Protein AF-0000000083138940 (afdb_homodimer)

Solvent-accessible surface area (backbone atoms only — not comparable to full-atom values): 32992 Å² total; per-residue (Å²): 93,38,33,34,30,32,24,18,24,38,51,65,27,35,52,38,56,51,55,44,41,74,74,63,32,48,49,39,30,28,23,68,87,50,52,70,49,45,71,71,54,84,66,96,64,50,72,44,81,49,63,48,69,44,50,67,62,52,30,53,50,41,52,72,62,58,40,51,34,34,38,44,54,50,55,64,81,46,55,74,54,10,71,77,36,37,60,57,28,34,41,44,24,29,33,22,49,49,31,53,55,52,21,49,53,46,25,20,74,77,73,37,77,78,65,66,34,37,36,36,35,62,33,35,49,46,24,28,34,52,46,55,57,55,32,43,77,70,72,45,47,65,47,52,82,79,55,61,74,35,23,61,38,48,30,18,35,16,34,44,36,35,42,40,49,48,38,16,42,21,74,70,68,64,38,38,23,34,33,34,27,38,47,52,60,43,41,62,80,46,71,91,41,72,67,40,49,52,38,44,49,52,48,50,14,72,74,68,71,51,45,68,37,80,35,44,59,48,83,24,37,40,27,59,25,38,42,70,44,50,46,50,46,53,54,38,40,68,75,44,44,60,70,58,39,68,32,33,47,41,28,92,48,75,41,43,45,50,56,52,50,51,53,49,24,62,73,72,70,47,78,64,46,76,40,74,36,67,88,46,38,62,86,61,77,53,72,55,62,32,41,39,40,62,67,39,31,74,53,49,66,56,73,82,75,69,50,68,68,58,39,51,51,50,30,37,53,46,41,63,71,74,106,92,38,33,34,31,32,25,18,24,39,51,67,28,35,52,39,56,53,53,43,40,74,74,63,33,49,50,40,30,27,23,69,88,52,54,71,49,45,72,71,56,83,68,95,65,50,72,43,82,48,64,48,68,43,50,66,62,51,29,53,48,42,53,71,63,57,42,50,36,33,38,43,54,50,56,66,82,46,54,75,54,10,71,79,37,38,60,57,29,35,40,43,25,28,34,21,49,49,31,52,55,51,20,51,52,48,26,22,73,75,73,36,77,77,64,66,37,38,35,36,36,64,34,36,50,47,22,28,35,52,46,56,57,55,32,44,78,71,73,44,48,65,46,52,80,78,56,60,75,35,24,62,38,48,31,18,36,18,34,42,35,34,41,40,51,47,40,17,40,22,74,70,68,63,39,39,22,34,34,34,27,37,48,51,60,42,42,63,80,45,71,92,43,70,68,39,47,51,39,44,48,51,47,50,13,73,74,69,70,52,45,69,37,79,36,43,60,47,81,25,39,40,26,60,24,39,41,70,47,51,45,51,46,55,54,37,39,69,74,44,44,60,67,59,39,71,34,32,47,42,28,93,48,74,40,44,45,50,55,52,52,49,52,49,24,62,73,71,72,47,78,63,46,74,39,74,36,68,87,47,38,62,86,62,78,55,72,56,61,33,41,39,38,62,68,40,30,73,55,48,65,56,70,81,75,69,50,69,68,58,39,50,52,50,30,36,54,47,41,64,70,74,106

Radius of gyration: 27.34 Å; Cα contacts (8 Å, |Δi|>4): 1384; chains: 2; bounding box: 60×79×54 Å

Secondary structure (DSSP, 8-state):
-EEEEETTTSHHHHHHHHHHHHHT-EEEEEESS--TTGGG--S--EEEE--TTSHHHHHHHHHHH--SEEEE--S---HHHHHH-HHHHHIIIIIHHHHHHHHHHHHHHHT-TT---EEEEE--GGGTTHHHHHHHHTT--EE-TTS----SSHHHHHHHHHHHHHHHHHHHH---EEEEEE--EE-TT--SSHHHHHHHHHHHHHHH---EEEES-TT-EEE-EEHHHHHHHHHHHHHHSPTT-EEEE--S-EEEHHHHHHHHHHHHTS--EEEE-GGG--SS-----EE--HHHHHHH-------HHHHHHHHHHHHHHH-/-EEEEETTTSHHHHHHHHHHHHHT-EEEEEESS--TTGGG--S--EEEE--TTSHHHHHHHHHHH--SEEEE--S---HHHHHH-HHHHHIIIIIHHHHHHHHHHHHHHHT-TT---EEEEE--GGGTTHHHHHHHHTT--EE-TTS----SSHHHHHHHHHHHHHHHHHHHH--EEEEEEE--EE-TT--SSHHHHHHHHHHHHHHH---EEEES-TT-EEE-EEHHHHHHHHHHHHHHSPTT-EEEE--S-EEEHHHHHHHHHHHHTS--EEEE-GGG--SS-----EE--HHHHHHH-------HHHHHHHHHHHHHHH-

Structure (mmCIF, N/CA/C/O backbone):
data_AF-0000000083138940-model_v1
#
loop_
_entity.id
_entity.type
_entity.pdbx_description
1 polymer 'GDP-6-deoxy-D-mannose reductase'
#
loop_
_atom_site.group_PDB
_atom_site.id
_atom_site.type_symbol
_atom_site.label_atom_id
_atom_site.label_alt_id
_atom_site.label_comp_id
_atom_site.label_asym_id
_atom_site.label_entity_id
_atom_site.label_seq_id
_atom_site.pdbx_PDB_ins_code
_atom_site.Cartn_x
_atom_site.Cartn_y
_atom_site.Cartn_z
_atom_site.occupancy
_atom_site.B_iso_or_equiv
_atom_site.auth_seq_id
_atom_site.auth_comp_id
_atom_site.auth_asym_id
_atom_site.auth_atom_id
_atom_site.pdbx_PDB_model_num
ATOM 1 N N . MET A 1 1 ? -19.516 -23.094 -13.859 1 96.69 1 MET A N 1
ATOM 2 C CA . MET A 1 1 ? -19.547 -21.703 -13.422 1 96.69 1 MET A CA 1
ATOM 3 C C . MET A 1 1 ? -18.828 -20.797 -14.422 1 96.69 1 MET A C 1
ATOM 5 O O . MET A 1 1 ? -18.016 -21.281 -15.211 1 96.69 1 MET A O 1
ATOM 9 N N . LYS A 1 2 ? -19.172 -19.547 -14.477 1 98.75 2 LYS A N 1
ATOM 10 C CA . LYS A 1 2 ? -18.438 -18.562 -15.273 1 98.75 2 LYS A CA 1
ATOM 11 C C . LYS A 1 2 ? -17.234 -18.016 -14.508 1 98.75 2 LYS A C 1
ATOM 13 O O . LYS A 1 2 ? -17.391 -17.484 -13.406 1 98.75 2 LYS A O 1
ATOM 18 N N . VAL A 1 3 ? -16.062 -18.156 -15.125 1 98.88 3 VAL A N 1
ATOM 19 C CA . VAL A 1 3 ? -14.852 -17.812 -14.414 1 98.88 3 VAL A CA 1
ATOM 20 C C . VAL A 1 3 ? -13.992 -16.891 -15.281 1 98.88 3 VAL A C 1
ATOM 22 O O . VAL A 1 3 ? -13.805 -17.141 -16.469 1 98.88 3 VAL A O 1
ATOM 25 N N . LEU A 1 4 ? -13.578 -15.781 -14.711 1 98.94 4 LEU A N 1
ATOM 26 C CA . LEU A 1 4 ? -12.664 -14.852 -15.367 1 98.94 4 LEU A CA 1
ATOM 27 C C . LEU A 1 4 ? -11.266 -14.938 -14.758 1 98.94 4 LEU A C 1
ATOM 29 O O . LEU A 1 4 ? -11.117 -14.875 -13.539 1 98.94 4 LEU A O 1
ATOM 33 N N . VAL A 1 5 ? -10.242 -15.133 -15.578 1 98.88 5 VAL A N 1
ATOM 34 C CA . VAL A 1 5 ? -8.852 -15.18 -15.133 1 98.88 5 VAL A CA 1
ATOM 35 C C . VAL A 1 5 ? -8.062 -14.062 -15.812 1 98.88 5 VAL A C 1
ATOM 37 O O . VAL A 1 5 ? -7.848 -14.094 -17.031 1 98.88 5 VAL A O 1
ATOM 40 N N . THR A 1 6 ? -7.66 -13.055 -15.031 1 98.69 6 THR A N 1
ATOM 41 C CA . THR A 1 6 ? -6.715 -12.086 -15.578 1 98.69 6 THR A CA 1
ATOM 42 C C . THR A 1 6 ? -5.281 -12.586 -15.414 1 98.69 6 THR A C 1
ATOM 44 O O . THR A 1 6 ? -4.992 -13.383 -14.523 1 98.69 6 THR A O 1
ATOM 47 N N . GLY A 1 7 ? -4.375 -12.078 -16.344 1 97.88 7 GLY A N 1
ATOM 48 C CA . GLY A 1 7 ? -3.023 -12.617 -16.312 1 97.88 7 GLY A CA 1
ATOM 49 C C . GLY A 1 7 ? -2.934 -14.031 -16.844 1 97.88 7 GLY A C 1
ATOM 50 O O . GLY A 1 7 ? -2.074 -14.805 -16.422 1 97.88 7 GLY A O 1
ATOM 51 N N . ALA A 1 8 ? -3.799 -14.383 -17.734 1 98.19 8 ALA A N 1
ATOM 52 C CA . ALA A 1 8 ? -3.877 -15.734 -18.281 1 98.19 8 ALA A CA 1
ATOM 53 C C . ALA A 1 8 ? -2.631 -16.078 -19.094 1 98.19 8 ALA A C 1
ATOM 55 O O . ALA A 1 8 ? -2.34 -17.25 -19.344 1 98.19 8 ALA A O 1
ATOM 56 N N . GLY A 1 9 ? -1.906 -15.078 -19.5 1 96.69 9 GLY A N 1
ATOM 57 C CA . GLY A 1 9 ? -0.705 -15.289 -20.281 1 96.69 9 GLY A CA 1
ATOM 58 C C . GLY A 1 9 ? 0.501 -15.672 -19.453 1 96.69 9 GLY A C 1
ATOM 59 O O . GLY A 1 9 ? 1.515 -16.125 -19.984 1 96.69 9 GLY A O 1
ATOM 60 N N . GLY A 1 10 ? 0.414 -15.547 -18.172 1 96.31 10 GLY A N 1
ATOM 61 C CA . GLY A 1 10 ? 1.51 -15.883 -17.281 1 96.31 10 GLY A CA 1
ATOM 62 C C . GLY A 1 10 ? 1.558 -17.359 -16.922 1 96.31 10 GLY A C 1
ATOM 63 O O . GLY A 1 10 ? 0.683 -18.125 -17.328 1 96.31 10 GLY A O 1
ATOM 64 N N . MET A 1 11 ? 2.598 -17.75 -16.172 1 95.31 11 MET A N 1
ATOM 65 C CA . MET A 1 11 ? 2.797 -19.141 -15.797 1 95.31 11 MET A CA 1
ATOM 66 C C . MET A 1 11 ? 1.611 -19.672 -14.992 1 95.31 11 MET A C 1
ATOM 68 O O . MET A 1 11 ? 1.001 -20.672 -15.367 1 95.31 11 MET A O 1
ATOM 72 N N . VAL A 1 12 ? 1.19 -18.984 -13.938 1 97.38 12 VAL A N 1
ATOM 73 C CA . VAL A 1 12 ? 0.11 -19.438 -13.07 1 97.38 12 VAL A CA 1
ATOM 74 C C . VAL A 1 12 ? -1.221 -19.359 -13.812 1 97.38 12 VAL A C 1
ATOM 76 O O . VAL A 1 12 ? -2.018 -20.297 -13.781 1 97.38 12 VAL A O 1
ATOM 79 N N . GLY A 1 13 ? -1.438 -18.25 -14.531 1 98.12 13 GLY A N 1
ATOM 80 C CA . GLY A 1 13 ? -2.691 -18.031 -15.234 1 98.12 13 GLY A CA 1
ATOM 81 C C . GLY A 1 13 ? -2.953 -19.031 -16.328 1 98.12 13 GLY A C 1
ATOM 82 O O . GLY A 1 13 ? -4.086 -19.484 -16.516 1 98.12 13 GLY A O 1
ATOM 83 N N . SER A 1 14 ? -1.911 -19.359 -17.094 1 98 14 SER A N 1
ATOM 84 C CA . SER A 1 14 ? -2.078 -20.297 -18.203 1 98 14 SER A CA 1
ATOM 85 C C . SER A 1 14 ? -2.426 -21.703 -17.703 1 98 14 SER A C 1
ATOM 87 O O . SER A 1 14 ? -3.215 -22.406 -18.328 1 98 14 SER A O 1
ATOM 89 N N . HIS A 1 15 ? -1.893 -22.109 -16.578 1 98.06 15 HIS A N 1
ATOM 90 C CA . HIS A 1 15 ? -2.252 -23.391 -15.977 1 98.06 15 HIS A CA 1
ATOM 91 C C . HIS A 1 15 ? -3.654 -23.344 -15.383 1 98.06 15 HIS A C 1
ATOM 93 O O . HIS A 1 15 ? -4.402 -24.328 -15.477 1 98.06 15 HIS A O 1
ATOM 99 N N . MET A 1 16 ? -3.986 -22.234 -14.805 1 98.69 16 MET A N 1
ATOM 100 C CA . MET A 1 16 ? -5.273 -22.109 -14.133 1 98.69 16 MET A CA 1
ATOM 101 C C . MET A 1 16 ? -6.426 -22.219 -15.125 1 98.69 16 MET A C 1
ATOM 103 O O . MET A 1 16 ? -7.402 -22.922 -14.867 1 98.69 16 MET A O 1
ATOM 107 N N . VAL A 1 17 ? -6.336 -21.516 -16.266 1 98.62 17 VAL A N 1
ATOM 108 C CA . VAL A 1 17 ? -7.43 -21.531 -17.234 1 98.62 17 VAL A CA 1
ATOM 109 C C . VAL A 1 17 ? -7.664 -22.953 -17.734 1 98.62 17 VAL A C 1
ATOM 111 O O . VAL A 1 17 ? -8.805 -23.359 -17.953 1 98.62 17 VAL A O 1
ATOM 114 N N . GLU A 1 18 ? -6.605 -23.75 -17.859 1 98.25 18 GLU A N 1
ATOM 115 C CA . GLU A 1 18 ? -6.746 -25.141 -18.312 1 98.25 18 GLU A CA 1
ATOM 116 C C . GLU A 1 18 ? -7.453 -25.984 -17.25 1 98.25 18 GLU A C 1
ATOM 118 O O . GLU A 1 18 ? -8.367 -26.75 -17.578 1 98.25 18 GLU A O 1
ATOM 123 N N . LEU A 1 19 ? -6.988 -25.812 -16.047 1 97.56 19 LEU A N 1
ATOM 124 C CA . LEU A 1 19 ? -7.57 -26.594 -14.961 1 97.56 19 LEU A CA 1
ATOM 125 C C . LEU A 1 19 ? -9.047 -26.266 -14.773 1 97.56 19 LEU A C 1
ATOM 127 O O . LEU A 1 19 ? -9.867 -27.156 -14.57 1 97.56 19 LEU A O 1
ATOM 131 N N . LEU A 1 20 ? -9.398 -25 -14.812 1 98.56 20 LEU A N 1
ATOM 132 C CA . LEU A 1 20 ? -10.781 -24.562 -14.664 1 98.56 20 LEU A CA 1
ATOM 133 C C . LEU A 1 20 ? -11.641 -25.094 -15.805 1 98.56 20 LEU A C 1
ATOM 135 O O . LEU A 1 20 ? -12.766 -25.547 -15.578 1 98.56 20 LEU A O 1
ATOM 139 N N . TYR A 1 21 ? -11.148 -25.016 -17 1 98.38 21 TYR A N 1
ATOM 140 C CA . TYR A 1 21 ? -11.875 -25.531 -18.156 1 98.38 21 TYR A CA 1
ATOM 141 C C . TYR A 1 21 ? -12.156 -27.016 -18.016 1 98.38 21 TYR A C 1
ATOM 143 O O . TYR A 1 21 ? -13.266 -27.484 -18.281 1 98.38 21 TYR A O 1
ATOM 151 N N . LYS A 1 22 ? -11.164 -27.781 -17.609 1 97.5 22 LYS A N 1
ATOM 152 C CA . LYS A 1 22 ? -11.281 -29.234 -17.453 1 97.5 22 LYS A CA 1
ATOM 153 C C . LYS A 1 22 ? -12.281 -29.594 -16.344 1 97.5 22 LYS A C 1
ATOM 155 O O . LYS A 1 22 ? -12.914 -30.641 -16.391 1 97.5 22 LYS A O 1
ATOM 160 N N . ARG A 1 23 ? -12.375 -28.719 -15.383 1 96.62 23 ARG A N 1
ATOM 161 C CA . ARG A 1 23 ? -13.352 -28.906 -14.312 1 96.62 23 ARG A CA 1
ATOM 162 C C . ARG A 1 23 ? -14.773 -28.719 -14.836 1 96.62 23 ARG A C 1
ATOM 164 O O . ARG A 1 23 ? -15.734 -29.188 -14.211 1 96.62 23 ARG A O 1
ATOM 171 N N . GLY A 1 24 ? -14.93 -28.016 -15.977 1 97.94 24 GLY A N 1
ATOM 172 C CA . GLY A 1 24 ? -16.234 -27.828 -16.594 1 97.94 24 GLY A CA 1
ATOM 173 C C . GLY A 1 24 ? -16.734 -26.391 -16.547 1 97.94 24 GLY A C 1
ATOM 174 O O . GLY A 1 24 ? -17.875 -26.109 -16.906 1 97.94 24 GLY A O 1
ATOM 175 N N . ASP A 1 25 ? -15.883 -25.453 -16.172 1 98.44 25 ASP A N 1
ATOM 176 C CA . ASP A 1 25 ? -16.266 -24.047 -16.062 1 98.44 25 ASP A CA 1
ATOM 177 C C . ASP A 1 25 ? -16.25 -23.359 -17.422 1 98.44 25 ASP A C 1
ATOM 179 O O . ASP A 1 25 ? -15.578 -23.828 -18.359 1 98.44 25 ASP A O 1
ATOM 183 N N . GLU A 1 26 ? -17.078 -22.359 -17.578 1 98.75 26 GLU A N 1
ATOM 184 C CA . GLU A 1 26 ? -16.938 -21.422 -18.672 1 98.75 26 GLU A CA 1
ATOM 185 C C . GLU A 1 26 ? -15.883 -20.359 -18.375 1 98.75 26 GLU A C 1
ATOM 187 O O . GLU A 1 26 ? -16.109 -19.453 -17.578 1 98.75 26 GLU A O 1
ATOM 192 N N . VAL A 1 27 ? -14.75 -20.516 -19.109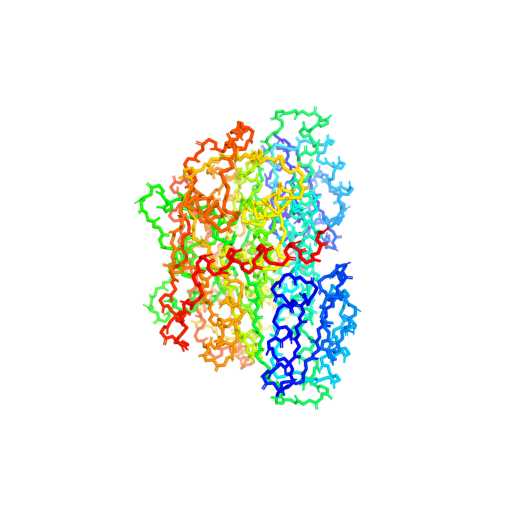 1 98.81 27 VAL A N 1
ATOM 193 C CA . VAL A 1 27 ? -13.578 -19.75 -18.688 1 98.81 27 VAL A CA 1
ATOM 194 C C . VAL A 1 27 ? -13.25 -18.688 -19.75 1 98.81 27 VAL A C 1
ATOM 196 O O . VAL A 1 27 ? -13.25 -18.969 -20.938 1 98.81 27 VAL A O 1
ATOM 199 N N . VAL A 1 28 ? -13.039 -17.422 -19.312 1 98.81 28 VAL A N 1
ATOM 200 C CA . VAL A 1 28 ? -12.445 -16.375 -20.125 1 98.81 28 VAL A CA 1
ATOM 201 C C . VAL A 1 28 ? -11.109 -15.945 -19.531 1 98.81 28 VAL A C 1
ATOM 203 O O . VAL A 1 28 ? -11.023 -15.625 -18.344 1 98.81 28 VAL A O 1
ATOM 206 N N . GLY A 1 29 ? -10.055 -16 -20.297 1 98.62 29 GLY A N 1
ATOM 207 C CA . GLY A 1 29 ? -8.734 -15.547 -19.891 1 98.62 29 GLY A CA 1
ATOM 208 C C . GLY A 1 29 ? -8.344 -14.219 -20.5 1 98.62 29 GLY A C 1
ATOM 209 O O . GLY A 1 29 ? -8.516 -14.016 -21.703 1 98.62 29 GLY A O 1
ATOM 210 N N . ILE A 1 30 ? -7.867 -13.281 -19.656 1 98.44 30 ILE A N 1
ATOM 211 C CA . ILE A 1 30 ? -7.383 -11.992 -20.141 1 98.44 30 ILE A CA 1
ATOM 212 C C . ILE A 1 30 ? -5.855 -11.992 -20.172 1 98.44 30 ILE A C 1
ATOM 214 O O . ILE A 1 30 ? -5.211 -12.477 -19.25 1 98.44 30 ILE A O 1
ATOM 218 N N . TRP A 1 31 ? -5.32 -11.5 -21.266 1 97.5 31 TRP A N 1
ATOM 219 C CA . TRP A 1 31 ? -3.881 -11.297 -21.391 1 97.5 31 TRP A CA 1
ATOM 220 C C . TRP A 1 31 ? -3.576 -9.906 -21.953 1 97.5 31 TRP A C 1
ATOM 222 O O . TRP A 1 31 ? -4.469 -9.227 -22.453 1 97.5 31 TRP A O 1
ATOM 232 N N . HIS A 1 32 ? -2.285 -9.453 -21.75 1 95.69 32 HIS A N 1
ATOM 233 C CA . HIS A 1 32 ? -1.946 -8.125 -22.25 1 95.69 32 HIS A CA 1
ATOM 234 C C . HIS A 1 32 ? -0.707 -8.172 -23.141 1 95.69 32 HIS A C 1
ATOM 236 O O . HIS A 1 32 ? -0.802 -7.988 -24.359 1 95.69 32 HIS A O 1
ATOM 242 N N . LYS A 1 33 ? 0.492 -8.516 -22.641 1 90.19 33 LYS A N 1
ATOM 243 C CA . LYS A 1 33 ? 1.737 -8.367 -23.391 1 90.19 33 LYS A CA 1
ATOM 244 C C . LYS A 1 33 ? 2.283 -9.727 -23.812 1 90.19 33 LYS A C 1
ATOM 246 O O . LYS A 1 33 ? 2.805 -9.875 -24.922 1 90.19 33 LYS A O 1
ATOM 251 N N . ASN A 1 34 ? 2.203 -10.688 -22.953 1 86.44 34 ASN A N 1
ATOM 252 C CA . ASN A 1 34 ? 2.822 -11.984 -23.219 1 86.44 34 ASN A CA 1
ATOM 253 C C . ASN A 1 34 ? 1.776 -13.055 -23.531 1 86.44 34 ASN A C 1
ATOM 255 O O . ASN A 1 34 ? 0.938 -13.375 -22.688 1 86.44 34 ASN A O 1
ATOM 259 N N . LYS A 1 35 ? 1.919 -13.664 -24.766 1 90 35 LYS A N 1
ATOM 260 C CA . LYS A 1 35 ? 0.953 -14.703 -25.125 1 90 35 LYS A CA 1
ATOM 261 C C . LYS A 1 35 ? 1.64 -16.047 -25.344 1 90 35 LYS A C 1
ATOM 263 O O . LYS A 1 35 ? 1.033 -16.984 -25.859 1 90 35 LYS A O 1
ATOM 268 N N . LYS A 1 36 ? 2.863 -16.156 -25.047 1 92.31 36 LYS A N 1
ATOM 269 C CA . LYS A 1 36 ? 3.645 -17.359 -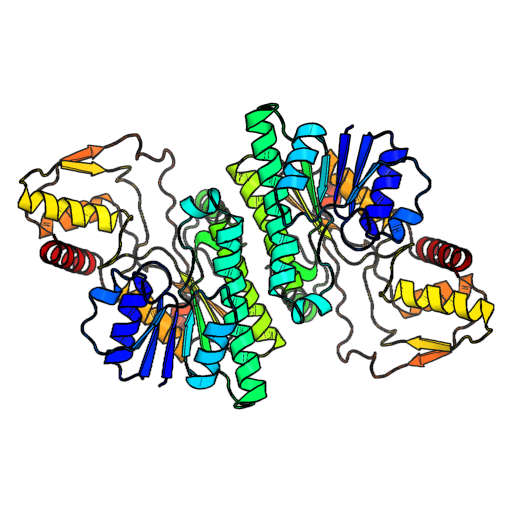25.297 1 92.31 36 LYS A CA 1
ATOM 270 C C . LYS A 1 36 ? 3.002 -18.578 -24.656 1 92.31 36 LYS A C 1
ATOM 272 O O . LYS A 1 36 ? 2.881 -19.641 -25.281 1 92.31 36 LYS A O 1
ATOM 277 N N . ASN A 1 37 ? 2.602 -18.438 -23.438 1 95.25 37 ASN A N 1
ATOM 278 C CA . ASN A 1 37 ? 2.016 -19.547 -22.719 1 95.25 37 ASN A CA 1
ATOM 279 C C . ASN A 1 37 ? 0.624 -19.891 -23.234 1 95.25 37 ASN A C 1
ATOM 281 O O . ASN A 1 37 ? 0.246 -21.062 -23.281 1 95.25 37 ASN A O 1
ATOM 285 N N . ILE A 1 38 ? -0.109 -18.891 -23.594 1 95.62 38 ILE A N 1
ATOM 286 C CA . ILE A 1 38 ? -1.465 -19.078 -24.094 1 95.62 38 ILE A CA 1
ATOM 287 C C . ILE A 1 38 ? -1.424 -19.859 -25.406 1 95.62 38 ILE A C 1
ATOM 289 O O . ILE A 1 38 ? -2.328 -20.641 -25.703 1 95.62 38 ILE A O 1
ATOM 293 N N . GLU A 1 39 ? -0.421 -19.625 -26.188 1 95.5 39 GLU A N 1
ATOM 294 C CA . GLU A 1 39 ? -0.276 -20.25 -27.484 1 95.5 39 GLU A CA 1
ATOM 295 C C . GLU A 1 39 ? -0.068 -21.766 -27.344 1 95.5 39 GLU A C 1
ATOM 297 O O . GLU A 1 39 ? -0.286 -22.516 -28.297 1 95.5 39 GLU A O 1
ATOM 302 N N . GLN A 1 40 ? 0.347 -22.219 -26.172 1 95 40 GLN A N 1
ATOM 303 C CA . GLN A 1 40 ? 0.6 -23.625 -25.922 1 95 40 GLN A CA 1
ATOM 304 C C . GLN A 1 40 ? -0.675 -24.344 -25.484 1 95 40 GLN A C 1
ATOM 306 O O . GLN A 1 40 ? -0.705 -25.578 -25.406 1 95 40 GLN A O 1
ATOM 311 N N . ILE A 1 41 ? -1.694 -23.625 -25.219 1 96.81 41 ILE A N 1
ATOM 312 C CA . ILE A 1 41 ? -2.945 -24.203 -24.734 1 96.81 41 ILE A CA 1
ATOM 313 C C . ILE A 1 41 ? -3.793 -24.672 -25.922 1 96.81 41 ILE A C 1
ATOM 315 O O . ILE A 1 41 ? -4.137 -23.875 -26.797 1 96.81 41 ILE A O 1
ATOM 319 N N . THR A 1 42 ? -4.223 -25.938 -25.953 1 95.88 42 THR A N 1
ATOM 320 C CA . THR A 1 42 ? -4.941 -26.516 -27.078 1 95.88 42 THR A CA 1
ATOM 321 C C . THR A 1 42 ? -6.445 -26.531 -26.812 1 95.88 42 THR A C 1
ATOM 323 O O . THR A 1 42 ? -7.238 -26.75 -27.734 1 95.88 42 THR A O 1
ATOM 326 N N . LEU A 1 43 ? -6.832 -26.281 -25.625 1 97.56 43 LEU A N 1
ATOM 327 C CA . LEU A 1 43 ? -8.242 -26.266 -25.266 1 97.56 43 LEU A CA 1
ATOM 328 C C . LEU A 1 43 ? -8.938 -25.031 -25.828 1 97.56 43 LEU A C 1
ATOM 330 O O . LEU A 1 43 ? -8.32 -23.969 -25.984 1 97.56 43 LEU A O 1
ATOM 334 N N . PRO A 1 44 ? -10.227 -25.172 -26.156 1 97.62 44 PRO A N 1
ATOM 335 C CA . PRO A 1 44 ? -10.961 -24.047 -26.75 1 97.62 44 PRO A CA 1
ATOM 336 C C . PRO A 1 44 ? -11.398 -23.016 -25.719 1 97.62 44 PRO A C 1
ATOM 338 O O . PRO A 1 44 ? -12.594 -22.766 -25.562 1 97.62 44 PRO A O 1
ATOM 341 N N . ILE A 1 45 ? -10.516 -22.422 -25.125 1 98.31 45 ILE A N 1
ATOM 342 C CA . ILE A 1 45 ? -10.758 -21.391 -24.109 1 98.31 45 ILE A CA 1
ATOM 343 C C . ILE A 1 45 ? -10.758 -20.016 -24.766 1 98.31 45 ILE A C 1
ATOM 345 O O . ILE A 1 45 ? -9.945 -19.75 -25.672 1 98.31 45 ILE A O 1
ATOM 349 N N . LYS A 1 46 ? -11.656 -19.141 -24.406 1 98.19 46 LYS A N 1
ATOM 350 C CA . LYS A 1 46 ? -11.719 -17.766 -24.922 1 98.19 46 LYS A CA 1
ATOM 351 C C . LYS A 1 46 ? -10.664 -16.891 -24.266 1 98.19 46 LYS A C 1
ATOM 353 O O . LYS A 1 46 ? -10.617 -16.781 -23.031 1 98.19 46 LYS A O 1
ATOM 358 N N . PHE A 1 47 ? -9.844 -16.281 -25.047 1 98.19 47 PHE A N 1
ATOM 359 C CA . PHE A 1 47 ? -8.844 -15.328 -24.578 1 98.19 47 PHE A CA 1
ATOM 360 C C . PHE A 1 47 ? -9.117 -13.93 -25.109 1 98.19 47 PHE A C 1
ATOM 362 O O . PHE A 1 47 ? -9.516 -13.766 -26.266 1 98.19 47 PHE A O 1
ATOM 369 N N . VAL A 1 48 ? -8.953 -12.938 -24.25 1 97.69 48 VAL A N 1
ATOM 370 C CA . VAL A 1 48 ? -9.172 -11.539 -24.625 1 97.69 48 VAL A CA 1
ATOM 371 C C . VAL A 1 48 ? -7.926 -10.719 -24.281 1 97.69 48 VAL A C 1
ATOM 373 O O . VAL A 1 48 ? -7.402 -10.797 -23.172 1 97.69 48 VAL A O 1
ATOM 376 N N . GLN A 1 49 ? -7.383 -10 -25.25 1 97.25 49 GLN A N 1
ATOM 377 C CA . GLN A 1 49 ? -6.305 -9.062 -24.969 1 97.25 49 GLN A CA 1
ATOM 378 C C . GLN A 1 49 ? -6.844 -7.758 -24.391 1 97.25 49 GLN A C 1
ATOM 380 O O . GLN A 1 49 ? -7.672 -7.09 -25.016 1 97.25 49 GLN A O 1
ATOM 385 N N . CYS A 1 50 ? -6.383 -7.41 -23.188 1 96.62 50 CYS A N 1
ATOM 386 C CA . CYS A 1 50 ? -6.922 -6.227 -22.516 1 96.62 50 CYS A CA 1
ATOM 387 C C . CYS A 1 50 ? -5.91 -5.648 -21.531 1 96.62 50 CYS A C 1
ATOM 389 O O . CYS A 1 50 ? -5.32 -6.383 -20.75 1 96.62 50 CYS A O 1
ATOM 391 N N . ASP A 1 51 ? -5.613 -4.367 -21.688 1 96.88 51 ASP A N 1
ATOM 392 C CA . ASP A 1 51 ? -4.883 -3.639 -20.656 1 96.88 51 ASP A CA 1
ATOM 393 C C . ASP A 1 51 ? -5.82 -3.164 -19.547 1 96.88 51 ASP A C 1
ATOM 395 O O . ASP A 1 51 ? -6.586 -2.219 -19.734 1 96.88 51 ASP A O 1
ATOM 399 N N . LEU A 1 52 ? -5.664 -3.723 -18.391 1 97.44 52 LEU A N 1
ATOM 400 C CA . LEU A 1 52 ? -6.621 -3.555 -17.312 1 97.44 52 LEU A CA 1
ATOM 401 C C . LEU A 1 52 ? -6.48 -2.176 -16.672 1 97.44 52 LEU A C 1
ATOM 403 O O . LEU A 1 52 ? -7.328 -1.764 -15.875 1 97.44 52 LEU A O 1
ATOM 407 N N . ARG A 1 53 ? -5.434 -1.364 -17.016 1 96.12 53 ARG A N 1
ATOM 408 C CA . ARG A 1 53 ? -5.27 -0.006 -16.516 1 96.12 53 ARG A CA 1
ATOM 409 C C . ARG A 1 53 ? -6.367 0.913 -17.047 1 96.12 53 ARG A C 1
ATOM 411 O O . ARG A 1 53 ? -6.613 1.98 -16.469 1 96.12 53 ARG A O 1
ATOM 418 N N . TYR A 1 54 ? -6.93 0.434 -18.141 1 94.44 54 TYR A N 1
ATOM 419 C CA . TYR A 1 54 ? -8.008 1.198 -18.75 1 94.44 54 TYR A CA 1
ATOM 420 C C . TYR A 1 54 ? -9.359 0.548 -18.469 1 94.44 54 TYR A C 1
ATOM 422 O O . TYR A 1 54 ? -9.594 -0.601 -18.859 1 94.44 54 TYR A O 1
ATOM 430 N N . ALA A 1 55 ? -10.266 1.275 -17.969 1 94.81 55 ALA A N 1
ATOM 431 C CA . ALA A 1 55 ? -11.492 0.752 -17.375 1 94.81 55 ALA A CA 1
ATOM 432 C C . ALA A 1 55 ? -12.43 0.188 -18.438 1 94.81 55 ALA A C 1
ATOM 434 O O . ALA A 1 55 ? -13.133 -0.792 -18.188 1 94.81 55 ALA A O 1
ATOM 435 N N . GLN A 1 56 ? -12.406 0.71 -19.578 1 93.31 56 GLN A N 1
ATOM 436 C CA . GLN A 1 56 ? -13.438 0.431 -20.578 1 93.31 56 GLN A CA 1
ATOM 437 C C . GLN A 1 56 ? -13.484 -1.055 -20.922 1 93.31 56 GLN A C 1
ATOM 439 O O . GLN A 1 56 ? -14.562 -1.662 -20.938 1 93.31 56 GLN A O 1
ATOM 444 N N . GLY A 1 57 ? -12.367 -1.694 -21.234 1 93.19 57 GLY A N 1
ATOM 445 C CA . GLY A 1 57 ? -12.328 -3.096 -21.625 1 93.19 57 GLY A CA 1
ATOM 446 C C . GLY A 1 57 ? -12.836 -4.027 -20.547 1 93.19 57 GLY A C 1
ATOM 447 O O . GLY A 1 57 ? -13.641 -4.918 -20.812 1 93.19 57 GLY A O 1
ATOM 448 N N . ILE A 1 58 ? -12.406 -3.848 -19.328 1 97.25 58 ILE A N 1
ATOM 449 C CA . ILE A 1 58 ? -12.781 -4.734 -18.234 1 97.25 58 ILE A CA 1
ATOM 450 C C . ILE A 1 58 ? -14.227 -4.465 -17.828 1 97.25 58 ILE A C 1
ATOM 452 O O . ILE A 1 58 ? -14.945 -5.383 -17.422 1 97.25 58 ILE A O 1
ATOM 456 N N . ASP A 1 59 ? -14.711 -3.205 -17.953 1 97.5 59 ASP A N 1
ATOM 457 C CA . ASP A 1 59 ? -16.109 -2.883 -17.719 1 97.5 59 ASP A CA 1
ATOM 458 C C . ASP A 1 59 ? -17.031 -3.738 -18.594 1 97.5 59 ASP A C 1
ATOM 460 O O . ASP A 1 59 ? -17.922 -4.418 -18.094 1 97.5 59 ASP A O 1
ATOM 464 N N . GLU A 1 60 ? -16.781 -3.65 -19.859 1 97.38 60 GLU A N 1
ATOM 465 C CA . GLU A 1 60 ? -17.609 -4.371 -20.828 1 97.38 60 GLU A CA 1
ATOM 466 C C . GLU A 1 60 ? -17.547 -5.875 -20.594 1 97.38 60 GLU A C 1
ATOM 468 O O . GLU A 1 60 ? -18.578 -6.551 -20.609 1 97.38 60 GLU A O 1
ATOM 473 N N . LEU A 1 61 ? -16.391 -6.379 -20.375 1 98 61 LEU A N 1
ATOM 474 C CA . LEU A 1 61 ? -16.203 -7.816 -20.203 1 98 61 LEU A CA 1
ATOM 475 C C . LEU A 1 61 ? -16.953 -8.328 -19 1 98 61 LEU A C 1
ATOM 477 O O . LEU A 1 61 ? -17.656 -9.344 -19.078 1 98 61 LEU A O 1
ATOM 481 N N . ILE A 1 62 ? -16.844 -7.695 -17.812 1 98.62 62 ILE A N 1
ATOM 482 C CA . ILE A 1 62 ? -17.469 -8.156 -16.594 1 98.62 62 ILE A CA 1
ATOM 483 C C . ILE A 1 62 ? -18.984 -7.992 -16.703 1 98.62 62 ILE A C 1
ATOM 485 O O . ILE A 1 62 ? -19.75 -8.883 -16.297 1 98.62 62 ILE A O 1
ATOM 489 N N . MET A 1 63 ? -19.406 -6.895 -17.281 1 98.06 63 MET A N 1
ATOM 490 C CA . MET A 1 63 ? -20.844 -6.66 -17.406 1 98.06 63 MET A CA 1
ATOM 491 C C . MET A 1 63 ? -21.469 -7.652 -18.375 1 98.06 63 MET A C 1
ATOM 493 O O . MET A 1 63 ? -22.609 -8.094 -18.172 1 98.06 63 MET A O 1
ATOM 497 N N . ASP A 1 64 ? -20.766 -8.031 -19.391 1 97.88 64 ASP A N 1
ATOM 498 C CA . ASP A 1 64 ? -21.312 -8.953 -20.391 1 97.88 64 ASP A CA 1
ATOM 499 C C . ASP A 1 64 ? -21.219 -10.398 -19.906 1 97.88 64 ASP A C 1
ATOM 501 O O . ASP A 1 64 ? -22.156 -11.18 -20.094 1 97.88 64 ASP A O 1
ATOM 505 N N . PHE A 1 65 ? -20.141 -10.75 -19.266 1 98.5 65 PHE A N 1
ATOM 506 C CA . PHE A 1 65 ? -19.828 -12.141 -18.938 1 98.5 65 PHE A CA 1
ATOM 507 C C . PHE A 1 65 ? -20.359 -12.5 -17.562 1 98.5 65 PHE A C 1
ATOM 509 O O . PHE A 1 65 ? -20.688 -13.664 -17.297 1 98.5 65 PHE A O 1
ATOM 516 N N . MET A 1 66 ? -20.391 -11.508 -16.641 1 98.69 66 MET A N 1
ATOM 517 C CA . MET A 1 66 ? -20.891 -11.656 -15.281 1 98.69 66 MET A CA 1
ATOM 518 C C . MET A 1 66 ? -20.266 -12.867 -14.602 1 98.69 66 MET A C 1
ATOM 520 O O . MET A 1 66 ? -20.969 -13.773 -14.148 1 98.69 66 MET A O 1
ATOM 524 N N . PRO A 1 67 ? -18.938 -12.922 -14.508 1 98.88 67 PRO A N 1
ATOM 525 C CA . PRO A 1 67 ? -18.281 -14.078 -13.891 1 98.88 67 PRO A CA 1
ATOM 526 C C . PRO A 1 67 ? -18.656 -14.258 -12.422 1 98.88 67 PRO A C 1
ATOM 528 O O . PRO A 1 67 ? -18.844 -13.266 -11.703 1 98.88 67 PRO A O 1
ATOM 531 N N . GLU A 1 68 ? -18.719 -15.477 -11.992 1 98.81 68 GLU A N 1
ATOM 532 C CA . GLU A 1 68 ? -18.984 -15.812 -10.594 1 98.81 68 GLU A CA 1
ATOM 533 C C . GLU A 1 68 ? -17.703 -15.844 -9.773 1 98.81 68 GLU A C 1
ATOM 535 O O . GLU A 1 68 ? -17.734 -15.648 -8.555 1 98.81 68 GLU A O 1
ATOM 540 N N . GLN A 1 69 ? -16.656 -16.219 -10.406 1 98.88 69 GLN A N 1
ATOM 541 C CA . GLN A 1 69 ? -15.312 -16.188 -9.836 1 98.88 69 GLN A CA 1
ATOM 542 C C . GLN A 1 69 ? -14.359 -15.383 -10.711 1 98.88 69 GLN A C 1
ATOM 544 O O . GLN A 1 69 ? -14.414 -15.469 -11.945 1 98.88 69 GLN A O 1
ATOM 549 N N . ILE A 1 70 ? -13.672 -14.539 -10.117 1 98.94 70 ILE A N 1
ATOM 550 C CA . ILE A 1 70 ? -12.633 -13.766 -10.789 1 98.94 70 ILE A CA 1
ATOM 551 C C . ILE A 1 70 ? -11.281 -14.031 -10.125 1 98.94 70 ILE A C 1
ATOM 553 O O . ILE A 1 70 ? -11.117 -13.812 -8.922 1 98.94 70 ILE A O 1
ATOM 557 N N . TYR A 1 71 ? -10.367 -14.625 -10.852 1 98.94 71 TYR A N 1
ATOM 558 C CA . TYR A 1 71 ? -8.984 -14.742 -10.422 1 98.94 71 TYR A CA 1
ATOM 559 C C . TYR A 1 71 ? -8.125 -13.633 -11.008 1 98.94 71 TYR A C 1
ATOM 561 O O . TYR A 1 71 ? -7.801 -13.648 -12.195 1 98.94 71 TYR A O 1
ATOM 569 N N . HIS A 1 72 ? -7.758 -12.68 -10.164 1 98.94 72 HIS A N 1
ATOM 570 C CA . HIS A 1 72 ? -6.938 -11.555 -10.609 1 98.94 72 HIS A CA 1
ATOM 571 C C . HIS A 1 72 ? -5.453 -11.859 -10.422 1 98.94 72 HIS A C 1
ATOM 573 O O . HIS A 1 72 ? -4.863 -11.492 -9.398 1 98.94 72 HIS A O 1
ATOM 579 N N . LEU A 1 73 ? -4.859 -12.359 -11.5 1 98.69 73 LEU A N 1
ATOM 580 C CA . LEU A 1 73 ? -3.457 -12.758 -11.461 1 98.69 73 LEU A CA 1
ATOM 581 C C . LEU A 1 73 ? -2.594 -11.781 -12.258 1 98.69 73 LEU A C 1
ATOM 583 O O . LEU A 1 73 ? -1.363 -11.844 -12.195 1 98.69 73 LEU A O 1
ATOM 587 N N . ALA A 1 74 ? -3.221 -10.852 -12.977 1 97.94 74 ALA A N 1
ATOM 588 C CA . ALA A 1 74 ? -2.49 -9.891 -13.805 1 97.94 74 ALA A CA 1
ATOM 589 C C . ALA A 1 74 ? -1.665 -8.938 -12.945 1 97.94 74 ALA A C 1
ATOM 591 O O . ALA A 1 74 ? -2.154 -8.422 -11.938 1 97.94 74 ALA A O 1
ATOM 592 N N . ALA A 1 75 ? -0.431 -8.789 -13.305 1 97.5 75 ALA A N 1
ATOM 593 C CA . ALA A 1 75 ? 0.457 -7.852 -12.617 1 97.5 75 ALA A CA 1
ATOM 594 C C . ALA A 1 75 ? 1.754 -7.656 -13.398 1 97.5 75 ALA A C 1
ATOM 596 O O . ALA A 1 75 ? 2.125 -8.5 -14.219 1 97.5 75 ALA A O 1
ATOM 597 N N . GLN A 1 76 ? 2.375 -6.461 -13.297 1 96.12 76 GLN A N 1
ATOM 598 C CA . GLN A 1 76 ? 3.826 -6.434 -13.445 1 96.12 76 GLN A CA 1
ATOM 599 C C . GLN A 1 76 ? 4.508 -7.164 -12.289 1 96.12 76 GLN A C 1
ATOM 601 O O . GLN A 1 76 ? 4.5 -6.68 -11.156 1 96.12 76 GLN A O 1
ATOM 606 N N . SER A 1 77 ? 5.043 -8.328 -12.523 1 93.06 77 SER A N 1
ATOM 607 C CA . SER A 1 77 ? 5.371 -9.25 -11.438 1 93.06 77 SER A CA 1
ATOM 608 C C . SER A 1 77 ? 6.875 -9.312 -11.203 1 93.06 77 SER A C 1
ATOM 610 O O . SER A 1 77 ? 7.352 -10.141 -10.422 1 93.06 77 SER A O 1
ATOM 612 N N . TYR A 1 78 ? 7.645 -8.461 -11.844 1 91.81 78 TYR A N 1
ATOM 613 C CA . TYR A 1 78 ? 9.102 -8.539 -11.727 1 91.81 78 TYR A CA 1
ATOM 614 C C . TYR A 1 78 ? 9.633 -7.426 -10.836 1 91.81 78 TYR A C 1
ATOM 616 O O . TYR A 1 78 ? 9.578 -6.25 -11.203 1 91.81 78 TYR A O 1
ATOM 624 N N . PRO A 1 79 ? 10.203 -7.809 -9.688 1 92.31 79 PRO A N 1
ATOM 625 C CA . PRO A 1 79 ? 10.797 -6.797 -8.812 1 92.31 79 PRO A CA 1
ATOM 626 C C . PRO A 1 79 ? 11.883 -5.977 -9.508 1 92.31 79 PRO A C 1
ATOM 628 O O . PRO A 1 79 ? 11.953 -4.762 -9.328 1 92.31 79 PRO A O 1
ATOM 631 N N . THR A 1 80 ? 12.656 -6.586 -10.375 1 90.75 80 THR A N 1
ATOM 632 C CA . THR A 1 80 ? 13.742 -5.91 -11.062 1 90.75 80 THR A CA 1
ATOM 633 C C . THR A 1 80 ? 13.203 -4.812 -11.977 1 90.75 80 THR A C 1
ATOM 635 O O . THR A 1 80 ? 13.766 -3.715 -12.039 1 90.75 80 THR A O 1
ATOM 638 N N . VAL A 1 81 ? 12.078 -5.121 -12.617 1 91.88 81 VAL A N 1
ATOM 639 C CA . VAL A 1 81 ? 11.438 -4.176 -13.523 1 91.88 81 VAL A CA 1
ATOM 640 C C . VAL A 1 81 ? 10.828 -3.025 -12.727 1 91.88 81 VAL A C 1
ATOM 642 O O . VAL A 1 81 ? 10.805 -1.884 -13.195 1 91.88 81 VAL A O 1
ATOM 645 N N . SER A 1 82 ? 10.43 -3.289 -11.523 1 93.38 82 SER A N 1
ATOM 646 C CA . SER A 1 82 ? 9.727 -2.297 -10.719 1 93.38 82 SER A CA 1
ATOM 647 C C . SER A 1 82 ? 10.656 -1.168 -10.297 1 93.38 82 SER A C 1
ATOM 649 O O . SER A 1 82 ? 10.203 -0.064 -9.984 1 93.38 82 SER A O 1
ATOM 651 N N . TRP A 1 83 ? 11.945 -1.392 -10.289 1 92.62 83 TRP A N 1
ATOM 652 C CA . TRP A 1 83 ? 12.922 -0.346 -9.984 1 92.62 83 TRP A CA 1
ATOM 653 C C . TRP A 1 83 ? 13.086 0.608 -11.156 1 92.62 83 TRP A C 1
ATOM 655 O O . TRP A 1 83 ? 13.312 1.805 -10.969 1 92.62 83 TRP A O 1
ATOM 665 N N . VAL A 1 84 ? 12.969 -0.008 -12.32 1 93.38 84 VAL A N 1
ATOM 666 C CA . VAL A 1 84 ? 13.188 0.751 -13.547 1 93.38 84 VAL A CA 1
ATOM 667 C C . VAL A 1 84 ? 11.938 1.561 -13.891 1 93.38 84 VAL A C 1
ATOM 669 O O . VAL A 1 84 ? 12.039 2.688 -14.375 1 93.38 84 VAL A O 1
ATOM 672 N N . SER A 1 85 ? 10.836 1.012 -13.578 1 95.88 85 SER A N 1
ATOM 673 C CA . SER A 1 85 ? 9.547 1.633 -13.891 1 95.88 85 SER A CA 1
ATOM 674 C C . SER A 1 85 ? 8.594 1.544 -12.711 1 95.88 85 SER A C 1
ATOM 676 O O . SER A 1 85 ? 7.531 0.923 -12.805 1 95.88 85 SER A O 1
ATOM 678 N N . PRO A 1 86 ? 8.938 2.266 -11.688 1 97.38 86 PRO A N 1
ATOM 679 C CA . PRO A 1 86 ? 8.133 2.133 -10.477 1 97.38 86 PRO A CA 1
ATOM 680 C C . PRO A 1 86 ? 6.703 2.643 -10.656 1 97.38 86 PRO A C 1
ATOM 682 O O . PRO A 1 86 ? 5.754 1.994 -10.211 1 97.38 86 PRO A O 1
ATOM 685 N N . THR A 1 87 ? 6.512 3.789 -11.344 1 97.19 87 THR A N 1
ATOM 686 C CA . THR A 1 87 ? 5.18 4.348 -11.531 1 97.19 87 THR A CA 1
ATOM 687 C C . THR A 1 87 ? 4.316 3.42 -12.383 1 97.19 87 THR A C 1
ATOM 689 O O . THR A 1 87 ? 3.129 3.242 -12.109 1 97.19 87 THR A O 1
ATOM 692 N N . GLU A 1 88 ? 4.938 2.84 -13.391 1 96.62 88 GLU A N 1
ATOM 693 C CA . GLU A 1 88 ? 4.207 1.888 -14.227 1 96.62 88 GLU A CA 1
ATOM 694 C C . GLU A 1 88 ? 3.781 0.666 -13.414 1 96.62 88 GLU A C 1
ATOM 696 O O . GLU A 1 88 ? 2.664 0.169 -13.578 1 96.62 88 GLU A O 1
ATOM 701 N N . THR A 1 89 ? 4.676 0.16 -12.602 1 98 89 THR A N 1
ATOM 702 C CA . THR A 1 89 ? 4.379 -1.001 -11.773 1 98 89 THR A CA 1
ATOM 703 C C . THR A 1 89 ? 3.197 -0.715 -10.844 1 98 89 THR A C 1
ATOM 705 O O . THR A 1 89 ? 2.299 -1.546 -10.703 1 98 89 THR A O 1
ATOM 708 N N . ILE A 1 90 ? 3.168 0.498 -10.258 1 98.12 90 ILE A N 1
ATOM 709 C CA . ILE A 1 90 ? 2.082 0.915 -9.383 1 98.12 90 ILE A CA 1
ATOM 710 C C . ILE A 1 90 ? 0.777 0.985 -10.172 1 98.12 90 ILE A C 1
ATOM 712 O O . ILE A 1 90 ? -0.251 0.465 -9.727 1 98.12 90 ILE A O 1
ATOM 716 N N . ASP A 1 91 ? 0.852 1.546 -11.297 1 97.12 91 ASP A N 1
ATOM 717 C CA . ASP A 1 91 ? -0.34 1.725 -12.117 1 97.12 91 ASP A CA 1
ATOM 718 C C . ASP A 1 91 ? -0.906 0.379 -12.57 1 97.12 91 ASP A C 1
ATOM 720 O O . ASP A 1 91 ? -2.105 0.127 -12.43 1 97.12 91 ASP A O 1
ATOM 724 N N . VAL A 1 92 ? -0.061 -0.449 -13.062 1 97.5 92 VAL A N 1
ATOM 725 C CA . VAL A 1 92 ? -0.488 -1.747 -13.578 1 97.5 92 VAL A CA 1
ATOM 726 C C . VAL A 1 92 ? -1.105 -2.57 -12.445 1 97.5 92 VAL A C 1
ATOM 728 O O . VAL A 1 92 ? -2.193 -3.129 -12.602 1 97.5 92 VAL A O 1
ATOM 731 N N . ASN A 1 93 ? -0.463 -2.625 -11.328 1 98.62 93 ASN A N 1
ATOM 732 C CA . ASN A 1 93 ? -0.89 -3.553 -10.289 1 98.62 93 ASN A CA 1
ATOM 733 C C . ASN A 1 93 ? -2.053 -2.99 -9.477 1 98.62 93 ASN A C 1
ATOM 735 O O . ASN A 1 93 ? -3.047 -3.68 -9.242 1 98.62 93 ASN A O 1
ATOM 739 N N . ILE A 1 94 ? -1.996 -1.743 -9.094 1 98.75 94 ILE A N 1
ATOM 740 C CA . ILE A 1 94 ? -3.014 -1.21 -8.188 1 98.75 94 ILE A CA 1
ATOM 741 C C . ILE A 1 94 ? -4.23 -0.758 -9 1 98.75 94 ILE A C 1
ATOM 743 O O . ILE A 1 94 ? -5.363 -1.123 -8.68 1 98.75 94 ILE A O 1
ATOM 747 N N . ASN A 1 95 ? -4.023 -0.003 -10.055 1 97.94 95 ASN A N 1
ATOM 748 C CA . ASN A 1 95 ? -5.148 0.558 -10.789 1 97.94 95 ASN A CA 1
ATOM 749 C C . ASN A 1 95 ? -5.922 -0.524 -11.539 1 97.94 95 ASN A C 1
ATOM 751 O O . ASN A 1 95 ? -7.141 -0.425 -11.695 1 97.94 95 ASN A O 1
ATOM 755 N N . SER A 1 96 ? -5.203 -1.562 -12 1 98.38 96 SER A N 1
ATOM 756 C CA . SER A 1 96 ? -5.926 -2.682 -12.594 1 98.38 96 SER A CA 1
ATOM 757 C C . SER A 1 96 ? -6.891 -3.312 -11.594 1 98.38 96 SER A C 1
ATOM 759 O O . SER A 1 96 ? -8.008 -3.689 -11.953 1 98.38 96 SER A O 1
ATOM 761 N N . THR A 1 97 ? -6.457 -3.455 -10.383 1 98.75 97 THR A N 1
ATOM 762 C CA . THR A 1 97 ? -7.285 -4.02 -9.328 1 98.75 97 THR A CA 1
ATOM 763 C C . THR A 1 97 ? -8.5 -3.131 -9.055 1 98.75 97 THR A C 1
ATOM 765 O O . THR A 1 97 ? -9.617 -3.625 -8.93 1 98.75 97 THR A O 1
ATOM 768 N N . ILE A 1 98 ? -8.281 -1.824 -8.992 1 98.81 98 ILE A N 1
ATOM 769 C CA . ILE A 1 98 ? -9.367 -0.867 -8.805 1 98.81 98 ILE A CA 1
ATOM 770 C C . ILE A 1 98 ? -10.398 -1.033 -9.922 1 98.81 98 ILE A C 1
ATOM 772 O O . ILE A 1 98 ? -11.602 -1.099 -9.656 1 98.81 98 ILE A O 1
ATOM 776 N N . ASN A 1 99 ? -9.922 -1.124 -11.125 1 98.62 99 ASN A N 1
ATOM 777 C CA . ASN A 1 99 ? -10.812 -1.177 -12.281 1 98.62 99 ASN A CA 1
ATOM 778 C C . ASN A 1 99 ? -11.672 -2.441 -12.266 1 98.62 99 ASN A C 1
ATOM 780 O O . ASN A 1 99 ? -12.82 -2.422 -12.711 1 98.62 99 ASN A O 1
ATOM 784 N N . ILE A 1 100 ? -11.125 -3.523 -11.781 1 98.75 100 ILE A N 1
ATOM 785 C CA . ILE A 1 100 ? -11.898 -4.754 -11.648 1 98.75 100 ILE A CA 1
ATOM 786 C C . ILE A 1 100 ? -13.047 -4.535 -10.664 1 98.75 100 ILE A C 1
ATOM 788 O O . ILE A 1 100 ? -14.195 -4.867 -10.961 1 98.75 100 ILE A O 1
ATOM 792 N N . TYR A 1 101 ? -12.766 -3.975 -9.531 1 98.69 101 TYR A N 1
ATOM 793 C CA . TYR A 1 101 ? -13.789 -3.768 -8.516 1 98.69 101 TYR A CA 1
ATOM 794 C C . TYR A 1 101 ? -14.812 -2.738 -8.977 1 98.69 101 TYR A C 1
ATOM 796 O O . TYR A 1 101 ? -16.016 -2.883 -8.703 1 98.69 101 TYR A O 1
ATOM 804 N N . GLU A 1 102 ? -14.32 -1.68 -9.602 1 98.56 102 GLU A N 1
ATOM 805 C CA . GLU A 1 102 ? -15.25 -0.681 -10.125 1 98.56 102 GLU A CA 1
ATOM 806 C C . GLU A 1 102 ? -16.172 -1.278 -11.188 1 98.56 102 GLU A C 1
ATOM 808 O O . GLU A 1 102 ? -17.344 -0.9 -11.289 1 98.56 102 GLU A O 1
ATOM 813 N N . ALA A 1 103 ? -15.633 -2.201 -12.031 1 98.69 103 ALA A N 1
ATOM 814 C CA . ALA A 1 103 ? -16.438 -2.893 -13.031 1 98.69 103 ALA A CA 1
ATOM 815 C C . ALA A 1 103 ? -17.531 -3.725 -12.359 1 98.69 103 ALA A C 1
ATOM 817 O O . ALA A 1 103 ? -18.656 -3.805 -12.859 1 98.69 103 ALA A O 1
ATOM 818 N N . ILE A 1 104 ? -17.219 -4.387 -11.258 1 98.81 104 ILE A N 1
ATOM 819 C CA . ILE A 1 104 ? -18.203 -5.168 -10.5 1 98.81 104 ILE A CA 1
ATOM 820 C C . ILE A 1 104 ? -19.297 -4.25 -9.969 1 98.81 104 ILE A C 1
ATOM 822 O O . ILE A 1 104 ? -20.484 -4.574 -10.07 1 98.81 104 ILE A O 1
ATOM 826 N N . LYS A 1 105 ? -18.891 -3.096 -9.422 1 98.38 105 LYS A N 1
ATOM 827 C CA . LYS A 1 105 ? -19.875 -2.127 -8.938 1 98.38 105 LYS A CA 1
ATOM 828 C C . LYS A 1 105 ? -20.812 -1.691 -10.062 1 98.38 105 LYS A C 1
ATOM 830 O O . LYS A 1 105 ? -22.016 -1.543 -9.852 1 98.38 105 LYS A O 1
ATOM 835 N N . LYS A 1 106 ? -20.219 -1.475 -11.219 1 98.12 106 LYS A N 1
ATOM 836 C CA . LYS A 1 106 ? -21.031 -1.087 -12.375 1 98.12 106 LYS A CA 1
ATOM 837 C C . LYS A 1 106 ? -22 -2.189 -12.75 1 98.12 106 LYS A C 1
ATOM 839 O O . LYS A 1 106 ? -23.156 -1.912 -13.078 1 98.12 106 LYS A O 1
ATOM 844 N N . ALA A 1 107 ? -21.531 -3.383 -12.742 1 98.69 107 ALA A N 1
ATOM 845 C CA . ALA A 1 107 ? -22.391 -4.516 -13.055 1 98.69 107 ALA A CA 1
ATOM 846 C C . ALA A 1 107 ? -23.547 -4.617 -12.062 1 98.69 107 ALA A C 1
ATOM 848 O O . ALA A 1 107 ? -24.688 -4.918 -12.445 1 98.69 107 ALA A O 1
ATOM 849 N N . ARG A 1 108 ? -23.234 -4.355 -10.742 1 98.38 108 ARG A N 1
ATOM 850 C CA . ARG A 1 108 ? -24.281 -4.332 -9.727 1 98.38 108 ARG A CA 1
ATOM 851 C C . ARG A 1 108 ? -25.312 -3.254 -10.023 1 98.38 108 ARG A C 1
ATOM 853 O O . ARG A 1 108 ? -26.516 -3.48 -9.867 1 98.38 108 ARG A O 1
ATOM 860 N N . LYS A 1 109 ? -24.859 -2.172 -10.477 1 97.94 109 LYS A N 1
ATOM 861 C CA . LYS A 1 109 ? -25.719 -1.012 -10.703 1 97.94 109 LYS A CA 1
ATOM 862 C C . LYS A 1 109 ? -26.562 -1.188 -11.961 1 97.94 109 LYS A C 1
ATOM 864 O O . LYS A 1 109 ? -27.75 -0.831 -11.977 1 97.94 109 LYS A O 1
ATOM 869 N N . TYR A 1 110 ? -26 -1.747 -13.031 1 97.81 110 TYR A N 1
ATOM 870 C CA . TYR A 1 110 ? -26.625 -1.645 -14.344 1 97.81 110 TYR A CA 1
ATOM 871 C C . TYR A 1 110 ? -27.156 -2.998 -14.797 1 97.81 110 TYR A C 1
ATOM 873 O O . TYR A 1 110 ? -27.969 -3.072 -15.727 1 97.81 110 TYR A O 1
ATOM 881 N N . LYS A 1 111 ? -26.625 -4.062 -14.188 1 97.75 111 LYS A N 1
ATOM 882 C CA . LYS A 1 111 ? -27.016 -5.383 -14.672 1 97.75 111 LYS A CA 1
ATOM 883 C C . LYS A 1 111 ? -27.828 -6.141 -13.633 1 97.75 111 LYS A C 1
ATOM 885 O O . LYS A 1 111 ? -28.953 -6.559 -13.898 1 97.75 111 LYS A O 1
ATOM 890 N N . ASP A 1 112 ? -27.297 -6.336 -12.43 1 98.19 112 ASP A N 1
ATOM 891 C CA . ASP A 1 112 ? -27.906 -7.125 -11.367 1 98.19 112 ASP A CA 1
ATOM 892 C C . ASP A 1 112 ? -27.438 -6.656 -9.992 1 98.19 112 ASP A C 1
ATOM 894 O O . ASP A 1 112 ? -26.297 -6.898 -9.609 1 98.19 112 ASP A O 1
ATOM 898 N N . ASN A 1 113 ? -28.281 -6.109 -9.195 1 97.56 113 ASN A N 1
ATOM 899 C CA . ASN A 1 113 ? -27.938 -5.527 -7.902 1 97.56 113 ASN A CA 1
ATOM 900 C C . ASN A 1 113 ? -27.531 -6.602 -6.898 1 97.56 113 ASN A C 1
ATOM 902 O O . ASN A 1 113 ? -26.969 -6.289 -5.848 1 97.56 113 ASN A O 1
ATOM 906 N N . LYS A 1 114 ? -27.734 -7.863 -7.27 1 97.81 114 LYS A N 1
ATOM 907 C CA . LYS A 1 114 ? -27.359 -8.961 -6.383 1 97.81 114 LYS A CA 1
ATOM 908 C C . LYS A 1 114 ? -26.031 -9.586 -6.797 1 97.81 114 LYS A C 1
ATOM 910 O O . LYS A 1 114 ? -25.531 -10.5 -6.137 1 97.81 114 LYS A O 1
ATOM 915 N N . TYR A 1 115 ? -25.5 -9.094 -7.918 1 98.25 115 TYR A N 1
ATOM 916 C CA . TYR A 1 115 ? -24.234 -9.609 -8.422 1 98.25 115 TYR A CA 1
ATOM 917 C C . TYR A 1 115 ? -23.156 -9.523 -7.352 1 98.25 115 TYR A C 1
ATOM 919 O O . TYR A 1 115 ? -22.891 -8.445 -6.809 1 98.25 115 TYR A O 1
ATOM 927 N N . ASN A 1 116 ? -22.547 -10.664 -6.973 1 97.44 116 ASN A N 1
ATOM 928 C CA . ASN A 1 116 ? -21.531 -10.695 -5.926 1 97.44 116 ASN A CA 1
ATOM 929 C C . ASN A 1 116 ? -20.484 -11.781 -6.188 1 97.44 116 ASN A C 1
ATOM 931 O O . ASN A 1 116 ? -20.391 -12.75 -5.441 1 97.44 116 ASN A O 1
ATOM 935 N N . PRO A 1 117 ? -19.656 -11.586 -7.18 1 98.75 117 PRO A N 1
ATOM 936 C CA . PRO A 1 117 ? -18.594 -12.555 -7.457 1 98.75 117 PRO A CA 1
ATOM 937 C C . PRO A 1 117 ? -17.547 -12.633 -6.336 1 98.75 117 PRO A C 1
ATOM 939 O O . PRO A 1 117 ? -17.5 -11.742 -5.48 1 98.75 117 PRO A O 1
ATOM 942 N N . ILE A 1 118 ? -16.828 -13.75 -6.281 1 98.88 118 ILE A N 1
ATOM 943 C CA . ILE A 1 118 ? -15.641 -13.828 -5.438 1 98.88 118 ILE A CA 1
ATOM 944 C C . ILE A 1 118 ? -14.406 -13.461 -6.254 1 98.88 118 ILE A C 1
ATOM 946 O O . ILE A 1 118 ? -14.203 -13.984 -7.355 1 98.88 118 ILE A O 1
ATOM 950 N N . VAL A 1 119 ? -13.711 -12.461 -5.781 1 98.94 119 VAL A N 1
ATOM 951 C CA . VAL A 1 119 ? -12.469 -12.055 -6.418 1 98.94 119 VAL A CA 1
ATOM 952 C C . VAL A 1 119 ? -11.281 -12.602 -5.629 1 98.94 119 VAL A C 1
ATOM 954 O O . VAL A 1 119 ? -11.07 -12.227 -4.473 1 98.94 119 VAL A O 1
ATOM 957 N N . VAL A 1 120 ? -10.516 -13.547 -6.191 1 98.94 120 VAL A N 1
ATOM 958 C CA . VAL A 1 120 ? -9.266 -14.016 -5.605 1 98.94 120 VAL A CA 1
ATOM 959 C C . VAL A 1 120 ? -8.094 -13.234 -6.191 1 98.94 120 VAL A C 1
ATOM 961 O O . VAL A 1 120 ? -7.812 -13.32 -7.387 1 98.94 120 VAL A O 1
ATOM 964 N N . VAL A 1 121 ? -7.441 -12.484 -5.363 1 98.94 121 VAL A N 1
ATOM 965 C CA . VAL A 1 121 ? -6.379 -11.586 -5.812 1 98.94 121 VAL A CA 1
ATOM 966 C C . VAL A 1 121 ? -5.02 -12.203 -5.488 1 98.94 121 VAL A C 1
ATOM 968 O O . VAL A 1 121 ? -4.742 -12.555 -4.34 1 98.94 121 VAL A O 1
ATOM 971 N N . ALA A 1 122 ? -4.199 -12.328 -6.551 1 98.75 122 ALA A N 1
ATOM 972 C CA . ALA A 1 122 ? -2.832 -12.805 -6.359 1 98.75 122 ALA A CA 1
ATOM 973 C C . ALA A 1 122 ? -1.954 -11.711 -5.75 1 98.75 122 ALA A C 1
ATOM 975 O O . ALA A 1 122 ? -1.445 -10.844 -6.465 1 98.75 122 ALA A O 1
ATOM 976 N N . CYS A 1 123 ? -1.78 -11.789 -4.496 1 98.62 123 CYS A N 1
ATOM 977 C CA . CYS A 1 123 ? -0.814 -10.953 -3.789 1 98.62 123 CYS A CA 1
ATOM 978 C C . CYS A 1 123 ? 0.56 -11.617 -3.762 1 98.62 123 CYS A C 1
ATOM 980 O O . CYS A 1 123 ? 0.916 -12.352 -4.68 1 98.62 123 CYS A O 1
ATOM 982 N N . SER A 1 124 ? 1.419 -11.188 -2.805 1 98 124 SER A N 1
ATOM 983 C CA . SER A 1 124 ? 2.781 -11.711 -2.863 1 98 124 SER A CA 1
ATOM 984 C C . SER A 1 124 ? 3.443 -11.68 -1.49 1 98 124 SER A C 1
ATOM 986 O O . SER A 1 124 ? 3.195 -10.773 -0.694 1 98 124 SER A O 1
ATOM 988 N N . SER A 1 125 ? 4.324 -12.672 -1.278 1 97 125 SER A N 1
ATOM 989 C CA . SER A 1 125 ? 5.156 -12.656 -0.081 1 97 125 SER A CA 1
ATOM 990 C C . SER A 1 125 ? 6.086 -11.445 -0.072 1 97 125 SER A C 1
ATOM 992 O O . SER A 1 125 ? 6.629 -11.078 0.974 1 97 125 SER A O 1
ATOM 994 N N . ALA A 1 126 ? 6.305 -10.82 -1.25 1 97.06 126 ALA A N 1
ATOM 995 C CA . ALA A 1 126 ? 7.129 -9.625 -1.353 1 97.06 126 ALA A CA 1
ATOM 996 C C . ALA A 1 126 ? 6.582 -8.5 -0.473 1 97.06 126 ALA A C 1
ATOM 998 O O . ALA A 1 126 ? 7.293 -7.543 -0.163 1 97.06 126 ALA A O 1
ATOM 999 N N . GLU A 1 127 ? 5.336 -8.609 -0.078 1 98.31 127 GLU A N 1
ATOM 1000 C CA . GLU A 1 127 ? 4.711 -7.621 0.791 1 98.31 127 GLU A CA 1
ATOM 1001 C C . GLU A 1 127 ? 5.395 -7.574 2.154 1 98.31 127 GLU A C 1
ATOM 1003 O O . GLU A 1 127 ? 5.449 -6.52 2.793 1 98.31 127 GLU A O 1
ATOM 1008 N N . TYR A 1 128 ? 5.906 -8.68 2.613 1 97.38 128 TYR A N 1
ATOM 1009 C CA . TYR A 1 128 ? 6.523 -8.758 3.932 1 97.38 128 TYR A CA 1
ATOM 1010 C C . TYR A 1 128 ? 7.906 -8.117 3.926 1 97.38 128 TYR A C 1
ATOM 1012 O O . TYR A 1 128 ? 8.305 -7.473 4.898 1 97.38 128 TYR A O 1
ATOM 1020 N N . GLY A 1 129 ? 8.664 -8.336 2.832 1 95.31 129 GLY A N 1
ATOM 1021 C CA . GLY A 1 129 ? 9.938 -7.664 2.607 1 95.31 129 GLY A CA 1
ATOM 1022 C C . GLY A 1 129 ? 10.883 -7.762 3.791 1 95.31 129 GLY A C 1
ATOM 1023 O O . GLY A 1 129 ? 11.281 -8.859 4.184 1 95.31 129 GLY A O 1
ATOM 1024 N N . GLU A 1 130 ? 11.203 -6.672 4.422 1 95.56 130 GLU A N 1
ATOM 1025 C CA . GLU A 1 130 ? 12.172 -6.539 5.508 1 95.56 130 GLU A CA 1
ATOM 1026 C C . GLU A 1 130 ? 11.75 -7.352 6.727 1 95.56 130 GLU A C 1
ATOM 1028 O O . GLU A 1 130 ? 12.602 -7.832 7.48 1 95.56 130 GLU A O 1
ATOM 1033 N N . THR A 1 131 ? 10.461 -7.512 6.918 1 95.69 131 THR A N 1
ATOM 1034 C CA . THR A 1 131 ? 9.953 -8.32 8.023 1 95.69 131 THR A CA 1
ATOM 1035 C C . THR A 1 131 ? 10.539 -9.734 7.965 1 95.69 131 THR A C 1
ATOM 1037 O O . THR A 1 131 ? 10.859 -10.32 9 1 95.69 131 THR A O 1
ATOM 1040 N N . LEU A 1 132 ? 10.68 -10.281 6.797 1 93.5 132 LEU A N 1
ATOM 1041 C CA . LEU A 1 132 ? 11.25 -11.617 6.637 1 93.5 132 LEU A CA 1
ATOM 1042 C C . LEU A 1 132 ? 12.703 -11.648 7.086 1 93.5 132 LEU A C 1
ATOM 1044 O O . LEU A 1 132 ? 13.133 -12.594 7.746 1 93.5 132 LEU A O 1
ATOM 1048 N N . ASN A 1 133 ? 13.453 -10.586 6.762 1 91.56 133 ASN A N 1
ATOM 1049 C CA . ASN A 1 133 ? 14.852 -10.484 7.188 1 91.56 133 ASN A CA 1
ATOM 1050 C C . ASN A 1 133 ? 14.969 -10.414 8.703 1 91.56 133 ASN A C 1
ATOM 1052 O O . ASN A 1 133 ? 15.836 -11.055 9.297 1 91.56 133 ASN A O 1
ATOM 1056 N N . GLN A 1 134 ? 14.086 -9.648 9.266 1 92 134 GLN A N 1
ATOM 1057 C CA . GLN A 1 134 ? 14.086 -9.5 10.719 1 92 134 GLN A CA 1
ATOM 1058 C C . GLN A 1 134 ? 13.773 -10.82 11.406 1 92 134 GLN A C 1
ATOM 1060 O O . GLN A 1 134 ? 14.406 -11.172 12.406 1 92 134 GLN A O 1
ATOM 1065 N N . MET A 1 135 ? 12.836 -11.523 10.922 1 91.25 135 MET A N 1
ATOM 1066 C CA . MET A 1 135 ? 12.438 -12.812 11.477 1 91.25 135 MET A CA 1
ATOM 1067 C C . MET A 1 135 ? 13.578 -13.82 11.398 1 91.25 135 MET A C 1
ATOM 1069 O O . MET A 1 135 ? 13.82 -14.57 12.344 1 91.25 135 MET A O 1
ATOM 1073 N N . GLN A 1 136 ? 14.195 -13.805 10.336 1 85.5 136 GLN A N 1
ATOM 1074 C CA . GLN A 1 136 ? 15.328 -14.703 10.172 1 85.5 136 GLN A CA 1
ATOM 1075 C C . GLN A 1 136 ? 16.422 -14.398 11.188 1 85.5 136 GLN A C 1
ATOM 1077 O O . GLN A 1 136 ? 17.062 -15.312 11.711 1 85.5 136 GLN A O 1
ATOM 1082 N N . GLY A 1 137 ? 16.688 -13.156 11.406 1 84 137 GLY A N 1
ATOM 1083 C CA . GLY A 1 137 ? 17.656 -12.758 12.414 1 84 137 GLY A CA 1
ATOM 1084 C C . GLY A 1 137 ? 17.312 -13.273 13.805 1 84 137 GLY A C 1
ATOM 1085 O O . GLY A 1 137 ? 18.203 -13.484 14.625 1 84 137 GLY A O 1
ATOM 1086 N N . LEU A 1 138 ? 16.062 -13.609 13.922 1 89.19 138 LEU A N 1
ATOM 1087 C CA . LEU A 1 138 ? 15.594 -14.109 15.219 1 89.19 138 LEU A CA 1
ATOM 1088 C C . LEU A 1 138 ? 15.445 -15.625 15.188 1 89.19 138 LEU A C 1
ATOM 1090 O O . LEU A 1 138 ? 14.984 -16.219 16.172 1 89.19 138 LEU A O 1
ATOM 1094 N N . GLY A 1 139 ? 15.734 -16.188 14.055 1 87.62 139 GLY A N 1
ATOM 1095 C CA . GLY A 1 139 ? 15.641 -17.641 13.906 1 87.62 139 GLY A CA 1
ATOM 1096 C C . GLY A 1 139 ? 14.234 -18.109 13.609 1 87.62 139 GLY A C 1
ATOM 1097 O O . GLY A 1 139 ? 13.961 -19.312 13.648 1 87.62 139 GLY A O 1
ATOM 1098 N N . GLU A 1 140 ? 13.359 -17.172 13.32 1 88.5 140 GLU A N 1
ATOM 1099 C CA . GLU A 1 140 ? 11.984 -17.516 12.945 1 88.5 140 GLU A CA 1
ATOM 1100 C C . GLU A 1 140 ? 11.859 -17.719 11.445 1 88.5 140 GLU A C 1
ATOM 1102 O O . GLU A 1 140 ? 12.398 -16.938 10.656 1 88.5 140 GLU A O 1
ATOM 1107 N N . VAL A 1 141 ? 11.117 -18.781 11.07 1 90.5 141 VAL A N 1
ATOM 1108 C CA . VAL A 1 141 ? 11.117 -19.125 9.656 1 90.5 141 VAL A CA 1
ATOM 1109 C C . VAL A 1 141 ? 9.703 -19 9.094 1 90.5 141 VAL A C 1
ATOM 1111 O O . VAL A 1 141 ? 9.523 -18.859 7.879 1 90.5 141 VAL A O 1
ATOM 1114 N N . TYR A 1 142 ? 8.68 -19.047 9.93 1 95.69 142 TYR A N 1
ATOM 1115 C CA . TYR A 1 142 ? 7.297 -19.047 9.453 1 95.69 142 TYR A CA 1
ATOM 1116 C C . TYR A 1 142 ? 6.656 -17.672 9.664 1 95.69 142 TYR A C 1
ATOM 1118 O O . TYR A 1 142 ? 6.484 -17.234 10.805 1 95.69 142 TYR A O 1
ATOM 1126 N N . VAL A 1 143 ? 6.324 -17.016 8.594 1 96.75 143 VAL A N 1
ATOM 1127 C CA . VAL A 1 143 ? 5.715 -15.695 8.703 1 96.75 143 VAL A CA 1
ATOM 1128 C C . VAL A 1 143 ? 4.195 -15.828 8.68 1 96.75 143 VAL A C 1
ATOM 1130 O O . VAL A 1 143 ? 3.635 -16.5 7.805 1 96.75 143 VAL A O 1
ATOM 1133 N N . LYS A 1 144 ? 3.518 -15.273 9.617 1 97.5 144 LYS A N 1
ATOM 1134 C CA . LYS A 1 144 ? 2.061 -15.266 9.688 1 97.5 144 LYS A CA 1
ATOM 1135 C C . LYS A 1 144 ? 1.476 -14.094 8.906 1 97.5 144 LYS A C 1
ATOM 1137 O O . LYS A 1 144 ? 2.162 -13.102 8.656 1 97.5 144 LYS A O 1
ATOM 1142 N N . GLU A 1 145 ? 0.199 -14.219 8.547 1 98.19 145 GLU A N 1
ATOM 1143 C CA . GLU A 1 145 ? -0.464 -13.203 7.734 1 98.19 145 GLU A CA 1
ATOM 1144 C C . GLU A 1 145 ? -0.548 -11.875 8.477 1 98.19 145 GLU A C 1
ATOM 1146 O O . GLU A 1 145 ? -0.702 -10.82 7.855 1 98.19 145 GLU A O 1
ATOM 1151 N N . THR A 1 146 ? -0.364 -11.852 9.789 1 96.25 146 THR A N 1
ATOM 1152 C CA . THR A 1 146 ? -0.504 -10.648 10.609 1 96.25 146 THR A CA 1
ATOM 1153 C C . THR A 1 146 ? 0.815 -9.891 10.68 1 96.25 146 THR A C 1
ATOM 1155 O O . THR A 1 146 ? 0.881 -8.805 11.273 1 96.25 146 THR A O 1
ATOM 1158 N N . ALA A 1 147 ? 1.847 -10.484 10.109 1 96.62 147 ALA A N 1
ATOM 1159 C CA . ALA A 1 147 ? 3.158 -9.844 10.164 1 96.62 147 ALA A CA 1
ATOM 1160 C C . ALA A 1 147 ? 3.131 -8.477 9.484 1 96.62 147 ALA A C 1
ATOM 1162 O O . ALA A 1 147 ? 2.332 -8.25 8.57 1 96.62 147 ALA A O 1
ATOM 1163 N N . GLN A 1 148 ? 4.012 -7.586 9.93 1 97.06 148 GLN A N 1
ATOM 1164 C CA . GLN A 1 148 ? 4.102 -6.242 9.359 1 97.06 148 GLN A CA 1
ATOM 1165 C C . GLN A 1 148 ? 4.477 -6.293 7.887 1 97.06 148 GLN A C 1
ATOM 1167 O O . GLN A 1 148 ? 5.316 -7.098 7.48 1 97.06 148 GLN A O 1
ATOM 1172 N N . LEU A 1 149 ? 3.857 -5.473 7.117 1 98.12 149 LEU A N 1
ATOM 1173 C CA . LEU A 1 149 ? 4.195 -5.312 5.707 1 98.12 149 LEU A CA 1
ATOM 1174 C C . LEU A 1 149 ? 5.312 -4.289 5.527 1 98.12 149 LEU A C 1
ATOM 1176 O O . LEU A 1 149 ? 5.141 -3.113 5.859 1 98.12 149 LEU A O 1
ATOM 1180 N N . GLN A 1 150 ? 6.461 -4.75 5.086 1 97.88 150 GLN A N 1
ATOM 1181 C CA . GLN A 1 150 ? 7.637 -3.906 4.891 1 97.88 150 GLN A CA 1
ATOM 1182 C C . GLN A 1 150 ? 8.328 -4.223 3.57 1 97.88 150 GLN A C 1
ATOM 1184 O O . GLN A 1 150 ? 9.492 -4.625 3.555 1 97.88 150 GLN A O 1
ATOM 1189 N N . PRO A 1 151 ? 7.613 -3.918 2.436 1 98.06 151 PRO A N 1
ATOM 1190 C CA . PRO A 1 151 ? 8.148 -4.289 1.123 1 98.06 151 PRO A CA 1
ATOM 1191 C C . PRO A 1 151 ? 9.477 -3.602 0.813 1 98.06 151 PRO A C 1
ATOM 1193 O O . PRO A 1 151 ? 9.703 -2.465 1.234 1 98.06 151 PRO A O 1
ATOM 1196 N N . LEU A 1 152 ? 10.336 -4.254 -0.035 1 97.25 152 LEU A N 1
ATOM 1197 C CA . LEU A 1 152 ? 11.695 -3.787 -0.258 1 97.25 152 LEU A CA 1
ATOM 1198 C C . LEU A 1 152 ? 11.875 -3.293 -1.689 1 97.25 152 LEU A C 1
ATOM 1200 O O . LEU A 1 152 ? 12.984 -2.949 -2.1 1 97.25 152 LEU A O 1
ATOM 1204 N N . HIS A 1 153 ? 10.836 -3.291 -2.521 1 97.31 153 HIS A N 1
ATOM 1205 C CA . HIS A 1 153 ? 10.836 -2.783 -3.889 1 97.31 153 HIS A CA 1
ATOM 1206 C C . HIS A 1 153 ? 9.461 -2.252 -4.277 1 97.31 153 HIS A C 1
ATOM 1208 O O . HIS A 1 153 ? 8.461 -2.564 -3.625 1 97.31 153 HIS A O 1
ATOM 1214 N N . PRO A 1 154 ? 9.414 -1.361 -5.332 1 98.25 154 PRO A N 1
ATOM 1215 C CA . PRO A 1 154 ? 8.117 -0.843 -5.77 1 98.25 154 PRO A CA 1
ATOM 1216 C C . PRO A 1 154 ? 7.125 -1.952 -6.109 1 98.25 154 PRO A C 1
ATOM 1218 O O . PRO A 1 154 ? 5.918 -1.782 -5.922 1 98.25 154 PRO A O 1
ATOM 1221 N N . TYR A 1 155 ? 7.641 -3.098 -6.574 1 98.31 155 TYR A N 1
ATOM 1222 C CA . TYR A 1 155 ? 6.773 -4.246 -6.812 1 98.31 155 TYR A CA 1
ATOM 1223 C C . TYR A 1 155 ? 6.059 -4.66 -5.531 1 98.31 155 TYR A C 1
ATOM 1225 O O . TYR A 1 155 ? 4.836 -4.801 -5.516 1 98.31 155 TYR A O 1
ATOM 1233 N N . GLY A 1 156 ? 6.824 -4.867 -4.445 1 98.5 156 GLY A N 1
ATOM 1234 C CA . GLY A 1 156 ? 6.215 -5.219 -3.174 1 98.5 156 GLY A CA 1
ATOM 1235 C C . GLY A 1 156 ? 5.184 -4.207 -2.705 1 98.5 156 GLY A C 1
ATOM 1236 O O . GLY A 1 156 ? 4.129 -4.582 -2.189 1 98.5 156 GLY A O 1
ATOM 1237 N N . VAL A 1 157 ? 5.473 -2.941 -2.881 1 98.81 157 VAL A N 1
ATOM 1238 C CA . VAL A 1 157 ? 4.539 -1.884 -2.506 1 98.81 157 VAL A CA 1
ATOM 1239 C C . VAL A 1 157 ? 3.262 -2.002 -3.334 1 98.81 157 VAL A C 1
ATOM 1241 O O . VAL A 1 157 ? 2.158 -1.842 -2.811 1 98.81 157 VAL A O 1
ATOM 1244 N N . SER A 1 158 ? 3.428 -2.262 -4.629 1 98.81 158 SER A N 1
ATOM 1245 C CA . SER A 1 158 ? 2.275 -2.402 -5.512 1 98.81 158 SER A CA 1
ATOM 1246 C C . SER A 1 158 ? 1.396 -3.574 -5.094 1 98.81 158 SER A C 1
ATOM 1248 O O . SER A 1 158 ? 0.171 -3.508 -5.199 1 98.81 158 SER A O 1
ATOM 1250 N N . LYS A 1 159 ? 2.004 -4.652 -4.66 1 98.88 159 LYS A N 1
ATOM 1251 C CA . LYS A 1 159 ? 1.245 -5.82 -4.219 1 98.88 159 LYS A CA 1
ATOM 1252 C C . LYS A 1 159 ? 0.515 -5.535 -2.908 1 98.88 159 LYS A C 1
ATOM 1254 O O . LYS A 1 159 ? -0.598 -6.023 -2.693 1 98.88 159 LYS A O 1
ATOM 1259 N N . VAL A 1 160 ? 1.159 -4.758 -2.014 1 98.88 160 VAL A N 1
ATOM 1260 C CA . VAL A 1 160 ? 0.447 -4.289 -0.829 1 98.88 160 VAL A CA 1
ATOM 1261 C C . VAL A 1 160 ? -0.783 -3.486 -1.247 1 98.88 160 VAL A C 1
ATOM 1263 O O . VAL A 1 160 ? -1.859 -3.641 -0.667 1 98.88 160 VAL A O 1
ATOM 1266 N N . GLY A 1 161 ? -0.546 -2.621 -2.24 1 98.81 161 GLY A N 1
ATOM 1267 C CA . GLY A 1 161 ? -1.657 -1.845 -2.768 1 98.81 161 GLY A CA 1
ATOM 1268 C C . GLY A 1 161 ? -2.793 -2.705 -3.287 1 98.81 161 GLY A C 1
ATOM 1269 O O . GLY A 1 161 ? -3.961 -2.438 -3.002 1 98.81 161 GLY A O 1
ATOM 1270 N N . GLN A 1 162 ? -2.506 -3.762 -4.047 1 98.81 162 GLN A N 1
ATOM 1271 C CA . GLN A 1 162 ? -3.514 -4.691 -4.543 1 98.81 162 GLN A CA 1
ATOM 1272 C C . GLN A 1 162 ? -4.262 -5.359 -3.395 1 98.81 162 GLN A C 1
ATOM 1274 O O . GLN A 1 162 ? -5.488 -5.473 -3.426 1 98.81 162 GLN A O 1
ATOM 1279 N N . ASP A 1 163 ? -3.504 -5.797 -2.461 1 98.88 163 ASP A N 1
ATOM 1280 C CA . ASP A 1 163 ? -4.016 -6.473 -1.271 1 98.88 163 ASP A CA 1
ATOM 1281 C C . ASP A 1 163 ? -5.008 -5.586 -0.521 1 98.88 163 ASP A C 1
ATOM 1283 O O . ASP A 1 163 ? -6.168 -5.957 -0.34 1 98.88 163 ASP A O 1
ATOM 1287 N N . LEU A 1 164 ? -4.645 -4.383 -0.284 1 98.88 164 LEU A N 1
ATOM 1288 C CA . LEU A 1 164 ? -5.414 -3.514 0.601 1 98.88 164 LEU A CA 1
ATOM 1289 C C . LEU A 1 164 ? -6.555 -2.844 -0.153 1 98.88 164 LEU A C 1
ATOM 1291 O O . LEU A 1 164 ? -7.605 -2.553 0.429 1 98.88 164 LEU A O 1
ATOM 1295 N N . ILE A 1 165 ? -6.375 -2.607 -1.461 1 98.81 165 ILE A N 1
ATOM 1296 C CA . ILE A 1 165 ? -7.488 -2.143 -2.279 1 98.81 165 ILE A CA 1
ATOM 1297 C C . ILE A 1 165 ? -8.617 -3.168 -2.246 1 98.81 165 ILE A C 1
ATOM 1299 O O . ILE A 1 165 ? -9.789 -2.807 -2.119 1 98.81 165 ILE A O 1
ATOM 1303 N N . SER A 1 166 ? -8.25 -4.422 -2.393 1 98.88 166 SER A N 1
ATOM 1304 C CA . SER A 1 166 ? -9.258 -5.48 -2.342 1 98.88 166 SER A CA 1
ATOM 1305 C C . SER A 1 166 ? -9.961 -5.504 -0.992 1 98.88 166 SER A C 1
ATOM 1307 O O . SER A 1 166 ? -11.188 -5.656 -0.929 1 98.88 166 SER A O 1
ATOM 1309 N N . PHE A 1 167 ? -9.203 -5.328 0.043 1 98.81 167 PHE A N 1
ATOM 1310 C CA . PHE A 1 167 ? -9.742 -5.324 1.396 1 98.81 167 PHE A CA 1
ATOM 1311 C C . PHE A 1 167 ? -10.758 -4.199 1.567 1 98.81 167 PHE A C 1
ATOM 1313 O O . PHE A 1 167 ? -11.852 -4.418 2.1 1 98.81 167 PHE A O 1
ATOM 1320 N N . GLN A 1 168 ? -10.367 -2.965 1.138 1 98.06 168 GLN A N 1
ATOM 1321 C CA . GLN A 1 168 ? -11.266 -1.837 1.373 1 98.06 168 GLN A CA 1
ATOM 1322 C C . GLN A 1 168 ? -12.547 -1.974 0.561 1 98.06 168 GLN A C 1
ATOM 1324 O O . GLN A 1 168 ? -13.625 -1.57 1.014 1 98.06 168 GLN A O 1
ATOM 1329 N N . TYR A 1 169 ? -12.562 -2.586 -0.676 1 98.31 169 TYR A N 1
ATOM 1330 C CA . TYR A 1 169 ? -13.781 -2.791 -1.446 1 98.31 169 TYR A CA 1
ATOM 1331 C C . TYR A 1 169 ? -14.672 -3.84 -0.791 1 98.31 169 TYR A C 1
ATOM 1333 O O . TYR A 1 169 ? -15.898 -3.762 -0.875 1 98.31 169 TYR A O 1
ATOM 1341 N N . PHE A 1 170 ? -14.102 -4.852 -0.095 1 98.75 170 PHE A N 1
ATOM 1342 C CA . PHE A 1 170 ? -14.867 -5.809 0.697 1 98.75 170 PHE A CA 1
ATOM 1343 C C . PHE A 1 170 ? -15.555 -5.109 1.863 1 98.75 170 PHE A C 1
ATOM 1345 O O . PHE A 1 170 ? -16.75 -5.324 2.102 1 98.75 170 PHE A O 1
ATOM 1352 N N . MET A 1 171 ? -14.812 -4.254 2.529 1 97.81 171 MET A N 1
ATOM 1353 C CA . MET A 1 171 ? -15.312 -3.613 3.744 1 97.81 171 MET A CA 1
ATOM 1354 C C . MET A 1 171 ? -16.422 -2.615 3.42 1 97.81 171 MET A C 1
ATOM 1356 O O . MET A 1 171 ? -17.391 -2.492 4.168 1 97.81 171 MET A O 1
ATOM 1360 N N . ASN A 1 172 ? -16.312 -1.949 2.283 1 96.38 172 ASN A N 1
ATOM 1361 C CA . ASN A 1 172 ? -17.203 -0.821 2.027 1 96.38 172 ASN A CA 1
ATOM 1362 C C . ASN A 1 172 ? -18.297 -1.185 1.027 1 96.38 172 ASN A C 1
ATOM 1364 O O . ASN A 1 172 ? -19.438 -0.727 1.15 1 96.38 172 ASN A O 1
ATOM 1368 N N . ASP A 1 173 ? -17.922 -1.954 0.023 1 96.81 173 ASP A N 1
ATOM 1369 C CA . ASP A 1 173 ? -18.875 -2.299 -1.023 1 96.81 173 ASP A CA 1
ATOM 1370 C C . ASP A 1 173 ? -19.359 -3.74 -0.875 1 96.81 173 ASP A C 1
ATOM 1372 O O . ASP A 1 173 ? -20.203 -4.199 -1.641 1 96.81 173 ASP A O 1
ATOM 1376 N N . HIS A 1 174 ? -18.781 -4.492 0.085 1 98.06 174 HIS A N 1
ATOM 1377 C CA . HIS A 1 174 ? -19.156 -5.871 0.378 1 98.06 174 HIS A CA 1
ATOM 1378 C C . HIS A 1 174 ? -18.969 -6.762 -0.844 1 98.06 174 HIS A C 1
ATOM 1380 O O . HIS A 1 174 ? -19.797 -7.645 -1.108 1 98.06 174 HIS A O 1
ATOM 1386 N N . ILE A 1 175 ? -18.062 -6.418 -1.666 1 98.56 175 ILE A N 1
ATOM 1387 C CA . ILE A 1 175 ? -17.641 -7.32 -2.734 1 98.56 175 ILE A CA 1
ATOM 1388 C C . ILE A 1 175 ? -16.703 -8.383 -2.174 1 98.56 175 ILE A C 1
ATOM 1390 O O . ILE A 1 175 ? -15.641 -8.055 -1.632 1 98.56 175 ILE A O 1
ATOM 1394 N N . ARG A 1 176 ? -17.047 -9.656 -2.312 1 98.81 176 ARG A N 1
ATOM 1395 C CA . ARG A 1 176 ? -16.266 -10.75 -1.738 1 98.81 176 ARG A CA 1
ATOM 1396 C C . ARG A 1 176 ? -14.883 -10.828 -2.377 1 98.81 176 ARG A C 1
ATOM 1398 O O . ARG A 1 176 ? -14.75 -10.727 -3.598 1 98.81 176 ARG A O 1
ATOM 1405 N N . CYS A 1 177 ? -13.906 -10.93 -1.514 1 98.75 177 CYS A N 1
ATOM 1406 C CA . CYS A 1 177 ? -12.547 -11.086 -2.025 1 98.75 177 CYS A CA 1
ATOM 1407 C C . CYS A 1 177 ? -11.727 -12 -1.123 1 98.75 177 CYS A C 1
ATOM 1409 O O . CYS A 1 177 ? -12.07 -12.203 0.041 1 98.75 177 CYS A O 1
ATOM 1411 N N . ILE A 1 178 ? -10.742 -12.633 -1.698 1 98.88 178 ILE A N 1
ATOM 1412 C CA . ILE A 1 178 ? -9.672 -13.359 -1.018 1 98.88 178 ILE A CA 1
ATOM 1413 C C . ILE A 1 178 ? -8.32 -12.773 -1.415 1 98.88 178 ILE A C 1
ATOM 1415 O O . ILE A 1 178 ? -8.023 -12.625 -2.604 1 98.88 178 ILE A O 1
ATOM 1419 N N . ARG A 1 179 ? -7.582 -12.336 -0.448 1 98.88 179 ARG A N 1
ATOM 1420 C CA . ARG A 1 179 ? -6.23 -11.844 -0.687 1 98.88 179 ARG A CA 1
ATOM 1421 C C . ARG A 1 179 ? -5.199 -12.938 -0.455 1 98.88 179 ARG A C 1
ATOM 1423 O O . ARG A 1 179 ? -4.93 -13.32 0.688 1 98.88 179 ARG A O 1
ATOM 1430 N N . ALA A 1 180 ? -4.609 -13.453 -1.523 1 98.94 180 ALA A N 1
ATOM 1431 C CA . ALA A 1 180 ? -3.705 -14.602 -1.448 1 98.94 180 ALA A CA 1
ATOM 1432 C C . ALA A 1 180 ? -2.248 -14.156 -1.568 1 98.94 180 ALA A C 1
ATOM 1434 O O . ALA A 1 180 ? -1.785 -13.82 -2.658 1 98.94 180 ALA A O 1
ATOM 1435 N N . ARG A 1 181 ? -1.521 -14.148 -0.488 1 98.81 181 ARG A N 1
ATOM 1436 C CA . ARG A 1 181 ? -0.097 -13.844 -0.523 1 98.81 181 ARG A CA 1
ATOM 1437 C C . ARG A 1 181 ? 0.724 -15.07 -0.894 1 98.81 181 ARG A C 1
ATOM 1439 O O . ARG A 1 181 ? 1.022 -15.906 -0.037 1 98.81 181 ARG A O 1
ATOM 1446 N N . ILE A 1 182 ? 1.109 -15.07 -2.107 1 98.44 182 ILE A N 1
ATOM 1447 C CA . ILE A 1 182 ? 1.705 -16.234 -2.74 1 98.44 182 ILE A CA 1
ATOM 1448 C C . ILE A 1 182 ? 3.219 -16.219 -2.547 1 98.44 182 ILE A C 1
ATOM 1450 O O . ILE A 1 182 ? 3.865 -15.188 -2.77 1 98.44 182 ILE A O 1
ATOM 1454 N N . PHE A 1 183 ? 3.77 -17.328 -2.109 1 97.06 183 PHE A N 1
ATOM 1455 C CA . PHE A 1 183 ? 5.211 -17.5 -1.971 1 97.06 183 PHE A CA 1
ATOM 1456 C C . PHE A 1 183 ? 5.789 -18.188 -3.199 1 97.06 183 PHE A C 1
ATOM 1458 O O . PHE A 1 183 ? 5.168 -18.203 -4.262 1 97.06 183 PHE A O 1
ATOM 1465 N N . ASN A 1 184 ? 7.008 -18.672 -3.186 1 94.25 184 ASN A N 1
ATOM 1466 C CA . ASN A 1 184 ? 7.742 -19.203 -4.332 1 94.25 184 ASN A CA 1
ATOM 1467 C C . ASN A 1 184 ? 7.074 -20.438 -4.906 1 94.25 184 ASN A C 1
ATOM 1469 O O . ASN A 1 184 ? 6.695 -21.344 -4.16 1 94.25 184 ASN A O 1
ATOM 1473 N N . SER A 1 185 ? 6.895 -20.406 -6.152 1 95.81 185 SER A N 1
ATOM 1474 C CA . SER A 1 185 ? 6.363 -21.547 -6.875 1 95.81 185 SER A CA 1
ATOM 1475 C C . SER A 1 185 ? 7.105 -21.766 -8.188 1 95.81 185 SER A C 1
ATOM 1477 O O . SER A 1 185 ? 7.766 -20.859 -8.695 1 95.81 185 SER A O 1
ATOM 1479 N N . THR A 1 186 ? 7.082 -22.953 -8.672 1 96.38 186 THR A N 1
ATOM 1480 C CA . THR A 1 186 ? 7.734 -23.312 -9.922 1 96.38 186 THR A CA 1
ATOM 1481 C C . THR A 1 186 ? 6.91 -24.344 -10.688 1 96.38 186 THR A C 1
ATOM 1483 O O . THR A 1 186 ? 5.828 -24.734 -10.234 1 96.38 186 THR A O 1
ATOM 1486 N N . GLY A 1 187 ? 7.367 -24.688 -11.828 1 97.56 187 GLY A N 1
ATOM 1487 C CA . GLY A 1 187 ? 6.688 -25.656 -12.672 1 97.56 187 GLY A CA 1
ATOM 1488 C C . GLY A 1 187 ? 6.879 -25.391 -14.156 1 97.56 187 GLY A C 1
ATOM 1489 O O . GLY A 1 187 ? 7.723 -24.578 -14.539 1 97.56 187 GLY A O 1
ATOM 1490 N N . THR A 1 188 ? 6.113 -26.172 -14.961 1 97.06 188 THR A N 1
ATOM 1491 C CA . THR A 1 188 ? 6.184 -26 -16.406 1 97.06 188 THR A CA 1
ATOM 1492 C C . THR A 1 188 ? 5.777 -24.578 -16.797 1 97.06 188 THR A C 1
ATOM 1494 O O . THR A 1 188 ? 4.988 -23.938 -16.094 1 97.06 188 THR A O 1
ATOM 1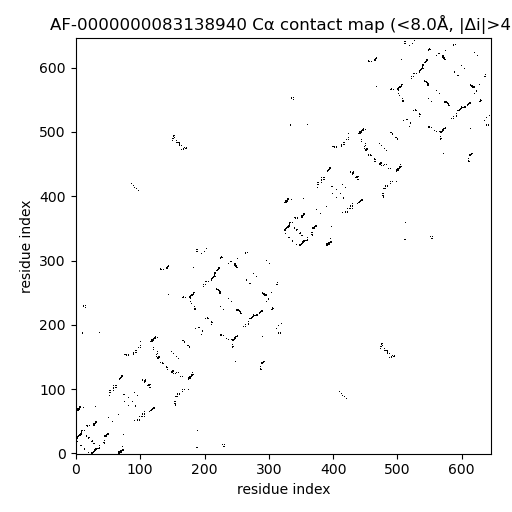497 N N . ARG A 1 189 ? 6.398 -24.047 -17.828 1 95.88 189 ARG A N 1
ATOM 1498 C CA . ARG A 1 189 ? 6.129 -22.734 -18.406 1 95.88 189 ARG A CA 1
ATOM 1499 C C . ARG A 1 189 ? 6.758 -21.625 -17.562 1 95.88 189 ARG A C 1
ATOM 1501 O O . ARG A 1 189 ? 6.625 -20.438 -17.891 1 95.88 189 ARG A O 1
ATOM 1508 N N . LYS A 1 190 ? 7.367 -21.969 -16.422 1 94.69 190 LYS A N 1
ATOM 1509 C CA . LYS A 1 190 ? 8.117 -20.984 -15.633 1 94.69 190 LYS A CA 1
ATOM 1510 C C . LYS A 1 190 ? 9.445 -20.656 -16.312 1 94.69 190 LYS A C 1
ATOM 1512 O O . LYS A 1 190 ? 10.117 -21.531 -16.844 1 94.69 190 LYS A O 1
ATOM 1517 N N . VAL A 1 191 ? 9.773 -19.359 -16.234 1 89.44 191 VAL A N 1
ATOM 1518 C CA . VAL A 1 191 ? 11.094 -18.922 -16.703 1 89.44 191 VAL A CA 1
ATOM 1519 C C . VAL A 1 191 ? 11.727 -18 -15.664 1 89.44 191 VAL A C 1
ATOM 1521 O O . VAL A 1 191 ? 11.031 -17.453 -14.812 1 89.44 191 VAL A O 1
ATOM 1524 N N . ASN A 1 192 ? 13 -17.938 -15.648 1 84.38 192 ASN A N 1
ATOM 1525 C CA . ASN A 1 192 ? 13.766 -16.969 -14.875 1 84.38 192 ASN A CA 1
ATOM 1526 C C . ASN A 1 192 ? 13.703 -17.266 -13.383 1 84.38 192 ASN A C 1
ATOM 1528 O O . ASN A 1 192 ? 13.469 -16.359 -12.578 1 84.38 192 ASN A O 1
ATOM 1532 N N . ASP A 1 193 ? 13.656 -18.438 -13.047 1 85.31 193 ASP A N 1
ATOM 1533 C CA . ASP A 1 193 ? 13.914 -18.875 -11.672 1 85.31 193 ASP A CA 1
ATOM 1534 C C . ASP A 1 193 ? 14.938 -20 -11.633 1 85.31 193 ASP A C 1
ATOM 1536 O O . ASP A 1 193 ? 15.305 -20.547 -12.672 1 85.31 193 ASP A O 1
ATOM 1540 N N . VAL A 1 194 ? 15.336 -20.328 -10.539 1 83.56 194 VAL A N 1
ATOM 1541 C CA . VAL A 1 194 ? 16.453 -21.25 -10.367 1 83.56 194 VAL A CA 1
ATOM 1542 C C . VAL A 1 194 ? 16.078 -22.641 -10.891 1 83.56 194 VAL A C 1
ATOM 1544 O O . VAL A 1 194 ? 16.859 -23.266 -11.617 1 83.56 194 VAL A O 1
ATOM 1547 N N . THR A 1 195 ? 14.898 -23.094 -10.578 1 90.56 195 THR A N 1
ATOM 1548 C CA . THR A 1 195 ? 14.484 -24.438 -10.969 1 90.56 195 THR A CA 1
ATOM 1549 C C . THR A 1 195 ? 14.273 -24.516 -12.477 1 90.56 195 THR A C 1
ATOM 1551 O O . THR A 1 195 ? 14.672 -25.484 -13.109 1 90.56 195 THR A O 1
ATOM 1554 N N . SER A 1 196 ? 13.656 -23.5 -13 1 92.25 196 SER A N 1
ATOM 1555 C CA . SER A 1 196 ? 13.445 -23.469 -14.438 1 92.25 196 SER A CA 1
ATOM 1556 C C . SER A 1 196 ? 14.773 -23.375 -15.195 1 92.25 196 SER A C 1
ATOM 1558 O O . SER A 1 196 ? 14.953 -24.031 -16.219 1 92.25 196 SER A O 1
ATOM 1560 N N . ASP A 1 197 ? 15.641 -22.609 -14.641 1 90.38 197 ASP A N 1
ATOM 1561 C CA . ASP A 1 197 ? 16.953 -22.469 -15.266 1 90.38 197 ASP A CA 1
ATOM 1562 C C . ASP A 1 197 ? 17.719 -23.797 -15.242 1 90.38 197 ASP A C 1
ATOM 1564 O O . ASP A 1 197 ? 18.297 -24.188 -16.25 1 90.38 197 ASP A O 1
ATOM 1568 N N . PHE A 1 198 ? 17.719 -24.422 -14.133 1 91.94 198 PHE A N 1
ATOM 1569 C CA . PHE A 1 198 ? 18.438 -25.688 -13.969 1 91.94 198 PHE A CA 1
ATOM 1570 C C . PHE A 1 198 ? 17.875 -26.75 -14.898 1 91.94 198 PHE A C 1
ATOM 1572 O O . PHE A 1 198 ? 18.625 -27.469 -15.562 1 91.94 198 PHE A O 1
ATOM 1579 N N . THR A 1 199 ? 16.625 -26.875 -14.922 1 95.75 199 THR A N 1
ATOM 1580 C CA . THR A 1 199 ? 16 -27.922 -15.727 1 95.75 199 THR A CA 1
ATOM 1581 C C . THR A 1 199 ? 16.203 -27.641 -17.219 1 95.75 199 THR A C 1
ATOM 1583 O O . THR A 1 199 ? 16.453 -28.562 -18 1 95.75 199 THR A O 1
ATOM 1586 N N . ARG A 1 200 ? 16.062 -26.391 -17.609 1 95.38 200 ARG A N 1
ATOM 1587 C CA . ARG A 1 200 ? 16.297 -26.031 -19.016 1 95.38 200 ARG A CA 1
ATOM 1588 C C . ARG A 1 200 ? 17.719 -26.359 -19.438 1 95.38 200 ARG A C 1
ATOM 1590 O O . ARG A 1 200 ? 17.922 -26.969 -20.484 1 95.38 200 ARG A O 1
ATOM 1597 N N . ARG A 1 201 ? 18.625 -25.984 -18.625 1 93.19 201 ARG A N 1
ATOM 1598 C CA . ARG A 1 201 ? 20.031 -26.219 -18.938 1 93.19 201 ARG A CA 1
ATOM 1599 C C . ARG A 1 201 ? 20.328 -27.719 -19.016 1 93.19 201 ARG A C 1
ATOM 1601 O O . ARG A 1 201 ? 21.141 -28.156 -19.844 1 93.19 201 ARG A O 1
ATOM 1608 N N . ALA A 1 202 ? 19.797 -28.453 -18.125 1 95.12 202 ALA A N 1
ATOM 1609 C CA . ALA A 1 202 ? 19.984 -29.906 -18.141 1 95.12 202 ALA A CA 1
ATOM 1610 C C . ALA A 1 202 ? 19.531 -30.5 -19.469 1 95.12 202 ALA A C 1
ATOM 1612 O O . ALA A 1 202 ? 20.203 -31.359 -20.031 1 95.12 202 ALA A O 1
ATOM 1613 N N . VAL A 1 203 ? 18.391 -30.062 -19.906 1 96.31 203 VAL A N 1
ATOM 1614 C CA . VAL A 1 203 ? 17.859 -30.578 -21.156 1 96.31 203 VAL A CA 1
ATOM 1615 C C . VAL A 1 203 ? 18.719 -30.109 -22.328 1 96.31 203 VAL A C 1
ATOM 1617 O O . VAL A 1 203 ? 18.953 -30.875 -23.266 1 96.31 203 VAL A O 1
ATOM 1620 N N . GLU A 1 204 ? 19.156 -28.875 -22.219 1 95.81 204 GLU A N 1
ATOM 1621 C CA . GLU A 1 204 ? 20.094 -28.391 -23.234 1 95.81 204 GLU A CA 1
ATOM 1622 C C . GLU A 1 204 ? 21.359 -29.25 -23.266 1 95.81 204 GLU A C 1
ATOM 1624 O O . GLU A 1 204 ? 21.891 -29.516 -24.344 1 95.81 204 GLU A O 1
ATOM 1629 N N . ALA A 1 205 ? 21.797 -29.625 -22.141 1 94.38 205 ALA A N 1
ATOM 1630 C CA . ALA A 1 205 ? 23 -30.469 -22.016 1 94.38 205 ALA A CA 1
ATOM 1631 C C . ALA A 1 205 ? 22.766 -31.828 -22.672 1 94.38 205 ALA A C 1
ATOM 1633 O O . ALA A 1 205 ? 23.688 -32.406 -23.266 1 94.38 205 ALA A O 1
ATOM 1634 N N . GLU A 1 206 ? 21.594 -32.344 -22.484 1 93.62 206 GLU A N 1
ATOM 1635 C CA . GLU A 1 206 ? 21.25 -33.625 -23.125 1 93.62 206 GLU A CA 1
ATOM 1636 C C . GLU A 1 206 ? 21.438 -33.531 -24.641 1 93.62 206 GLU A C 1
ATOM 1638 O O . GLU A 1 206 ? 21.828 -34.531 -25.266 1 93.62 206 GLU A O 1
ATOM 1643 N N . LYS A 1 207 ? 21.188 -32.406 -25.094 1 93.94 207 LYS A N 1
ATOM 1644 C CA . LYS A 1 207 ? 21.219 -32.219 -26.547 1 93.94 207 LYS A CA 1
ATOM 1645 C C . LYS A 1 207 ? 22.625 -31.859 -27.031 1 93.94 207 LYS A C 1
ATOM 1647 O O . LYS A 1 207 ? 23 -32.188 -28.156 1 93.94 207 LYS A O 1
ATOM 1652 N N . THR A 1 208 ? 23.406 -31.219 -26.234 1 94.5 208 THR A N 1
ATOM 1653 C CA . THR A 1 208 ? 24.688 -30.672 -26.672 1 94.5 208 THR A CA 1
ATOM 1654 C C . THR A 1 208 ? 25.844 -31.469 -26.062 1 94.5 208 THR A C 1
ATOM 1656 O O . THR A 1 208 ? 26.984 -31.328 -26.484 1 94.5 208 THR A O 1
ATOM 1659 N N . ASN A 1 209 ? 25.531 -32.188 -25.047 1 93.62 209 ASN A N 1
ATOM 1660 C CA . ASN A 1 209 ? 26.516 -32.938 -24.281 1 93.62 209 ASN A CA 1
ATOM 1661 C C . ASN A 1 209 ? 27.438 -32.031 -23.484 1 93.62 209 ASN A C 1
ATOM 1663 O O . ASN A 1 209 ? 28.578 -32.406 -23.172 1 93.62 209 ASN A O 1
ATOM 1667 N N . ASN A 1 210 ? 27.062 -30.828 -23.375 1 92.5 210 ASN A N 1
ATOM 1668 C CA . ASN A 1 210 ? 27.719 -29.875 -22.484 1 92.5 210 ASN A CA 1
ATOM 1669 C C . ASN A 1 210 ? 27.031 -29.828 -21.109 1 92.5 210 ASN A C 1
ATOM 1671 O O . ASN A 1 210 ? 26.078 -29.078 -20.938 1 92.5 210 ASN A O 1
ATOM 1675 N N . TRP A 1 211 ? 27.578 -30.484 -20.141 1 92 211 TRP A N 1
ATOM 1676 C CA . TRP A 1 211 ? 26.906 -30.734 -18.875 1 92 211 TRP A CA 1
ATOM 1677 C C . TRP A 1 211 ? 27.359 -29.719 -17.812 1 92 211 TRP A C 1
ATOM 1679 O O . TRP A 1 211 ? 27.234 -29.984 -16.625 1 92 211 TRP A O 1
ATOM 1689 N N . GLU A 1 212 ? 27.812 -28.562 -18.234 1 87.75 212 GLU A N 1
ATOM 1690 C CA . GLU A 1 212 ? 28.203 -27.516 -17.297 1 87.75 212 GLU A CA 1
ATOM 1691 C C . GLU A 1 212 ? 26.984 -26.703 -16.844 1 87.75 212 GLU A C 1
ATOM 1693 O O . GLU A 1 212 ? 26.141 -26.344 -17.656 1 87.75 212 GLU A O 1
ATOM 1698 N N . LEU A 1 213 ? 26.891 -26.531 -15.539 1 81.62 213 LEU A N 1
ATOM 1699 C CA . LEU A 1 213 ? 25.812 -25.75 -14.953 1 81.62 213 LEU A CA 1
ATOM 1700 C C . LEU A 1 213 ? 26.375 -24.609 -14.109 1 81.62 213 LEU A C 1
ATOM 1702 O O . LEU A 1 213 ? 27.078 -24.844 -13.133 1 81.62 213 LEU A O 1
ATOM 1706 N N . LYS A 1 214 ? 26.188 -23.406 -14.539 1 77.81 214 LYS A N 1
ATOM 1707 C CA . LYS A 1 214 ? 26.578 -22.25 -13.734 1 77.81 214 LYS A CA 1
ATOM 1708 C C . LYS A 1 214 ? 25.547 -21.969 -12.648 1 77.81 214 LYS A C 1
ATOM 1710 O O . LYS A 1 214 ? 24.359 -21.844 -12.938 1 77.81 214 LYS A O 1
ATOM 1715 N N . VAL A 1 215 ? 26.047 -22.094 -11.492 1 74.94 215 VAL A N 1
ATOM 1716 C CA . VAL A 1 215 ? 25.094 -21.922 -10.398 1 74.94 215 VAL A CA 1
ATOM 1717 C C . VAL A 1 215 ? 25.594 -20.875 -9.422 1 74.94 215 VAL A C 1
ATOM 1719 O O . VAL A 1 215 ? 26.766 -20.484 -9.461 1 74.94 215 VAL A O 1
ATOM 1722 N N . GLY A 1 216 ? 24.625 -20.25 -8.703 1 73.12 216 GLY A N 1
ATOM 1723 C CA . GLY A 1 216 ? 25.016 -19.438 -7.562 1 73.12 216 GLY A CA 1
ATOM 1724 C C . GLY A 1 216 ? 25.312 -20.266 -6.32 1 73.12 216 GLY A C 1
ATOM 1725 O O . GLY A 1 216 ? 26.031 -21.25 -6.387 1 73.12 216 GLY A O 1
ATOM 1726 N N . ASN A 1 217 ? 24.688 -19.766 -5.164 1 72 217 ASN A N 1
ATOM 1727 C CA . ASN A 1 217 ? 24.906 -20.453 -3.898 1 72 217 ASN A CA 1
ATOM 1728 C C . ASN A 1 217 ? 24 -21.688 -3.768 1 72 217 ASN A C 1
ATOM 1730 O O . ASN A 1 217 ? 22.797 -21.562 -3.594 1 72 217 ASN A O 1
ATOM 1734 N N . LEU A 1 218 ? 24.531 -22.812 -3.805 1 78.25 218 LEU A N 1
ATOM 1735 C CA . LEU A 1 218 ? 23.797 -24.062 -3.781 1 78.25 218 LEU A CA 1
ATOM 1736 C C . LEU A 1 218 ? 23.453 -24.469 -2.35 1 78.25 218 LEU A C 1
ATOM 1738 O O . LEU A 1 218 ? 22.703 -25.422 -2.131 1 78.25 218 LEU A O 1
ATOM 1742 N N . ASN A 1 219 ? 23.938 -23.719 -1.457 1 79.31 219 ASN A N 1
ATOM 1743 C CA . ASN A 1 219 ? 23.672 -24.047 -0.059 1 79.31 219 ASN A CA 1
ATOM 1744 C C . ASN A 1 219 ? 22.406 -23.359 0.442 1 79.31 219 ASN A C 1
ATOM 1746 O O . ASN A 1 219 ? 21.953 -23.609 1.564 1 79.31 219 ASN A O 1
ATOM 1750 N N . THR A 1 220 ? 21.797 -22.75 -0.416 1 82 220 THR A N 1
ATOM 1751 C CA . THR A 1 220 ? 20.594 -22.016 -0.028 1 82 220 THR A CA 1
ATOM 1752 C C . THR A 1 220 ? 19.391 -22.969 0.033 1 82 220 THR A C 1
ATOM 1754 O O . THR A 1 220 ? 19.344 -23.953 -0.688 1 82 220 THR A O 1
ATOM 1757 N N . LYS A 1 221 ? 18.578 -22.75 1.005 1 87.56 221 LYS A N 1
ATOM 1758 C CA . LYS A 1 221 ? 17.312 -23.469 1.146 1 87.56 221 LYS A CA 1
ATOM 1759 C C . LYS A 1 221 ? 16.125 -22.578 0.774 1 87.56 221 LYS A C 1
ATOM 1761 O O . LYS A 1 221 ? 16.141 -21.375 1.067 1 87.56 221 LYS A O 1
ATOM 1766 N N . ARG A 1 222 ? 15.188 -23.172 0.106 1 89.69 222 ARG A N 1
ATOM 1767 C CA . ARG A 1 222 ? 14 -22.422 -0.303 1 89.69 222 ARG A CA 1
ATOM 1768 C C . ARG A 1 222 ? 12.75 -23.297 -0.205 1 89.69 222 ARG A C 1
ATOM 1770 O O . ARG A 1 222 ? 12.805 -24.5 -0.426 1 89.69 222 ARG A O 1
ATOM 1777 N N . ALA A 1 223 ? 11.734 -22.656 0.25 1 93.38 223 ALA A N 1
ATOM 1778 C CA . ALA A 1 223 ? 10.414 -23.281 0.138 1 93.38 223 ALA A CA 1
ATOM 1779 C C . ALA A 1 223 ? 9.805 -23.031 -1.239 1 93.38 223 ALA A C 1
ATOM 1781 O O . ALA A 1 223 ? 9.445 -21.891 -1.57 1 93.38 223 ALA A O 1
ATOM 1782 N N . ILE A 1 224 ? 9.664 -24.094 -2.045 1 94.44 224 ILE A N 1
ATOM 1783 C CA . ILE A 1 224 ? 9.188 -23.969 -3.416 1 94.44 224 ILE A CA 1
ATOM 1784 C C . ILE A 1 224 ? 8.023 -24.938 -3.648 1 94.44 224 ILE A C 1
ATOM 1786 O O . ILE A 1 224 ? 8.125 -26.125 -3.357 1 94.44 224 ILE A O 1
ATOM 1790 N N . MET A 1 225 ? 6.98 -24.438 -4.094 1 96.44 225 MET A N 1
ATOM 1791 C CA . MET A 1 225 ? 5.809 -25.266 -4.363 1 96.44 225 MET A CA 1
ATOM 1792 C C . MET A 1 225 ? 5.551 -25.375 -5.863 1 96.44 225 MET A C 1
ATOM 1794 O O . MET A 1 225 ? 5.918 -24.469 -6.625 1 96.44 225 MET A O 1
ATOM 1798 N N . ASP A 1 226 ? 4.973 -26.531 -6.277 1 97.56 226 ASP A N 1
ATOM 1799 C CA . ASP A 1 226 ? 4.539 -26.703 -7.664 1 97.56 226 ASP A CA 1
ATOM 1800 C C . ASP A 1 226 ? 3.375 -25.781 -7.992 1 97.56 226 ASP A C 1
ATOM 1802 O O . ASP A 1 226 ? 2.443 -25.641 -7.199 1 97.56 226 ASP A O 1
ATOM 1806 N N . GLN A 1 227 ? 3.445 -25.188 -9.188 1 97.62 227 GLN A N 1
ATOM 1807 C CA . GLN A 1 227 ? 2.41 -24.25 -9.578 1 97.62 227 GLN A CA 1
ATOM 1808 C C . GLN A 1 227 ? 1.034 -24.906 -9.594 1 97.62 227 GLN A C 1
ATOM 1810 O O . GLN A 1 227 ? 0.021 -24.25 -9.359 1 97.62 227 GLN A O 1
ATOM 1815 N N . ARG A 1 228 ? 0.854 -26.219 -9.883 1 97.5 228 ARG A N 1
ATOM 1816 C CA . ARG A 1 228 ? -0.433 -26.906 -9.867 1 97.5 228 ARG A CA 1
ATOM 1817 C C . ARG A 1 228 ? -1.035 -26.906 -8.461 1 97.5 228 ARG A C 1
ATOM 1819 O O . ARG A 1 228 ? -2.254 -26.797 -8.305 1 97.5 228 ARG A O 1
ATOM 1826 N N . ASP A 1 229 ? -0.193 -27.047 -7.473 1 98.44 229 ASP A N 1
ATOM 1827 C CA . ASP A 1 229 ? -0.665 -26.953 -6.098 1 98.44 229 ASP A CA 1
ATOM 1828 C C . ASP A 1 229 ? -1.08 -25.516 -5.758 1 98.44 229 ASP A C 1
ATOM 1830 O O . ASP A 1 229 ? -2.029 -25.312 -5 1 98.44 229 ASP A O 1
ATOM 1834 N N . LEU A 1 230 ? -0.322 -24.547 -6.262 1 98.69 230 LEU A N 1
ATOM 1835 C CA . LEU A 1 230 ? -0.704 -23.156 -6.094 1 98.69 230 LEU A CA 1
ATOM 1836 C C . LEU A 1 230 ? -2.09 -22.891 -6.676 1 98.69 230 LEU A C 1
ATOM 1838 O O . LEU A 1 230 ? -2.945 -22.312 -6.012 1 98.69 230 LEU A O 1
ATOM 1842 N N . VAL A 1 231 ? -2.312 -23.328 -7.93 1 98.75 231 VAL A N 1
ATOM 1843 C CA . VAL A 1 231 ? -3.584 -23.109 -8.609 1 98.75 231 VAL A CA 1
ATOM 1844 C C . VAL A 1 231 ? -4.715 -23.766 -7.828 1 98.75 231 VAL A C 1
ATOM 1846 O O . VAL A 1 231 ? -5.773 -23.172 -7.629 1 98.75 231 VAL A O 1
ATOM 1849 N N . LYS A 1 232 ? -4.465 -24.969 -7.387 1 98.38 232 LYS A N 1
ATOM 1850 C CA . LYS A 1 232 ? -5.457 -25.672 -6.574 1 98.38 232 LYS A CA 1
ATOM 1851 C C . LYS A 1 232 ? -5.77 -24.891 -5.301 1 98.38 232 LYS A C 1
ATOM 1853 O O . LYS A 1 232 ? -6.922 -24.828 -4.867 1 98.38 232 LYS A O 1
ATOM 1858 N N . GLY A 1 233 ? -4.727 -24.359 -4.656 1 98.81 233 GLY A N 1
ATOM 1859 C CA . GLY A 1 233 ? -4.93 -23.531 -3.48 1 98.81 233 GLY A CA 1
ATOM 1860 C C . GLY A 1 233 ? -5.809 -22.328 -3.746 1 98.81 233 GLY A C 1
ATOM 1861 O O . GLY A 1 233 ? -6.711 -22.031 -2.961 1 98.81 233 GLY A O 1
ATOM 1862 N N . LEU A 1 234 ? -5.582 -21.656 -4.836 1 98.88 234 LEU A N 1
ATOM 1863 C CA . LEU A 1 234 ? -6.371 -20.484 -5.215 1 98.88 234 LEU A CA 1
ATOM 1864 C C . LEU A 1 234 ? -7.824 -20.875 -5.473 1 98.88 234 LEU A C 1
ATOM 1866 O O . LEU A 1 234 ? -8.742 -20.172 -5.059 1 98.88 234 LEU A O 1
ATOM 1870 N N . MET A 1 235 ? -8.023 -21.984 -6.164 1 98.69 235 MET A N 1
ATOM 1871 C CA . MET A 1 235 ? -9.367 -22.453 -6.453 1 98.69 235 MET A CA 1
ATOM 1872 C C . MET A 1 235 ? -10.109 -22.812 -5.164 1 98.69 235 MET A C 1
ATOM 1874 O O . MET A 1 235 ? -11.289 -22.469 -5.012 1 98.69 235 MET A O 1
ATOM 1878 N N . LEU A 1 236 ? -9.422 -23.469 -4.242 1 98.75 236 LEU A N 1
ATOM 1879 C CA . LEU A 1 236 ? -10.031 -23.844 -2.967 1 98.75 236 LEU A CA 1
ATOM 1880 C C . LEU A 1 236 ? -10.391 -22.594 -2.162 1 98.75 236 LEU A C 1
ATOM 1882 O O . LEU A 1 236 ? -11.414 -22.562 -1.475 1 98.75 236 LEU A O 1
ATOM 1886 N N . LEU A 1 237 ? -9.547 -21.609 -2.203 1 98.88 237 LEU A N 1
ATOM 1887 C CA . LEU A 1 237 ? -9.812 -20.375 -1.484 1 98.88 237 LEU A CA 1
ATOM 1888 C C . LEU A 1 237 ? -11.062 -19.688 -2.021 1 98.88 237 LEU A C 1
ATOM 1890 O O . LEU A 1 237 ? -11.82 -19.078 -1.26 1 98.88 237 LEU A O 1
ATOM 1894 N N . ALA A 1 238 ? -11.258 -19.703 -3.348 1 98.75 238 ALA A N 1
ATOM 1895 C CA . ALA A 1 238 ? -12.469 -19.141 -3.932 1 98.75 238 ALA A CA 1
ATOM 1896 C C . ALA A 1 238 ? -13.719 -19.844 -3.398 1 98.75 238 ALA A C 1
ATOM 1898 O O . ALA A 1 238 ? -14.766 -19.219 -3.238 1 98.75 238 ALA A O 1
ATOM 1899 N N . GLU A 1 239 ? -13.609 -21.094 -3.123 1 98.31 239 GLU A N 1
ATOM 1900 C CA . GLU A 1 239 ? -14.75 -21.922 -2.752 1 98.31 239 GLU A CA 1
ATOM 1901 C C . GLU A 1 239 ? -14.977 -21.906 -1.242 1 98.31 239 GLU A C 1
ATOM 1903 O O . GLU A 1 239 ? -16.109 -21.875 -0.778 1 98.31 239 GLU A O 1
ATOM 1908 N N . LYS A 1 240 ? -13.844 -21.938 -0.517 1 98.69 240 LYS A N 1
ATOM 1909 C CA . LYS A 1 240 ? -13.977 -22.234 0.904 1 98.69 240 LYS A CA 1
ATOM 1910 C C . LYS A 1 240 ? -13.367 -21.141 1.765 1 98.69 240 LYS A C 1
ATOM 1912 O O . LYS A 1 240 ? -13.57 -21.109 2.979 1 98.69 240 LYS A O 1
ATOM 1917 N N . GLY A 1 241 ? -12.594 -20.281 1.178 1 98.75 241 GLY A N 1
ATOM 1918 C CA . GLY A 1 241 ? -11.992 -19.219 1.958 1 98.75 241 GLY A CA 1
ATOM 1919 C C . GLY A 1 241 ? -13.008 -18.266 2.566 1 98.75 241 GLY A C 1
ATOM 1920 O O . GLY A 1 241 ? -14.148 -18.188 2.102 1 98.75 241 GLY A O 1
ATOM 1921 N N . LYS A 1 242 ? -12.617 -17.594 3.592 1 98.69 242 LYS A N 1
ATOM 1922 C CA . LYS A 1 242 ? -13.469 -16.578 4.191 1 98.69 242 LYS A CA 1
ATOM 1923 C C . LYS A 1 242 ? -13.273 -15.227 3.5 1 98.69 242 LYS A C 1
ATOM 1925 O O . LYS A 1 242 ? -12.156 -14.711 3.428 1 98.69 242 LYS A O 1
ATOM 1930 N N . ALA A 1 243 ? -14.422 -14.648 3.035 1 98.38 243 ALA A N 1
ATOM 1931 C CA . ALA A 1 243 ? -14.359 -13.383 2.305 1 98.38 243 ALA A CA 1
ATOM 1932 C C . ALA A 1 243 ? -13.711 -12.297 3.156 1 98.38 243 ALA A C 1
ATOM 1934 O O . ALA A 1 243 ? -13.984 -12.188 4.352 1 98.38 243 ALA A O 1
ATOM 1935 N N . GLY A 1 244 ? -12.82 -11.531 2.562 1 98.31 244 GLY A N 1
ATOM 1936 C CA . GLY A 1 244 ? -12.156 -10.422 3.219 1 98.31 244 GLY A CA 1
ATOM 1937 C C . GLY A 1 244 ? -10.828 -10.805 3.846 1 98.31 244 GLY A C 1
ATOM 1938 O O . GLY A 1 244 ? -10.008 -9.938 4.164 1 98.31 244 GLY A O 1
ATOM 1939 N N . GLU A 1 245 ? -10.539 -12.109 3.914 1 98.56 245 GLU A N 1
ATOM 1940 C CA . GLU A 1 245 ? -9.367 -12.594 4.641 1 98.56 245 GLU A CA 1
ATOM 1941 C C . GLU A 1 245 ? -8.148 -12.688 3.727 1 98.56 245 GLU A C 1
ATOM 1943 O O . GLU A 1 245 ? -8.289 -12.719 2.502 1 98.56 245 GLU A O 1
ATOM 1948 N N . VAL A 1 246 ? -7.016 -12.625 4.391 1 98.81 246 VAL A N 1
ATOM 1949 C CA . VAL A 1 246 ? -5.734 -12.82 3.719 1 98.81 246 VAL A CA 1
ATOM 1950 C C . VAL A 1 246 ? -5.16 -14.188 4.078 1 98.81 246 VAL A C 1
ATOM 1952 O O . VAL A 1 246 ? -5.293 -14.641 5.219 1 98.81 246 VAL A O 1
ATOM 1955 N N . TYR A 1 247 ? -4.59 -14.891 3.094 1 98.88 247 TYR A N 1
ATOM 1956 C CA . TYR A 1 247 ? -3.996 -16.203 3.283 1 98.88 247 TYR A CA 1
ATOM 1957 C C . TYR A 1 247 ? -2.594 -16.266 2.689 1 98.88 247 TYR A C 1
ATOM 1959 O O . TYR A 1 247 ? -2.355 -15.758 1.593 1 98.88 247 TYR A O 1
ATOM 1967 N N . ASN A 1 248 ? -1.684 -16.828 3.426 1 98.75 248 ASN A N 1
ATOM 1968 C CA . ASN A 1 248 ? -0.427 -17.281 2.832 1 98.75 248 ASN A CA 1
ATOM 1969 C C . ASN A 1 248 ? -0.609 -18.562 2.037 1 98.75 248 ASN A C 1
ATOM 1971 O O . ASN A 1 248 ? -1.327 -19.469 2.467 1 98.75 248 ASN A O 1
ATOM 1975 N N . ILE A 1 249 ? -0.062 -18.594 0.895 1 98.69 249 ILE A N 1
ATOM 1976 C CA . ILE A 1 249 ? 0.094 -19.844 0.159 1 98.69 249 ILE A CA 1
ATOM 1977 C C . ILE A 1 249 ? 1.578 -20.141 -0.052 1 98.69 249 ILE A C 1
ATOM 1979 O O . ILE A 1 249 ? 2.24 -19.484 -0.855 1 98.69 249 ILE A O 1
ATOM 1983 N N . SER A 1 250 ? 2.082 -21.078 0.618 1 98 250 SER A N 1
ATOM 1984 C CA . SER A 1 250 ? 3.506 -21.406 0.646 1 98 250 SER A CA 1
ATOM 1985 C C . SER A 1 250 ? 3.729 -22.922 0.635 1 98 250 SER A C 1
ATOM 1987 O O . SER A 1 250 ? 2.828 -23.688 0.976 1 98 250 SER A O 1
ATOM 1989 N N . SER A 1 251 ? 4.934 -23.25 0.209 1 97.19 251 SER A N 1
ATOM 1990 C CA . SER A 1 251 ? 5.312 -24.656 0.211 1 97.19 251 SER A CA 1
ATOM 1991 C C . SER A 1 251 ? 5.348 -25.219 1.628 1 97.19 251 SER A C 1
ATOM 1993 O O . SER A 1 251 ? 5.789 -24.547 2.559 1 97.19 251 SER A O 1
ATOM 1995 N N . GLU A 1 252 ? 4.914 -26.438 1.743 1 95.62 252 GLU A N 1
ATOM 1996 C CA . GLU A 1 252 ? 5.016 -27.172 3 1 95.62 252 GLU A CA 1
ATOM 1997 C C . GLU A 1 252 ? 6.402 -27.781 3.17 1 95.62 252 GLU A C 1
ATOM 1999 O O . GLU A 1 252 ? 6.754 -28.25 4.258 1 95.62 252 GLU A O 1
ATOM 2004 N N . TYR A 1 253 ? 7.168 -27.688 2.129 1 94.44 253 TYR A N 1
ATOM 2005 C CA . TYR A 1 253 ? 8.477 -28.312 2.119 1 94.44 253 TYR A CA 1
ATOM 2006 C C . TYR A 1 253 ? 9.578 -27.297 1.818 1 94.44 253 TYR A C 1
ATOM 2008 O O . TYR A 1 253 ? 9.352 -26.344 1.078 1 94.44 253 TYR A O 1
ATOM 2016 N N . ILE A 1 254 ? 10.703 -27.516 2.416 1 93.19 254 ILE A N 1
ATOM 2017 C CA . ILE A 1 254 ? 11.906 -26.734 2.168 1 93.19 254 ILE A CA 1
ATOM 2018 C C . ILE A 1 254 ? 12.945 -27.609 1.463 1 93.19 254 ILE A C 1
ATOM 2020 O O . ILE A 1 254 ? 13.195 -28.734 1.868 1 93.19 254 ILE A O 1
ATOM 2024 N N . TYR A 1 255 ? 13.461 -27.031 0.426 1 91.19 255 TYR A N 1
ATOM 2025 C CA . TYR A 1 255 ? 14.43 -27.781 -0.361 1 91.19 255 TYR A CA 1
ATOM 2026 C C . TYR A 1 255 ? 15.773 -27.078 -0.395 1 91.19 255 TYR A C 1
ATOM 2028 O O . TYR A 1 255 ? 15.828 -25.844 -0.493 1 91.19 255 TYR A O 1
ATOM 2036 N N . GLN A 1 256 ? 16.812 -27.844 -0.289 1 90.12 256 GLN A N 1
ATOM 2037 C CA . GLN A 1 256 ? 18.141 -27.312 -0.575 1 90.12 256 GLN A CA 1
ATOM 2038 C C . GLN A 1 256 ? 18.422 -27.312 -2.074 1 90.12 256 GLN A C 1
ATOM 2040 O O . GLN A 1 256 ? 18.078 -28.266 -2.777 1 90.12 256 GLN A O 1
ATOM 2045 N N . MET A 1 257 ? 19.016 -26.281 -2.523 1 88.44 257 MET A N 1
ATOM 2046 C CA . MET A 1 257 ? 19.266 -26.156 -3.957 1 88.44 257 MET A CA 1
ATOM 2047 C C . MET A 1 257 ? 20.141 -27.297 -4.465 1 88.44 257 MET A C 1
ATOM 2049 O O . MET A 1 257 ? 19.969 -27.766 -5.594 1 88.44 257 MET A O 1
ATOM 2053 N N . SER A 1 258 ? 21.047 -27.75 -3.613 1 89.69 258 SER A N 1
ATOM 2054 C CA . SER A 1 258 ? 21.891 -28.875 -3.984 1 89.69 258 SER A CA 1
ATOM 2055 C C . SER A 1 258 ? 21.062 -30.141 -4.191 1 89.69 258 SER A C 1
ATOM 2057 O O . SER A 1 258 ? 21.375 -30.969 -5.051 1 89.69 258 SER A O 1
ATOM 2059 N N . ASP A 1 259 ? 20.016 -30.25 -3.389 1 92.19 259 ASP A N 1
ATOM 2060 C CA . ASP A 1 259 ? 19.141 -31.406 -3.521 1 92.19 259 ASP A CA 1
ATOM 2061 C C . ASP A 1 259 ? 18.359 -31.359 -4.832 1 92.19 259 ASP A C 1
ATOM 2063 O O . ASP A 1 259 ? 18.109 -32.406 -5.457 1 92.19 259 ASP A O 1
ATOM 2067 N N . ILE A 1 260 ? 18.031 -30.172 -5.215 1 93.12 260 ILE A N 1
ATOM 2068 C CA . ILE A 1 260 ? 17.328 -29.984 -6.477 1 93.12 260 ILE A CA 1
ATOM 2069 C C . ILE A 1 260 ? 18.219 -30.422 -7.637 1 93.12 260 ILE A C 1
ATOM 2071 O O . ILE A 1 260 ? 17.766 -31.109 -8.555 1 93.12 260 ILE A O 1
ATOM 2075 N N . VAL A 1 261 ? 19.453 -30.047 -7.559 1 93 261 VAL A N 1
ATOM 2076 C CA . VAL A 1 261 ? 20.422 -30.422 -8.586 1 93 261 VAL A CA 1
ATOM 2077 C C . VAL A 1 261 ? 20.562 -31.938 -8.633 1 93 261 VAL A C 1
ATOM 2079 O O . VAL A 1 261 ? 20.562 -32.531 -9.719 1 93 261 VAL A O 1
ATOM 2082 N N . LYS A 1 262 ? 20.641 -32.5 -7.496 1 95 262 LYS A N 1
ATOM 2083 C CA . LYS A 1 262 ? 20.766 -33.969 -7.422 1 95 262 LYS A CA 1
ATOM 2084 C C . LYS A 1 262 ? 19.547 -34.656 -8.039 1 95 262 LYS A C 1
ATOM 2086 O O . LYS A 1 262 ? 19.688 -35.688 -8.711 1 95 262 LYS A O 1
ATOM 2091 N N . MET A 1 263 ? 18.359 -34.125 -7.742 1 96.31 263 MET A N 1
ATOM 2092 C CA . MET A 1 263 ? 17.141 -34.656 -8.312 1 96.31 263 MET A CA 1
ATOM 2093 C C . MET A 1 263 ? 17.156 -34.594 -9.836 1 96.31 263 MET A C 1
ATOM 2095 O O . MET A 1 263 ? 16.734 -35.531 -10.523 1 96.31 263 MET A O 1
ATOM 2099 N N . ILE A 1 264 ? 17.688 -33.5 -10.344 1 96.5 264 ILE A N 1
ATOM 2100 C CA . ILE A 1 264 ? 17.781 -33.312 -11.781 1 96.5 264 ILE A CA 1
ATOM 2101 C C . ILE A 1 264 ? 18.781 -34.281 -12.383 1 96.5 264 ILE A C 1
ATOM 2103 O O . ILE A 1 264 ? 18.484 -34.938 -13.383 1 96.5 264 ILE A O 1
ATOM 2107 N N . GLU A 1 265 ? 19.938 -34.438 -11.734 1 96.19 265 GLU A N 1
ATOM 2108 C CA . GLU A 1 265 ? 20.984 -35.344 -12.195 1 96.19 265 GLU A CA 1
ATOM 2109 C C . GLU A 1 265 ? 20.469 -36.781 -12.258 1 96.19 265 GLU A C 1
ATOM 2111 O O . GLU A 1 265 ? 20.75 -37.5 -13.211 1 96.19 265 GLU A O 1
ATOM 2116 N N . LYS A 1 266 ? 19.766 -37.094 -11.289 1 97.12 266 LYS A N 1
ATOM 2117 C CA . LYS A 1 266 ? 19.203 -38.438 -11.219 1 97.12 266 LYS A CA 1
ATOM 2118 C C . LYS A 1 266 ? 18.266 -38.719 -12.391 1 97.12 266 LYS A C 1
ATOM 2120 O O . LYS A 1 266 ? 18.297 -39.781 -12.977 1 97.12 266 LYS A O 1
ATOM 2125 N N . GLN A 1 267 ? 17.484 -37.781 -12.742 1 96.69 267 GLN A N 1
ATOM 2126 C CA . GLN A 1 267 ? 16.438 -37.969 -13.75 1 96.69 267 GLN A CA 1
ATOM 2127 C C . GLN A 1 267 ? 17.031 -37.875 -15.156 1 96.69 267 GLN A C 1
ATOM 2129 O O . GLN A 1 267 ? 16.547 -38.531 -16.078 1 96.69 267 GLN A O 1
ATOM 2134 N N . VAL A 1 268 ? 18.062 -37.094 -15.297 1 96.06 268 VAL A N 1
ATOM 2135 C CA . VAL A 1 268 ? 18.656 -36.969 -16.625 1 96.06 268 VAL A CA 1
ATOM 2136 C C . VAL A 1 268 ? 19.719 -38.062 -16.812 1 96.06 268 VAL A C 1
ATOM 2138 O O . VAL A 1 268 ? 20.141 -38.344 -17.938 1 96.06 268 VAL A O 1
ATOM 2141 N N . GLY A 1 269 ? 20.156 -38.656 -15.695 1 95.31 269 GLY A N 1
ATOM 2142 C CA . GLY A 1 269 ? 21.094 -39.75 -15.734 1 95.31 269 GLY A CA 1
ATOM 2143 C C . GLY A 1 269 ? 22.531 -39.312 -15.961 1 95.31 269 GLY A C 1
ATOM 2144 O O . GLY A 1 269 ? 23.344 -40.031 -16.531 1 95.31 269 GLY A O 1
ATOM 2145 N N . HIS A 1 270 ? 22.812 -38.094 -15.672 1 95.19 270 HIS A N 1
ATOM 2146 C CA . HIS A 1 270 ? 24.141 -37.5 -15.867 1 95.19 270 HIS A CA 1
ATOM 2147 C C . HIS A 1 270 ? 24.453 -36.469 -14.805 1 95.19 270 HIS A C 1
ATOM 2149 O O . HIS A 1 270 ? 23.578 -35.688 -14.422 1 95.19 270 HIS A O 1
ATOM 2155 N N . LYS A 1 271 ? 25.672 -36.438 -14.391 1 93.06 271 LYS A N 1
ATOM 2156 C CA . LYS A 1 271 ? 26.109 -35.406 -13.445 1 93.06 271 LYS A CA 1
ATOM 2157 C C . LYS A 1 271 ? 26.344 -34.062 -14.141 1 93.06 271 LYS A C 1
ATOM 2159 O O . LYS A 1 271 ? 26.828 -34.031 -15.273 1 93.06 271 LYS A O 1
ATOM 2164 N N . LEU A 1 272 ? 25.922 -33.062 -13.445 1 89.06 272 LEU A N 1
ATOM 2165 C CA . LEU A 1 272 ? 26.156 -31.719 -13.945 1 89.06 272 LEU A CA 1
ATOM 2166 C C . LEU A 1 272 ? 27.422 -31.109 -13.32 1 89.06 272 LEU A C 1
ATOM 2168 O O . LEU A 1 272 ? 27.672 -31.297 -12.133 1 89.06 272 LEU A O 1
ATOM 2172 N N . GLU A 1 273 ? 28.281 -30.594 -14.125 1 88.62 273 GLU A N 1
ATOM 2173 C CA . GLU A 1 273 ? 29.453 -29.875 -13.625 1 88.62 273 GLU A CA 1
ATOM 2174 C C . GLU A 1 273 ? 29.094 -28.5 -13.109 1 88.62 273 GLU A C 1
ATOM 2176 O O . GLU A 1 273 ? 28.812 -27.594 -13.906 1 88.62 273 GLU A O 1
ATOM 2181 N N . ILE A 1 274 ? 29.125 -28.406 -11.828 1 81.56 274 ILE A N 1
ATOM 2182 C CA . ILE A 1 274 ? 28.672 -27.188 -11.18 1 81.56 274 ILE A CA 1
ATOM 2183 C C . ILE A 1 274 ? 29.797 -26.141 -11.203 1 81.56 274 ILE A C 1
ATOM 2185 O O . ILE A 1 274 ? 30.906 -26.406 -10.758 1 81.56 274 ILE A O 1
ATOM 2189 N N . LYS A 1 275 ? 29.609 -25.094 -11.883 1 81 275 LYS A N 1
ATOM 2190 C CA . LYS A 1 275 ? 30.5 -23.938 -11.844 1 81 275 LYS A CA 1
ATOM 2191 C C . LYS A 1 275 ? 29.875 -22.781 -11.062 1 81 275 LYS A C 1
ATOM 2193 O O . LYS A 1 275 ? 28.844 -22.234 -11.469 1 81 275 LYS A O 1
ATOM 2198 N N . VAL A 1 276 ? 30.547 -22.578 -9.906 1 73 276 VAL A N 1
ATOM 2199 C CA . VAL A 1 276 ? 30.016 -21.547 -9.031 1 73 276 VAL A CA 1
ATOM 2200 C C . VAL A 1 276 ? 30.375 -20.172 -9.586 1 73 276 VAL A C 1
ATOM 2202 O O . VAL A 1 276 ? 31.547 -19.891 -9.883 1 73 276 VAL A O 1
ATOM 2205 N N . ASP A 1 277 ? 29.484 -19.453 -9.945 1 65.75 277 ASP A N 1
ATOM 2206 C CA . ASP A 1 277 ? 29.672 -18.062 -10.352 1 65.75 277 ASP A CA 1
ATOM 2207 C C . ASP A 1 277 ? 29.484 -17.125 -9.172 1 65.75 277 ASP A C 1
ATOM 2209 O O . ASP A 1 277 ? 28.391 -17.016 -8.617 1 65.75 277 ASP A O 1
ATOM 2213 N N . GLU A 1 278 ? 30.594 -16.562 -8.75 1 60.09 278 GLU A N 1
ATOM 2214 C CA . GLU A 1 278 ? 30.609 -15.68 -7.59 1 60.09 278 GLU A CA 1
ATOM 2215 C C . GLU A 1 278 ? 29.547 -14.602 -7.695 1 60.09 278 GLU A C 1
ATOM 2217 O O . GLU A 1 278 ? 29.047 -14.117 -6.68 1 60.09 278 GLU A O 1
ATOM 2222 N N . LYS A 1 279 ? 29.344 -14.359 -8.883 1 57.12 279 LYS A N 1
ATOM 2223 C CA . LYS A 1 279 ? 28.391 -13.266 -9.141 1 57.12 279 LYS A CA 1
ATOM 2224 C C . LYS A 1 279 ? 26.984 -13.656 -8.711 1 57.12 279 LYS A C 1
ATOM 2226 O O . LYS A 1 279 ? 26.125 -12.789 -8.523 1 57.12 279 LYS A O 1
ATOM 2231 N N . LEU A 1 280 ? 26.922 -14.992 -8.711 1 55.78 280 LEU A N 1
ATOM 2232 C CA . LEU A 1 280 ? 25.625 -15.531 -8.344 1 55.78 280 LEU A CA 1
ATOM 2233 C C . LEU A 1 280 ? 25.547 -15.805 -6.848 1 55.78 280 LEU A C 1
ATOM 2235 O O . LEU A 1 280 ? 24.5 -16.188 -6.336 1 55.78 280 LEU A O 1
ATOM 2239 N N . ILE A 1 281 ? 26.781 -15.758 -6.262 1 52.94 281 ILE A N 1
ATOM 2240 C CA . ILE A 1 281 ? 26.844 -15.969 -4.816 1 52.94 281 ILE A CA 1
ATOM 2241 C C . ILE A 1 281 ? 26.328 -14.719 -4.098 1 52.94 281 ILE A C 1
ATOM 2243 O O . ILE A 1 281 ? 26.875 -13.625 -4.285 1 52.94 281 ILE A O 1
ATOM 2247 N N . ARG A 1 282 ? 25.141 -14.797 -3.689 1 51.53 282 ARG A N 1
ATOM 2248 C CA . ARG A 1 282 ? 24.688 -13.742 -2.797 1 51.53 282 ARG A CA 1
ATOM 2249 C C . ARG A 1 282 ? 25.266 -13.914 -1.396 1 51.53 282 ARG A C 1
ATOM 2251 O O . ARG A 1 282 ? 25.406 -15.039 -0.918 1 51.53 282 ARG A O 1
ATOM 2258 N N . PRO A 1 283 ? 26.156 -12.984 -1.016 1 44.84 283 PRO A N 1
ATOM 2259 C CA . PRO A 1 283 ? 26.844 -13.148 0.266 1 44.84 283 PRO A CA 1
ATOM 2260 C C . PRO A 1 283 ? 26.016 -13.914 1.294 1 44.84 283 PRO A C 1
ATOM 2262 O O . PRO A 1 283 ? 26.562 -14.406 2.283 1 44.84 283 PRO A O 1
ATOM 2265 N N . THR A 1 284 ? 24.891 -13.367 1.673 1 45.19 284 THR A N 1
ATOM 2266 C CA . THR A 1 284 ? 24.156 -13.766 2.875 1 45.19 284 THR A CA 1
ATO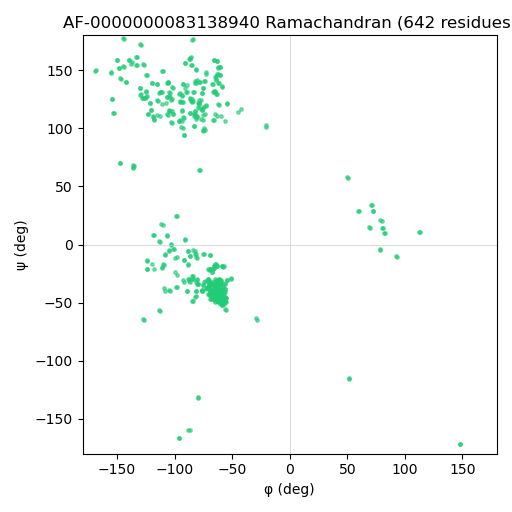M 2267 C C . THR A 1 284 ? 23.484 -15.125 2.678 1 45.19 284 THR A C 1
ATOM 2269 O O . THR A 1 284 ? 23.062 -15.453 1.568 1 45.19 284 THR A O 1
ATOM 2272 N N . ASP A 1 285 ? 23.828 -16.078 3.492 1 48.66 285 ASP A N 1
ATOM 2273 C CA . ASP A 1 285 ? 23.047 -17.281 3.676 1 48.66 285 ASP A CA 1
ATOM 2274 C C . ASP A 1 285 ? 21.609 -17.078 3.227 1 48.66 285 ASP A C 1
ATOM 2276 O O . ASP A 1 285 ? 20.938 -16.141 3.666 1 48.66 285 ASP A O 1
ATOM 2280 N N . GLU A 1 286 ? 21.359 -17.578 2.141 1 53.97 286 GLU A N 1
ATOM 2281 C CA . GLU A 1 286 ? 20.031 -17.438 1.548 1 53.97 286 GLU A CA 1
ATOM 2282 C C . GLU A 1 286 ? 18.938 -17.703 2.576 1 53.97 286 GLU A C 1
ATOM 2284 O O . GLU A 1 286 ? 18.984 -18.703 3.293 1 53.97 286 GLU A O 1
ATOM 2289 N N . LYS A 1 287 ? 18.047 -16.641 2.99 1 63.91 287 LYS A N 1
ATOM 2290 C CA . LYS A 1 287 ? 16.938 -16.484 3.916 1 63.91 287 LYS A CA 1
ATOM 2291 C C . LYS A 1 287 ? 15.82 -17.484 3.609 1 63.91 287 LYS A C 1
ATOM 2293 O O . LYS A 1 287 ? 15.461 -17.688 2.447 1 63.91 287 LYS A O 1
ATOM 2298 N N . ILE A 1 288 ? 15.719 -18.516 4.48 1 79.81 288 ILE A N 1
ATOM 2299 C CA . ILE A 1 288 ? 14.578 -19.422 4.367 1 79.81 288 ILE A CA 1
ATOM 2300 C C . ILE A 1 288 ? 13.289 -18.656 4.68 1 79.81 288 ILE A C 1
ATOM 2302 O O . ILE A 1 288 ? 13.133 -18.125 5.781 1 79.81 288 ILE A O 1
ATOM 2306 N N . ILE A 1 289 ? 12.5 -18.5 3.688 1 80.44 289 ILE A N 1
ATOM 2307 C CA . ILE A 1 289 ? 11.227 -17.812 3.865 1 80.44 289 ILE A CA 1
ATOM 2308 C C . ILE A 1 289 ? 10.07 -18.781 3.617 1 80.44 289 ILE A C 1
ATOM 2310 O O . ILE A 1 289 ? 9.945 -19.328 2.523 1 80.44 289 ILE A O 1
ATOM 2314 N N . VAL A 1 290 ? 9.375 -19.078 4.695 1 94.25 290 VAL A N 1
ATOM 2315 C CA . VAL A 1 290 ? 8.211 -19.953 4.559 1 94.25 290 VAL A CA 1
ATOM 2316 C C . VAL A 1 290 ? 6.969 -19.266 5.105 1 94.25 290 VAL A C 1
ATOM 2318 O O . VAL A 1 290 ? 7.008 -18.672 6.188 1 94.25 290 VAL A O 1
ATOM 2321 N N . GLY A 1 291 ? 5.965 -19.234 4.332 1 97.38 291 GLY A N 1
ATOM 2322 C CA . GLY A 1 291 ? 4.703 -18.719 4.844 1 97.38 291 GLY A CA 1
ATOM 2323 C C . GLY A 1 291 ? 3.99 -19.703 5.754 1 97.38 291 GLY A C 1
ATOM 2324 O O . GLY A 1 291 ? 3.916 -20.891 5.449 1 97.38 291 GLY A O 1
ATOM 2325 N N . ASP A 1 292 ? 3.574 -19.203 6.957 1 98.19 292 ASP A N 1
ATOM 2326 C CA . ASP A 1 292 ? 2.678 -20.031 7.77 1 98.19 292 ASP A CA 1
ATOM 2327 C C . ASP A 1 292 ? 1.36 -20.281 7.047 1 98.19 292 ASP A C 1
ATOM 2329 O O . ASP A 1 292 ? 0.631 -19.344 6.719 1 98.19 292 ASP A O 1
ATOM 2333 N N . ILE A 1 293 ? 1.022 -21.562 6.812 1 98.38 293 ILE A N 1
ATOM 2334 C CA . ILE A 1 293 ? -0.136 -21.875 5.984 1 98.38 293 ILE A CA 1
ATOM 2335 C C . ILE A 1 293 ? -1.231 -22.5 6.848 1 98.38 293 ILE A C 1
ATOM 2337 O O . ILE A 1 293 ? -2.125 -23.172 6.336 1 98.38 293 ILE A O 1
ATOM 2341 N N . THR A 1 294 ? -1.16 -22.344 8.141 1 98.38 294 THR A N 1
ATOM 2342 C CA . THR A 1 294 ? -2.143 -22.906 9.062 1 98.38 294 THR A CA 1
ATOM 2343 C C . THR A 1 294 ? -3.551 -22.438 8.703 1 98.38 294 THR A C 1
ATOM 2345 O O . THR A 1 294 ? -4.477 -23.25 8.609 1 98.38 294 THR A O 1
ATOM 2348 N N . LYS A 1 295 ? -3.738 -21.188 8.516 1 98.56 295 LYS A N 1
ATOM 2349 C CA . LYS A 1 295 ? -5.035 -20.609 8.172 1 98.56 295 LYS A CA 1
ATOM 2350 C C . LYS A 1 295 ? -5.578 -21.203 6.879 1 98.56 295 LYS A C 1
ATOM 2352 O O . LYS A 1 295 ? -6.766 -21.531 6.785 1 98.56 295 LYS A O 1
ATOM 2357 N N . LEU A 1 296 ? -4.75 -21.312 5.855 1 98.75 296 LEU A N 1
ATOM 2358 C CA . LEU A 1 296 ? -5.117 -21.906 4.574 1 98.75 296 LEU A CA 1
ATOM 2359 C C . LEU A 1 296 ? -5.609 -23.344 4.75 1 98.75 296 LEU A C 1
ATOM 2361 O O . LEU A 1 296 ? -6.664 -23.703 4.23 1 98.75 296 LEU A O 1
ATOM 2365 N N . LYS A 1 297 ? -4.875 -24.109 5.488 1 98.56 297 LYS A N 1
ATOM 2366 C CA . LYS A 1 297 ? -5.219 -25.516 5.707 1 98.56 297 LYS A CA 1
ATOM 2367 C C . LYS A 1 297 ? -6.52 -25.641 6.488 1 98.56 297 LYS A C 1
ATOM 2369 O O . LYS A 1 297 ? -7.387 -26.453 6.137 1 98.56 297 LYS A O 1
ATOM 2374 N N . GLU A 1 298 ? -6.648 -24.906 7.535 1 98.62 298 GLU A N 1
ATOM 2375 C CA . GLU A 1 298 ? -7.816 -25.016 8.406 1 98.62 298 GLU A CA 1
ATOM 2376 C C . GLU A 1 298 ? -9.094 -24.609 7.668 1 98.62 298 GLU A C 1
ATOM 2378 O O . GLU A 1 298 ? -10.125 -25.266 7.805 1 98.62 298 GLU A O 1
ATOM 2383 N N . ASP A 1 299 ? -9.031 -23.578 6.859 1 98.62 299 ASP A N 1
ATOM 2384 C CA . ASP A 1 299 ? -10.234 -23.031 6.238 1 98.62 299 ASP A CA 1
ATOM 2385 C C . ASP A 1 299 ? -10.586 -23.797 4.965 1 98.62 299 ASP A C 1
ATOM 2387 O O . ASP A 1 299 ? -11.758 -23.875 4.578 1 98.62 299 ASP A O 1
ATOM 2391 N N . THR A 1 300 ? -9.609 -24.422 4.266 1 98.62 300 THR A N 1
ATOM 2392 C CA . THR A 1 300 ? -9.914 -24.922 2.928 1 98.62 300 THR A CA 1
ATOM 2393 C C . THR A 1 300 ? -9.617 -26.422 2.828 1 98.62 300 THR A C 1
ATOM 2395 O O . THR A 1 300 ? -10.078 -27.078 1.896 1 98.62 300 THR A O 1
ATOM 2398 N N . GLY A 1 301 ? -8.781 -26.953 3.699 1 98.38 301 GLY A N 1
ATOM 2399 C CA . GLY A 1 301 ? -8.336 -28.344 3.594 1 98.38 301 GLY A CA 1
ATOM 2400 C C . GLY A 1 301 ? -7.211 -28.531 2.592 1 98.38 301 GLY A C 1
ATOM 2401 O O . GLY A 1 301 ? -6.883 -29.656 2.227 1 98.38 301 GLY A O 1
ATOM 2402 N N . TRP A 1 302 ? -6.578 -27.516 2.145 1 98.38 302 TRP A N 1
ATOM 2403 C CA . TRP A 1 302 ? -5.5 -27.562 1.163 1 98.38 302 TRP A CA 1
ATOM 2404 C C . TRP A 1 302 ? -4.289 -28.312 1.716 1 98.38 302 TRP A C 1
ATOM 2406 O O . TRP A 1 302 ? -3.996 -28.219 2.91 1 98.38 302 TRP A O 1
ATOM 2416 N N . TYR A 1 303 ? -3.619 -29 0.932 1 97.56 303 TYR A N 1
ATOM 2417 C CA . TYR A 1 303 ? -2.314 -29.594 1.204 1 97.56 303 TYR A CA 1
ATOM 2418 C C . TYR A 1 303 ? -1.479 -29.672 -0.067 1 97.56 303 TYR A C 1
ATOM 2420 O O . TYR A 1 303 ? -2.023 -29.734 -1.173 1 97.56 303 TYR A O 1
ATOM 2428 N N . GLN A 1 304 ? -0.22 -29.625 0.081 1 97.56 304 GLN A N 1
ATOM 2429 C CA . GLN A 1 304 ? 0.673 -29.75 -1.067 1 97.56 304 GLN A CA 1
ATOM 2430 C C . GLN A 1 304 ? 0.757 -31.188 -1.544 1 97.56 304 GLN A C 1
ATOM 2432 O O . GLN A 1 304 ? 1.22 -32.062 -0.81 1 97.56 304 GLN A O 1
ATOM 2437 N N . ASP A 1 305 ? 0.373 -31.438 -2.723 1 97.5 305 ASP A N 1
ATOM 2438 C CA . ASP A 1 305 ? 0.24 -32.781 -3.238 1 97.5 305 ASP A CA 1
ATOM 2439 C C . ASP A 1 305 ? 1.454 -33.188 -4.078 1 97.5 305 ASP A C 1
ATOM 2441 O O . ASP A 1 305 ? 1.907 -34.312 -4.027 1 97.5 305 ASP A O 1
ATOM 2445 N N . ILE A 1 306 ? 1.998 -32.281 -4.812 1 97.69 306 ILE A N 1
ATOM 2446 C CA . ILE A 1 306 ? 3.033 -32.594 -5.793 1 97.69 306 ILE A CA 1
ATOM 2447 C C . ILE A 1 306 ? 4.41 -32.375 -5.172 1 97.69 306 ILE A C 1
ATOM 2449 O O . ILE A 1 306 ? 4.73 -31.281 -4.723 1 97.69 306 ILE A O 1
ATOM 2453 N N . ARG A 1 307 ? 5.211 -33.406 -5.18 1 96.19 307 ARG A N 1
ATOM 2454 C CA . ARG A 1 307 ? 6.566 -33.312 -4.645 1 96.19 307 ARG A CA 1
ATOM 2455 C C . ARG A 1 307 ? 7.543 -32.812 -5.695 1 96.19 307 ARG A C 1
ATOM 2457 O O . ARG A 1 307 ? 7.289 -32.906 -6.895 1 96.19 307 ARG A O 1
ATOM 2464 N N . MET A 1 308 ? 8.695 -32.312 -5.227 1 96.69 308 MET A N 1
ATOM 2465 C CA . MET A 1 308 ? 9.656 -31.641 -6.09 1 96.69 308 MET A CA 1
ATOM 2466 C C . MET A 1 308 ? 10.172 -32.562 -7.176 1 96.69 308 MET A C 1
ATOM 2468 O O . MET A 1 308 ? 10.422 -32.125 -8.305 1 96.69 308 MET A O 1
ATOM 2472 N N . GLU A 1 309 ? 10.289 -33.812 -6.867 1 97.12 309 GLU A N 1
ATOM 2473 C CA . GLU A 1 309 ? 10.766 -34.781 -7.852 1 97.12 309 GLU A CA 1
ATOM 2474 C C . GLU A 1 309 ? 9.844 -34.844 -9.07 1 97.12 309 GLU A C 1
ATOM 2476 O O . GLU A 1 309 ? 10.312 -34.875 -10.203 1 97.12 309 GLU A O 1
ATOM 2481 N N . GLN A 1 310 ? 8.578 -34.875 -8.766 1 98.06 310 GLN A N 1
ATOM 2482 C CA . GLN A 1 310 ? 7.602 -34.875 -9.844 1 98.06 310 GLN A CA 1
ATOM 2483 C C . GLN A 1 310 ? 7.637 -33.562 -10.625 1 98.06 310 GLN A C 1
ATOM 2485 O O . GLN A 1 310 ? 7.527 -33.562 -11.852 1 98.06 310 GLN A O 1
ATOM 2490 N N . THR A 1 311 ? 7.738 -32.406 -9.914 1 98.12 311 THR A N 1
ATOM 2491 C CA . THR A 1 311 ? 7.832 -31.094 -10.555 1 98.12 311 THR A CA 1
ATOM 2492 C C . THR A 1 311 ? 9 -31.062 -11.531 1 98.12 311 THR A C 1
ATOM 2494 O O . THR A 1 311 ? 8.852 -30.625 -12.672 1 98.12 311 THR A O 1
ATOM 2497 N N . ILE A 1 312 ? 10.125 -31.562 -11.078 1 97.81 312 ILE A N 1
ATOM 2498 C CA . ILE A 1 312 ? 11.344 -31.562 -11.883 1 97.81 312 ILE A CA 1
ATOM 2499 C C . ILE A 1 312 ? 11.156 -32.438 -13.109 1 97.81 312 ILE A C 1
ATOM 2501 O O . ILE A 1 312 ? 11.516 -32.062 -14.227 1 97.81 312 ILE A O 1
ATOM 2505 N N . SER A 1 313 ? 10.57 -33.625 -12.906 1 98.25 313 SER A N 1
ATOM 2506 C CA . SER A 1 313 ? 10.289 -34.531 -14.016 1 98.25 313 SER A CA 1
ATOM 2507 C C . SER A 1 313 ? 9.438 -33.844 -15.078 1 98.25 313 SER A C 1
ATOM 2509 O O . SER A 1 313 ? 9.75 -33.906 -16.266 1 98.25 313 SER A O 1
ATOM 2511 N N . ASP A 1 314 ? 8.398 -33.219 -14.641 1 98.31 314 ASP A N 1
ATOM 2512 C CA . ASP A 1 314 ? 7.48 -32.562 -15.555 1 98.31 314 ASP A CA 1
ATOM 2513 C C . ASP A 1 314 ? 8.18 -31.406 -16.281 1 98.31 314 ASP A C 1
ATOM 2515 O O . ASP A 1 314 ? 7.938 -31.188 -17.469 1 98.31 314 ASP A O 1
ATOM 2519 N N . MET A 1 315 ? 9.016 -30.609 -15.555 1 98.25 315 MET A N 1
ATOM 2520 C CA . MET A 1 315 ? 9.734 -29.5 -16.156 1 98.25 315 MET A CA 1
ATOM 2521 C C . MET A 1 315 ? 10.734 -29.984 -17.203 1 98.25 315 MET A C 1
ATOM 2523 O O . MET A 1 315 ? 10.891 -29.375 -18.25 1 98.25 315 MET A O 1
ATOM 2527 N N . LEU A 1 316 ? 11.422 -31.109 -16.922 1 97.81 316 LEU A N 1
ATOM 2528 C CA . LEU A 1 316 ? 12.344 -31.703 -17.891 1 97.81 316 LEU A CA 1
ATOM 2529 C C . LEU A 1 316 ? 11.602 -32.125 -19.156 1 97.81 316 LEU A C 1
ATOM 2531 O O . LEU A 1 316 ? 12.039 -31.812 -20.266 1 97.81 316 LEU A O 1
ATOM 2535 N N . ASP A 1 317 ? 10.492 -32.812 -18.969 1 98.19 317 ASP A N 1
ATOM 2536 C CA . ASP A 1 317 ? 9.688 -33.25 -20.094 1 98.19 317 ASP A CA 1
ATOM 2537 C C . ASP A 1 317 ? 9.195 -32.062 -20.922 1 98.19 317 ASP A C 1
ATOM 2539 O O . ASP A 1 317 ? 9.188 -32.125 -22.156 1 98.19 317 ASP A O 1
ATOM 2543 N N . TYR A 1 318 ? 8.805 -31.031 -20.234 1 97.5 318 TYR A N 1
ATOM 2544 C CA . TYR A 1 318 ? 8.352 -29.812 -20.875 1 97.5 318 TYR A CA 1
ATOM 2545 C C . TYR A 1 318 ? 9.445 -29.234 -21.766 1 97.5 318 TYR A C 1
ATOM 2547 O O . TYR A 1 318 ? 9.211 -28.922 -22.938 1 97.5 318 TYR A O 1
ATOM 2555 N N . TRP A 1 319 ? 10.625 -29.078 -21.203 1 96.94 319 TRP A N 1
ATOM 2556 C CA . TRP A 1 319 ? 11.727 -28.5 -21.969 1 96.94 319 TRP A CA 1
ATOM 2557 C C . TRP A 1 319 ? 12.125 -29.391 -23.141 1 96.94 319 TRP A C 1
ATOM 2559 O O . TRP A 1 319 ? 12.484 -28.891 -24.203 1 96.94 319 TRP A O 1
ATOM 2569 N N . ARG A 1 320 ? 12.055 -30.688 -22.969 1 97 320 ARG A N 1
ATOM 2570 C CA . ARG A 1 320 ? 12.375 -31.641 -24.031 1 97 320 ARG A CA 1
ATOM 2571 C C . ARG A 1 320 ? 11.43 -31.453 -25.219 1 97 320 ARG A C 1
ATOM 2573 O O . ARG A 1 320 ? 11.828 -31.656 -26.375 1 97 320 ARG A O 1
ATOM 2580 N N . LYS A 1 321 ? 10.242 -31 -24.891 1 95.19 321 LYS A N 1
ATOM 2581 C CA . LYS A 1 321 ? 9.242 -30.828 -25.938 1 95.19 321 LYS A CA 1
ATOM 2582 C C . LYS A 1 321 ? 9.461 -29.516 -26.672 1 95.19 321 LYS A C 1
ATOM 2584 O O . LYS A 1 321 ? 9.18 -29.422 -27.875 1 95.19 321 LYS A O 1
ATOM 2589 N N . ILE A 1 322 ? 9.93 -28.531 -26 1 92.12 322 ILE A N 1
ATOM 2590 C CA . ILE A 1 322 ? 9.898 -27.188 -26.594 1 92.12 322 ILE A CA 1
ATOM 2591 C C . ILE A 1 322 ? 11.273 -26.859 -27.156 1 92.12 322 ILE A C 1
ATOM 2593 O O . ILE A 1 322 ? 11.406 -25.969 -28.016 1 92.12 322 ILE A O 1
ATOM 2597 N N . LEU A 1 323 ? 12.297 -27.453 -26.688 1 91.25 323 LEU A N 1
ATOM 2598 C CA . LEU A 1 323 ? 13.648 -27.188 -27.188 1 91.25 323 LEU A CA 1
ATOM 2599 C C . LEU A 1 323 ? 14 -28.125 -28.328 1 91.25 323 LEU A C 1
ATOM 2601 O O . LEU A 1 323 ? 14.727 -27.75 -29.25 1 91.25 323 LEU A O 1
ATOM 2605 N N . MET B 1 1 ? 18.906 26.75 6.098 1 96.62 1 MET B N 1
ATOM 2606 C CA . MET B 1 1 ? 18.906 25.547 5.277 1 96.62 1 MET B CA 1
ATOM 2607 C C . MET B 1 1 ? 17.938 25.688 4.102 1 96.62 1 MET B C 1
ATOM 2609 O O . MET B 1 1 ? 17.047 26.531 4.129 1 96.62 1 MET B O 1
ATOM 2613 N N . LYS B 1 2 ? 18.156 24.969 3.033 1 98.75 2 LYS B N 1
ATOM 2614 C CA . LYS B 1 2 ? 17.234 24.922 1.91 1 98.75 2 LYS B CA 1
ATOM 2615 C C . LYS B 1 2 ? 16.141 23.875 2.152 1 98.75 2 LYS B C 1
ATOM 2617 O O . LYS B 1 2 ? 16.438 22.703 2.389 1 98.75 2 LYS B O 1
ATOM 2622 N N . VAL B 1 3 ? 14.898 24.359 2.104 1 98.88 3 VAL B N 1
ATOM 2623 C CA . VAL B 1 3 ? 13.789 23.484 2.467 1 98.88 3 VAL B CA 1
ATOM 2624 C C . VAL B 1 3 ? 12.727 23.516 1.374 1 98.88 3 VAL B C 1
ATOM 2626 O O . VAL B 1 3 ? 12.367 24.578 0.879 1 98.88 3 VAL B O 1
ATOM 2629 N N . LEU B 1 4 ? 12.32 22.344 0.925 1 98.94 4 LEU B N 1
ATOM 2630 C CA . LEU B 1 4 ? 11.242 22.188 -0.042 1 98.94 4 LEU B CA 1
ATOM 2631 C C . LEU B 1 4 ? 9.977 21.656 0.631 1 98.94 4 LEU B C 1
ATOM 2633 O O . LEU B 1 4 ? 10.031 20.656 1.354 1 98.94 4 LEU B O 1
ATOM 2637 N N . VAL B 1 5 ? 8.852 22.328 0.462 1 98.88 5 VAL B N 1
ATOM 2638 C CA . VAL B 1 5 ? 7.566 21.906 1.003 1 98.88 5 VAL B CA 1
ATOM 2639 C C . VAL B 1 5 ? 6.578 21.656 -0.136 1 98.88 5 VAL B C 1
ATOM 2641 O O . VAL B 1 5 ? 6.164 22.609 -0.813 1 98.88 5 VAL B O 1
ATOM 2644 N N . THR B 1 6 ? 6.234 20.391 -0.378 1 98.69 6 THR B N 1
ATOM 2645 C CA . THR B 1 6 ? 5.133 20.141 -1.299 1 98.69 6 THR B CA 1
ATOM 2646 C C . THR B 1 6 ? 3.795 20.203 -0.571 1 98.69 6 THR B C 1
ATOM 2648 O O . THR B 1 6 ? 3.729 20 0.641 1 98.69 6 THR B O 1
ATOM 2651 N N . GLY B 1 7 ? 2.707 20.531 -1.382 1 97.94 7 GLY B N 1
ATOM 2652 C CA . GLY B 1 7 ? 1.429 20.734 -0.717 1 97.94 7 GLY B CA 1
ATOM 2653 C C . GLY B 1 7 ? 1.368 22.031 0.075 1 97.94 7 GLY B C 1
ATOM 2654 O O . GLY B 1 7 ? 0.66 22.125 1.08 1 97.94 7 GLY B O 1
ATOM 2655 N N . ALA B 1 8 ? 2.1 23.016 -0.335 1 98.19 8 ALA B N 1
ATOM 2656 C CA . ALA B 1 8 ? 2.195 24.297 0.37 1 98.19 8 ALA B CA 1
ATOM 2657 C C . ALA B 1 8 ? 0.862 25.031 0.345 1 98.19 8 ALA B C 1
ATOM 2659 O O . ALA B 1 8 ? 0.63 25.938 1.155 1 98.19 8 ALA B O 1
ATOM 2660 N N . GLY B 1 9 ? -0.008 24.656 -0.552 1 96.75 9 GLY B N 1
ATOM 2661 C CA . GLY B 1 9 ? -1.304 25.312 -0.669 1 96.75 9 GLY B CA 1
ATOM 2662 C C . GLY B 1 9 ? -2.318 24.797 0.339 1 96.75 9 GLY B C 1
ATOM 2663 O O . GLY B 1 9 ? -3.369 25.422 0.53 1 96.75 9 GLY B O 1
ATOM 2664 N N . GLY B 1 10 ? -2.025 23.734 1.013 1 96.31 10 GLY B N 1
ATOM 2665 C CA . GLY B 1 10 ? -2.924 23.172 2.006 1 96.31 10 GLY B CA 1
ATOM 2666 C C . GLY B 1 10 ? -2.789 23.828 3.371 1 96.31 10 GLY B C 1
ATOM 2667 O O . GLY B 1 10 ? -1.937 24.688 3.57 1 96.31 10 GLY B O 1
ATOM 2668 N N . MET B 1 11 ? -3.65 23.391 4.316 1 95.44 11 MET B N 1
ATOM 2669 C CA . MET B 1 11 ? -3.67 23.969 5.66 1 95.44 11 MET B CA 1
ATOM 2670 C C . MET B 1 11 ? -2.326 23.766 6.355 1 95.44 11 MET B C 1
ATOM 2672 O O . MET B 1 11 ? -1.707 24.734 6.805 1 95.44 11 MET B O 1
ATOM 2676 N N . VAL B 1 12 ? -1.788 22.547 6.379 1 97.44 12 VAL B N 1
ATOM 2677 C CA . VAL B 1 12 ? -0.542 22.25 7.082 1 97.44 12 VAL B CA 1
ATOM 2678 C C . VAL B 1 12 ? 0.632 22.875 6.336 1 97.44 12 VAL B C 1
ATOM 2680 O O . VAL B 1 12 ? 1.5 23.5 6.949 1 97.44 12 VAL B O 1
ATOM 2683 N N . GLY B 1 13 ? 0.629 22.766 5.012 1 98.12 13 GLY B N 1
ATOM 2684 C CA . GLY B 1 13 ? 1.721 23.266 4.191 1 98.12 13 GLY B CA 1
ATOM 2685 C C . GLY B 1 13 ? 1.877 24.766 4.262 1 98.12 13 GLY B C 1
ATOM 2686 O O . GLY B 1 13 ? 2.996 25.281 4.32 1 98.12 13 GLY B O 1
ATOM 2687 N N . SER B 1 14 ? 0.756 25.484 4.23 1 98 14 SER B N 1
ATOM 2688 C CA . SER B 1 14 ? 0.809 26.938 4.254 1 98 14 SER B CA 1
ATOM 2689 C C . SER B 1 14 ? 1.353 27.453 5.582 1 98 14 SER B C 1
ATOM 2691 O O . SER B 1 14 ? 2.09 28.453 5.617 1 98 14 SER B O 1
ATOM 2693 N N . HIS B 1 15 ? 1.046 26.797 6.676 1 98.06 15 HIS B N 1
ATOM 2694 C CA . HIS B 1 15 ? 1.603 27.172 7.969 1 98.06 15 HIS B CA 1
ATOM 2695 C C . HIS B 1 15 ? 3.078 26.797 8.062 1 98.06 15 HIS B C 1
ATOM 2697 O O . HIS B 1 15 ? 3.877 27.531 8.641 1 98.06 15 HIS B O 1
ATOM 2703 N N . MET B 1 16 ? 3.414 25.672 7.496 1 98.69 16 MET B N 1
ATOM 2704 C CA . MET B 1 16 ? 4.777 25.172 7.586 1 98.69 16 MET B CA 1
ATOM 2705 C C . MET B 1 16 ? 5.754 26.109 6.875 1 98.69 16 MET B C 1
ATOM 2707 O O . MET B 1 16 ? 6.816 26.422 7.414 1 98.69 16 MET B O 1
ATOM 2711 N N . VAL B 1 17 ? 5.418 26.547 5.648 1 98.62 17 VAL B N 1
ATOM 2712 C CA . VAL B 1 17 ? 6.332 27.406 4.895 1 98.62 17 VAL B CA 1
ATOM 2713 C C . VAL B 1 17 ? 6.586 28.688 5.66 1 98.62 17 VAL B C 1
ATOM 2715 O O . VAL B 1 17 ? 7.703 29.219 5.641 1 98.62 17 VAL B O 1
ATOM 2718 N N . GLU B 1 18 ? 5.594 29.219 6.379 1 98.25 18 GLU B N 1
ATOM 2719 C CA . GLU B 1 18 ? 5.77 30.438 7.16 1 98.25 18 GLU B CA 1
ATOM 2720 C C . GLU B 1 18 ? 6.711 30.203 8.336 1 98.25 18 GLU B C 1
ATOM 2722 O O . GLU B 1 18 ? 7.609 31.016 8.586 1 98.25 18 GLU B O 1
ATOM 2727 N N . LEU B 1 19 ? 6.445 29.109 9.016 1 97.56 19 LEU B N 1
ATOM 2728 C CA . LEU B 1 19 ? 7.262 28.812 10.188 1 97.56 19 LEU B CA 1
ATOM 2729 C C . LEU B 1 19 ? 8.719 28.578 9.789 1 97.56 19 LEU B C 1
ATOM 2731 O O . LEU B 1 19 ? 9.633 29.047 10.469 1 97.56 19 LEU B O 1
ATOM 2735 N N . LEU B 1 20 ? 8.945 27.859 8.727 1 98.56 20 LEU B N 1
ATOM 2736 C CA . LEU B 1 20 ? 10.297 27.578 8.242 1 98.56 20 LEU B CA 1
ATOM 2737 C C . LEU B 1 20 ? 10.992 28.859 7.816 1 98.56 20 LEU B C 1
ATOM 2739 O O . LEU B 1 20 ? 12.172 29.062 8.117 1 98.56 20 LEU B O 1
ATOM 2743 N N . TYR B 1 21 ? 10.305 29.703 7.117 1 98.31 21 TYR B N 1
ATOM 2744 C CA . TYR B 1 21 ? 10.859 30.984 6.684 1 98.31 21 TYR B CA 1
ATOM 2745 C C . TYR B 1 21 ? 11.273 31.828 7.879 1 98.31 21 TYR B C 1
ATOM 2747 O O . TYR B 1 21 ? 12.359 32.406 7.891 1 98.31 21 TYR B O 1
ATOM 2755 N N . LYS B 1 22 ? 10.438 31.906 8.891 1 97.5 22 LYS B N 1
ATOM 2756 C CA . LYS B 1 22 ? 10.703 32.688 10.086 1 97.5 22 LYS B CA 1
ATOM 2757 C C . LYS B 1 22 ? 11.898 32.156 10.859 1 97.5 22 LYS B C 1
ATOM 2759 O O . LYS B 1 22 ? 12.594 32.906 11.547 1 97.5 22 LYS B O 1
ATOM 2764 N N . ARG B 1 23 ? 12.078 30.859 10.758 1 96.62 23 ARG B N 1
ATOM 2765 C CA . ARG B 1 23 ? 13.234 30.234 11.391 1 96.62 23 ARG B CA 1
ATOM 2766 C C . ARG B 1 23 ? 14.531 30.641 10.688 1 96.62 23 ARG B C 1
ATOM 2768 O O . ARG B 1 23 ? 15.617 30.531 11.266 1 96.62 23 ARG B O 1
ATOM 2775 N N . GLY B 1 24 ? 14.445 31.094 9.414 1 97.88 24 GLY B N 1
ATOM 2776 C CA . GLY B 1 24 ? 15.609 31.562 8.68 1 97.88 24 GLY B CA 1
ATOM 2777 C C . GLY B 1 24 ? 15.977 30.672 7.512 1 97.88 24 GLY B C 1
ATOM 2778 O O . GLY B 1 24 ? 17.016 30.859 6.879 1 97.88 24 GLY B O 1
ATOM 2779 N N . ASP B 1 25 ? 15.125 29.719 7.141 1 98.44 25 ASP B N 1
ATOM 2780 C CA . ASP B 1 25 ? 15.398 28.781 6.059 1 98.44 25 ASP B CA 1
ATOM 2781 C C . ASP B 1 25 ? 15.094 29.406 4.699 1 98.44 25 ASP B C 1
ATOM 2783 O O . ASP B 1 25 ? 14.32 30.375 4.609 1 98.44 25 ASP B O 1
ATOM 2787 N N . GLU B 1 26 ? 15.812 28.969 3.705 1 98.75 26 GLU B N 1
ATOM 2788 C CA . GLU B 1 26 ? 15.414 29.219 2.324 1 98.75 26 GLU B CA 1
ATOM 2789 C C . GLU B 1 26 ? 14.336 28.234 1.877 1 98.75 26 GLU B C 1
ATOM 2791 O O . GLU B 1 26 ? 14.625 27.062 1.63 1 98.75 26 GLU B O 1
ATOM 2796 N N . VAL B 1 27 ? 13.117 28.812 1.72 1 98.81 27 VAL B N 1
ATOM 2797 C CA . VAL B 1 27 ? 11.969 27.922 1.582 1 98.81 27 VAL B CA 1
ATOM 2798 C C . VAL B 1 27 ? 11.383 28.047 0.176 1 98.81 27 VAL B C 1
ATOM 2800 O O . VAL B 1 27 ? 11.203 29.141 -0.336 1 98.81 27 VAL B O 1
ATOM 2803 N N . VAL B 1 28 ? 11.148 26.906 -0.512 1 98.81 28 VAL B N 1
ATOM 2804 C CA . VAL B 1 28 ? 10.336 26.812 -1.726 1 98.81 28 VAL B CA 1
ATOM 2805 C C . VAL B 1 28 ? 9.094 25.984 -1.463 1 98.81 28 VAL B C 1
ATOM 2807 O O . VAL B 1 28 ? 9.188 24.844 -0.969 1 98.81 28 VAL B O 1
ATOM 2810 N N . GLY B 1 29 ? 7.926 26.531 -1.704 1 98.62 29 GLY B N 1
ATOM 2811 C CA . GLY B 1 29 ? 6.668 25.812 -1.58 1 98.62 29 GLY B CA 1
ATOM 2812 C C . GLY B 1 29 ? 6.062 25.438 -2.918 1 98.62 29 GLY B C 1
ATOM 2813 O O . GLY B 1 29 ? 6.004 26.25 -3.836 1 98.62 29 GLY B O 1
ATOM 2814 N N . ILE B 1 30 ? 5.664 24.156 -3.041 1 98.44 30 ILE B N 1
ATOM 2815 C CA . ILE B 1 30 ? 5.004 23.688 -4.254 1 98.44 30 ILE B CA 1
ATOM 2816 C C . ILE B 1 30 ? 3.5 23.578 -4.016 1 98.44 30 ILE B C 1
ATOM 2818 O O . ILE B 1 30 ? 3.061 23.109 -2.965 1 98.44 30 ILE B O 1
ATOM 2822 N N . TRP B 1 31 ? 2.746 24.062 -4.977 1 97.5 31 TRP B N 1
ATOM 2823 C CA . TRP B 1 31 ? 1.293 23.922 -4.973 1 97.5 31 TRP B CA 1
ATOM 2824 C C . TRP B 1 31 ? 0.786 23.469 -6.336 1 97.5 31 TRP B C 1
ATOM 2826 O O . TRP B 1 31 ? 1.524 23.5 -7.324 1 97.5 31 TRP B O 1
ATOM 2836 N N . HIS B 1 32 ? -0.49 22.922 -6.348 1 95.69 32 HIS B N 1
ATOM 2837 C CA . HIS B 1 32 ? -1.016 22.453 -7.625 1 95.69 32 HIS B CA 1
ATOM 2838 C C . HIS B 1 32 ? -2.381 23.062 -7.918 1 95.69 32 HIS B C 1
ATOM 2840 O O . HIS B 1 32 ? -2.51 23.906 -8.82 1 95.69 32 HIS B O 1
ATOM 2846 N N . LYS B 1 33 ? -3.441 22.797 -7.133 1 90.12 33 LYS B N 1
ATOM 2847 C CA . LYS B 1 33 ? -4.805 23.188 -7.492 1 90.12 33 LYS B CA 1
ATOM 2848 C C . LYS B 1 33 ? -5.305 24.312 -6.609 1 90.12 33 LYS B C 1
ATOM 2850 O O . LYS B 1 33 ? -6.047 25.188 -7.07 1 90.12 33 LYS B O 1
ATOM 2855 N N . ASN B 1 34 ? -4.973 24.312 -5.363 1 86.56 34 ASN B N 1
ATOM 2856 C CA . ASN B 1 34 ? -5.523 25.266 -4.414 1 86.56 34 ASN B CA 1
ATOM 2857 C C . ASN B 1 34 ? -4.465 26.266 -3.949 1 86.56 34 ASN B C 1
ATOM 2859 O O . ASN B 1 34 ? -3.48 25.891 -3.312 1 86.56 34 ASN B O 1
ATOM 2863 N N . LYS B 1 35 ? -4.773 27.594 -4.215 1 90.12 35 LYS B N 1
ATOM 2864 C CA . LYS B 1 35 ? -3.801 28.594 -3.799 1 90.12 35 LYS B CA 1
ATOM 2865 C C . LYS B 1 35 ? -4.398 29.547 -2.76 1 90.12 35 LYS B C 1
ATOM 2867 O O . LYS B 1 35 ? -3.811 30.578 -2.449 1 90.12 35 LYS B O 1
ATOM 2872 N N . LYS B 1 36 ? -5.531 29.281 -2.293 1 92.38 36 LYS B N 1
ATOM 2873 C CA . LYS B 1 36 ? -6.242 30.172 -1.378 1 92.38 36 LYS B CA 1
ATOM 2874 C C . LYS B 1 36 ? -5.398 30.469 -0.144 1 92.38 36 LYS B C 1
ATOM 2876 O O . LYS B 1 36 ? -5.293 31.625 0.27 1 92.38 36 LYS B O 1
ATOM 2881 N N . ASN B 1 37 ? -4.828 29.469 0.415 1 95.25 37 ASN B N 1
ATOM 2882 C CA . ASN B 1 37 ? -4.035 29.656 1.629 1 95.25 37 ASN B CA 1
ATOM 2883 C C . ASN B 1 37 ? -2.73 30.391 1.344 1 95.25 37 ASN B C 1
ATOM 2885 O O . ASN B 1 37 ? -2.273 31.188 2.16 1 95.25 37 ASN B O 1
ATOM 2889 N N . ILE B 1 38 ? -2.146 30.094 0.225 1 95.62 38 ILE B N 1
ATOM 2890 C CA . ILE B 1 38 ? -0.881 30.719 -0.16 1 95.62 38 ILE B CA 1
ATOM 2891 C C . ILE B 1 38 ? -1.076 32.219 -0.354 1 95.62 38 ILE B C 1
ATOM 2893 O O . ILE B 1 38 ? -0.173 33 -0.071 1 95.62 38 ILE B O 1
ATOM 2897 N N . GLU B 1 39 ? -2.209 32.594 -0.843 1 95.44 39 GLU B N 1
ATOM 2898 C CA . GLU B 1 39 ? -2.518 34 -1.118 1 95.44 39 GLU B CA 1
ATOM 2899 C C . GLU B 1 39 ? -2.572 34.812 0.17 1 95.44 39 GLU B C 1
ATOM 2901 O O . GLU B 1 39 ? -2.451 36.031 0.139 1 95.44 39 GLU B O 1
ATOM 2906 N N . GLN B 1 40 ? -2.75 34.156 1.311 1 94.88 40 GLN B N 1
ATOM 2907 C CA . GLN B 1 40 ? -2.84 34.812 2.602 1 94.88 40 GLN B CA 1
ATOM 2908 C C . GLN B 1 40 ? -1.455 35.031 3.207 1 94.88 40 GLN B C 1
ATOM 2910 O O . GLN B 1 40 ? -1.312 35.75 4.203 1 94.88 40 GLN B O 1
ATOM 2915 N N . ILE B 1 41 ? -0.472 34.469 2.646 1 96.81 41 ILE B N 1
ATOM 2916 C CA . ILE B 1 41 ? 0.885 34.531 3.176 1 96.81 41 ILE B CA 1
ATOM 2917 C C . ILE B 1 41 ? 1.561 35.812 2.67 1 96.81 41 ILE B C 1
ATOM 2919 O O . ILE B 1 41 ? 1.69 36.031 1.46 1 96.81 41 ILE B O 1
ATOM 2923 N N . THR B 1 42 ? 2.068 36.688 3.568 1 95.81 42 THR B N 1
ATOM 2924 C CA . THR B 1 42 ? 2.631 37.969 3.211 1 95.81 42 THR B CA 1
ATOM 2925 C C . THR B 1 42 ? 4.152 37.906 3.127 1 95.81 42 THR B C 1
ATOM 2927 O O . THR B 1 42 ? 4.797 38.812 2.598 1 95.81 42 THR B O 1
ATOM 2930 N N . LEU B 1 43 ? 4.719 36.844 3.582 1 97.5 43 LEU B N 1
ATOM 2931 C CA . LEU B 1 43 ? 6.168 36.656 3.551 1 97.5 43 LEU B CA 1
ATOM 2932 C C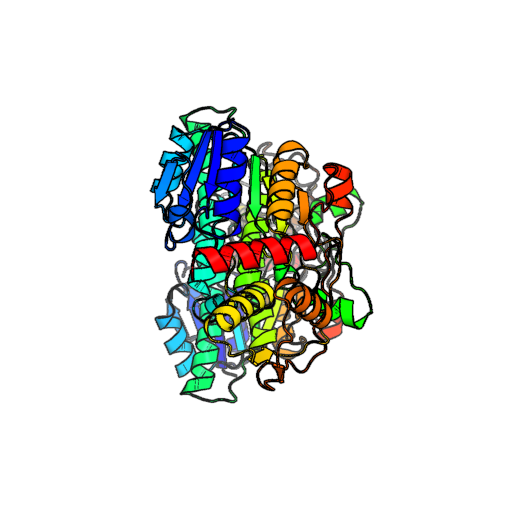 . LEU B 1 43 ? 6.648 36.375 2.129 1 97.5 43 LEU B C 1
ATOM 2934 O O . LEU B 1 43 ? 5.926 35.812 1.323 1 97.5 43 LEU B O 1
ATOM 2938 N N . PRO B 1 44 ? 7.867 36.844 1.818 1 97.56 44 PRO B N 1
ATOM 2939 C CA . PRO B 1 44 ? 8.391 36.656 0.464 1 97.56 44 PRO B CA 1
ATOM 2940 C C . PRO B 1 44 ? 8.914 35.219 0.222 1 97.56 44 PRO B C 1
ATOM 2942 O O . PRO B 1 44 ? 10.094 35.062 -0.088 1 97.56 44 PRO B O 1
ATOM 2945 N N . ILE B 1 45 ? 8.094 34.312 0.273 1 98.25 45 ILE B N 1
ATOM 2946 C CA . ILE B 1 45 ? 8.414 32.906 0.046 1 98.25 45 ILE B CA 1
ATOM 2947 C C . ILE B 1 45 ? 8.188 32.562 -1.424 1 98.25 45 ILE B C 1
ATOM 2949 O O . ILE B 1 45 ? 7.223 33.031 -2.037 1 98.25 45 ILE B O 1
ATOM 2953 N N . LYS B 1 46 ? 9.062 31.797 -2.033 1 98.12 46 LYS B N 1
ATOM 2954 C CA . LYS B 1 46 ? 8.914 31.359 -3.418 1 98.12 46 LYS B CA 1
ATOM 2955 C C . LYS B 1 46 ? 7.922 30.203 -3.525 1 98.12 46 LYS B C 1
ATOM 2957 O O . LYS B 1 46 ? 8.078 29.172 -2.863 1 98.12 46 LYS B O 1
ATOM 2962 N N . PHE B 1 47 ? 6.93 30.375 -4.34 1 98.19 47 PHE B N 1
ATOM 2963 C CA . PHE B 1 47 ? 5.949 29.328 -4.609 1 98.19 47 PHE B CA 1
ATOM 2964 C C . PHE B 1 47 ? 6.016 28.891 -6.066 1 98.19 47 PHE B C 1
ATOM 2966 O O . PHE B 1 47 ? 6.191 29.719 -6.965 1 98.19 47 PHE B O 1
ATOM 2973 N N . VAL B 1 48 ? 5.926 27.578 -6.285 1 97.69 48 VAL B N 1
ATOM 2974 C CA . VAL B 1 48 ? 5.965 27.016 -7.625 1 97.69 48 VAL B CA 1
ATOM 2975 C C . VAL B 1 48 ? 4.734 26.141 -7.855 1 97.69 48 VAL B C 1
ATOM 2977 O O . VAL B 1 48 ? 4.414 25.281 -7.031 1 97.69 48 VAL B O 1
ATOM 2980 N N . GLN B 1 49 ? 3.982 26.406 -8.914 1 97.19 49 GLN B N 1
ATOM 2981 C CA . GLN B 1 49 ? 2.893 25.516 -9.297 1 97.19 49 GLN B CA 1
ATOM 2982 C C . GLN B 1 49 ? 3.42 24.281 -10.047 1 97.19 49 GLN B C 1
ATOM 2984 O O . GLN B 1 49 ? 4.07 24.422 -11.078 1 97.19 49 GLN B O 1
ATOM 2989 N N . CYS B 1 50 ? 3.143 23.094 -9.5 1 96.69 50 CYS B N 1
ATOM 2990 C CA . CYS B 1 50 ? 3.688 21.891 -10.094 1 96.69 50 CYS B CA 1
ATOM 2991 C C . CYS B 1 50 ? 2.812 20.672 -9.773 1 96.69 50 CYS B C 1
ATOM 2993 O O . CYS B 1 50 ? 2.426 20.469 -8.625 1 96.69 50 CYS B O 1
ATOM 2995 N N . ASP B 1 51 ? 2.395 19.969 -10.812 1 96.94 51 ASP B N 1
ATOM 2996 C CA . ASP B 1 51 ? 1.788 18.641 -10.633 1 96.94 51 ASP B CA 1
ATOM 2997 C C . ASP B 1 51 ? 2.855 17.562 -10.484 1 96.94 51 ASP B C 1
ATOM 2999 O O . ASP B 1 51 ? 3.502 17.188 -11.461 1 96.94 51 ASP B O 1
ATOM 3003 N N . LEU B 1 52 ? 2.947 17.016 -9.312 1 97.5 52 LEU B N 1
ATOM 3004 C CA . LEU B 1 52 ? 4.055 16.141 -8.945 1 97.5 52 LEU B CA 1
ATOM 3005 C C . LEU B 1 52 ? 3.914 14.773 -9.602 1 97.5 52 LEU B C 1
ATOM 3007 O O . LEU B 1 52 ? 4.848 13.969 -9.586 1 97.5 52 LEU B O 1
ATOM 3011 N N . ARG B 1 53 ? 2.76 14.453 -10.273 1 96.19 53 ARG B N 1
ATOM 3012 C CA . ARG B 1 53 ? 2.572 13.195 -10.992 1 96.19 53 ARG B CA 1
ATOM 3013 C C . ARG B 1 53 ? 3.484 13.117 -12.211 1 96.19 53 ARG B C 1
ATOM 3015 O O . ARG B 1 53 ? 3.734 12.023 -12.734 1 96.19 53 ARG B O 1
ATOM 3022 N N . TYR B 1 54 ? 3.885 14.312 -12.609 1 94.56 54 TYR B N 1
ATOM 3023 C CA . TYR B 1 54 ? 4.777 14.398 -13.758 1 94.56 54 TYR B CA 1
ATOM 3024 C C . TYR B 1 54 ? 6.207 14.695 -13.32 1 94.56 54 TYR B C 1
ATOM 3026 O O . TYR B 1 54 ? 6.465 15.734 -12.703 1 94.56 54 TYR B O 1
ATOM 3034 N N . ALA B 1 55 ? 7.121 13.922 -13.727 1 94.81 55 ALA B N 1
ATOM 3035 C CA . ALA B 1 55 ? 8.469 13.883 -13.172 1 94.81 55 ALA B CA 1
ATOM 3036 C C . ALA B 1 55 ? 9.258 15.141 -13.539 1 94.81 55 ALA B C 1
ATOM 3038 O O . ALA B 1 55 ? 10.078 15.617 -12.758 1 94.81 55 ALA B O 1
ATOM 3039 N N . GLN B 1 56 ? 8.992 15.703 -14.625 1 93.31 56 GLN B N 1
ATOM 3040 C CA . GLN B 1 56 ? 9.852 16.734 -15.195 1 93.31 56 GLN B CA 1
ATOM 3041 C C . GLN B 1 56 ? 9.961 17.938 -14.258 1 93.31 56 GLN B C 1
ATOM 3043 O O . GLN B 1 56 ? 11.062 18.422 -13.984 1 93.31 56 GLN B O 1
ATOM 3048 N N . GLY B 1 57 ? 8.859 18.469 -13.766 1 93.19 57 GLY B N 1
ATOM 3049 C CA . GLY B 1 57 ? 8.867 19.656 -12.906 1 93.19 57 GLY B CA 1
ATOM 3050 C C . GLY B 1 57 ? 9.625 19.438 -11.609 1 93.19 57 GLY B C 1
ATOM 3051 O O . GLY B 1 57 ? 10.445 20.266 -11.219 1 93.19 57 GLY B O 1
ATOM 3052 N N . ILE B 1 58 ? 9.398 18.359 -10.953 1 97.19 58 ILE B N 1
ATOM 3053 C CA . ILE B 1 58 ? 10.023 18.094 -9.656 1 97.19 58 ILE B CA 1
ATOM 3054 C C . ILE B 1 58 ? 11.492 17.734 -9.859 1 97.19 58 ILE B C 1
ATOM 3056 O O . ILE B 1 58 ? 12.344 18.062 -9.023 1 97.19 58 ILE B O 1
ATOM 3060 N N . ASP B 1 59 ? 11.844 17.078 -11 1 97.56 59 ASP B N 1
ATOM 3061 C CA . ASP B 1 59 ? 13.242 16.797 -11.344 1 97.56 59 ASP B CA 1
ATOM 3062 C C . ASP B 1 59 ? 14.055 18.094 -11.367 1 97.56 59 ASP B C 1
ATOM 3064 O O . ASP B 1 59 ? 15.078 18.203 -10.695 1 97.56 59 ASP B O 1
ATOM 3068 N N . GLU B 1 60 ? 13.578 19 -12.164 1 97.31 60 GLU B N 1
ATOM 3069 C CA . GLU B 1 60 ? 14.281 20.266 -12.336 1 97.31 60 GLU B CA 1
ATOM 3070 C C . GLU B 1 60 ? 14.391 21.031 -11.016 1 97.31 60 GLU B C 1
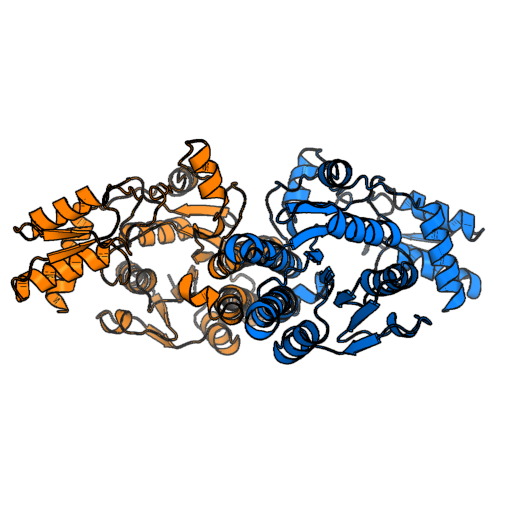ATOM 3072 O O . GLU B 1 60 ? 15.453 21.547 -10.68 1 97.31 60 GLU B O 1
ATOM 3077 N N . LEU B 1 61 ? 13.336 21.078 -10.289 1 98 61 LEU B N 1
ATOM 3078 C CA . LEU B 1 61 ? 13.297 21.844 -9.047 1 98 61 LEU B CA 1
ATOM 3079 C C . LEU B 1 61 ? 14.289 21.281 -8.031 1 98 61 LEU B C 1
ATOM 3081 O O . LEU B 1 61 ? 15.055 22.031 -7.422 1 98 61 LEU B O 1
ATOM 3085 N N . ILE B 1 62 ? 14.328 19.953 -7.793 1 98.62 62 ILE B N 1
ATOM 3086 C CA . ILE B 1 62 ? 15.195 19.344 -6.797 1 98.62 62 ILE B CA 1
ATOM 3087 C C . ILE B 1 62 ? 16.656 19.453 -7.254 1 98.62 62 ILE B C 1
ATOM 3089 O O . ILE B 1 62 ? 17.531 19.766 -6.453 1 98.62 62 ILE B O 1
ATOM 3093 N N . MET B 1 63 ? 16.875 19.25 -8.531 1 98.06 63 MET B N 1
ATOM 3094 C CA . MET B 1 63 ? 18.25 19.312 -9.031 1 98.06 63 MET B CA 1
ATOM 3095 C C . MET B 1 63 ? 18.781 20.75 -8.961 1 98.06 63 MET B C 1
ATOM 3097 O O . MET B 1 63 ? 19.969 20.953 -8.695 1 98.06 63 MET B O 1
ATOM 3101 N N . ASP B 1 64 ? 17.953 21.703 -9.156 1 97.88 64 ASP B N 1
ATOM 3102 C CA . ASP B 1 64 ? 18.375 23.094 -9.141 1 97.88 64 ASP B CA 1
ATOM 3103 C C . ASP B 1 64 ? 18.484 23.625 -7.715 1 97.88 64 ASP B C 1
ATOM 3105 O O . ASP B 1 64 ? 19.438 24.344 -7.383 1 97.88 64 ASP B O 1
ATOM 3109 N N . PHE B 1 65 ? 17.562 23.25 -6.859 1 98.5 65 PHE B N 1
ATOM 3110 C CA . PHE B 1 65 ? 17.438 23.844 -5.531 1 98.5 65 PHE B CA 1
ATOM 3111 C C . PHE B 1 65 ? 18.219 23.047 -4.504 1 98.5 65 PHE B C 1
ATOM 3113 O O . PHE B 1 65 ? 18.688 23.609 -3.506 1 98.5 65 PHE B O 1
ATOM 3120 N N . MET B 1 66 ? 18.328 21.719 -4.73 1 98.69 66 MET B N 1
ATOM 3121 C CA . MET B 1 66 ? 19.062 20.797 -3.867 1 98.69 66 MET B CA 1
ATOM 3122 C C . MET B 1 66 ? 18.656 20.984 -2.408 1 98.69 66 MET B C 1
ATOM 3124 O O . MET B 1 66 ? 19.5 21.25 -1.553 1 98.69 66 MET B O 1
ATOM 3128 N N . PRO B 1 67 ? 17.391 20.828 -2.086 1 98.88 67 PRO B N 1
ATOM 3129 C CA . PRO B 1 67 ? 16.938 21.031 -0.704 1 98.88 67 PRO B CA 1
ATOM 3130 C C . PRO B 1 67 ? 17.578 20.031 0.266 1 98.88 67 PRO B C 1
ATOM 3132 O O . PRO B 1 67 ? 17.797 18.875 -0.093 1 98.88 67 PRO B O 1
ATOM 3135 N N . GLU B 1 68 ? 17.812 20.469 1.466 1 98.81 68 GLU B N 1
ATOM 3136 C CA . GLU B 1 68 ? 18.344 19.609 2.525 1 98.81 68 GLU B CA 1
ATOM 3137 C C . GLU B 1 68 ? 17.219 18.891 3.273 1 98.81 68 GLU B C 1
ATOM 3139 O O . GLU B 1 68 ? 17.438 17.828 3.85 1 98.81 68 GLU B O 1
ATOM 3144 N N . GLN B 1 69 ? 16.109 19.531 3.357 1 98.88 69 GLN B N 1
ATOM 3145 C CA . GLN B 1 69 ? 14.891 18.953 3.904 1 98.88 69 GLN B CA 1
ATOM 3146 C C . GLN B 1 69 ? 13.742 19.062 2.908 1 98.88 69 GLN B C 1
ATOM 3148 O O . GLN B 1 69 ? 13.594 20.078 2.223 1 98.88 69 GLN B O 1
ATOM 3153 N N . ILE B 1 70 ? 13.094 18 2.738 1 98.94 70 ILE B N 1
ATOM 3154 C CA . ILE B 1 70 ? 11.898 17.953 1.908 1 98.94 70 ILE B CA 1
ATOM 3155 C C . ILE B 1 70 ? 10.703 17.5 2.748 1 98.94 70 ILE B C 1
ATOM 3157 O O . ILE B 1 70 ? 10.727 16.422 3.332 1 98.94 70 ILE B O 1
ATOM 3161 N N . TYR B 1 71 ? 9.734 18.359 2.914 1 98.94 71 TYR B N 1
ATOM 3162 C CA . TYR B 1 71 ? 8.461 17.984 3.51 1 98.94 71 TYR B CA 1
ATOM 3163 C C . TYR B 1 71 ? 7.426 17.672 2.434 1 98.94 71 TYR B C 1
ATOM 3165 O O . TYR B 1 71 ? 6.906 18.578 1.778 1 98.94 71 TYR B O 1
ATOM 3173 N N . HIS B 1 72 ? 7.125 16.391 2.27 1 98.94 72 HIS B N 1
ATOM 3174 C CA . HIS B 1 72 ? 6.148 15.977 1.272 1 98.94 72 HIS B CA 1
ATOM 3175 C C . HIS B 1 72 ? 4.75 15.891 1.87 1 98.94 72 HIS B C 1
ATOM 3177 O O . HIS B 1 72 ? 4.316 14.82 2.303 1 98.94 72 HIS B O 1
ATOM 3183 N N . LEU B 1 73 ? 4.023 16.984 1.714 1 98.69 73 LEU B N 1
ATOM 3184 C CA . LEU B 1 73 ? 2.684 17.094 2.281 1 98.69 73 LEU B CA 1
ATOM 3185 C C . LEU B 1 73 ? 1.623 17.031 1.189 1 98.69 73 LEU B C 1
ATOM 3187 O O . LEU B 1 73 ? 0.431 16.906 1.481 1 98.69 73 LEU B O 1
ATOM 3191 N N . ALA B 1 74 ? 2.037 17.078 -0.081 1 98 74 ALA B N 1
ATOM 3192 C CA . ALA B 1 74 ? 1.102 17.047 -1.203 1 98 74 ALA B CA 1
ATOM 3193 C C . ALA B 1 74 ? 0.362 15.719 -1.275 1 98 74 ALA B C 1
ATOM 3195 O O . ALA B 1 74 ? 0.973 14.656 -1.146 1 98 74 ALA B O 1
ATOM 3196 N N . ALA B 1 75 ? -0.92 15.797 -1.41 1 97.56 75 ALA B N 1
ATOM 3197 C CA . ALA B 1 75 ? -1.749 14.602 -1.565 1 97.56 75 ALA B CA 1
ATOM 3198 C C . ALA B 1 75 ? -3.174 14.977 -1.967 1 97.56 75 ALA B C 1
ATOM 3200 O O . ALA B 1 75 ? -3.611 16.109 -1.75 1 97.56 75 ALA B O 1
ATOM 3201 N N . GLN B 1 76 ? -3.863 14.094 -2.73 1 96.19 76 GLN B N 1
ATOM 3202 C CA . GLN B 1 76 ? -5.316 14.062 -2.588 1 96.19 76 GLN B CA 1
ATOM 3203 C C . GLN B 1 76 ? -5.723 13.57 -1.201 1 96.19 76 GLN B C 1
ATOM 3205 O O . GLN B 1 76 ? -5.547 12.391 -0.88 1 96.19 76 GLN B O 1
ATOM 3210 N N . SER B 1 77 ? -6.203 14.43 -0.358 1 93.06 77 SER B N 1
ATOM 3211 C CA . SER B 1 77 ? -6.262 14.141 1.071 1 93.06 77 SER B CA 1
ATOM 3212 C C . SER B 1 77 ? -7.691 13.867 1.521 1 93.06 77 SER B C 1
ATOM 3214 O O . SER B 1 77 ? -7.957 13.734 2.717 1 93.06 77 SER B O 1
ATOM 3216 N N . TYR B 1 78 ? -8.625 13.773 0.607 1 91.94 78 TYR B N 1
ATOM 3217 C CA . TYR B 1 78 ? -10.023 13.609 0.984 1 91.94 78 TYR B CA 1
ATOM 3218 C C . TYR B 1 78 ? -10.484 12.172 0.751 1 91.94 78 TYR B C 1
ATOM 3220 O O . TYR B 1 78 ? -10.586 11.727 -0.394 1 91.94 78 TYR B O 1
ATOM 3228 N N . PRO B 1 79 ? -10.828 11.484 1.833 1 92.38 79 PRO B N 1
ATOM 3229 C CA . PRO B 1 79 ? -11.344 10.125 1.677 1 92.38 79 PRO B CA 1
ATOM 3230 C C . PRO B 1 79 ? -12.594 10.062 0.799 1 92.38 79 PRO B C 1
ATOM 3232 O O . PRO B 1 79 ? -12.734 9.156 -0.022 1 92.38 79 PRO B O 1
ATOM 3235 N N . THR B 1 80 ? -13.453 11.055 0.884 1 90.81 80 THR B N 1
ATOM 3236 C CA . THR B 1 80 ? -14.695 11.078 0.12 1 90.81 80 THR B CA 1
ATOM 3237 C C . THR B 1 80 ? -14.406 11.148 -1.377 1 90.81 80 THR B C 1
ATOM 3239 O O . THR B 1 80 ? -15.055 10.461 -2.17 1 90.81 80 THR B O 1
ATOM 3242 N N . VAL B 1 81 ? -13.383 11.93 -1.708 1 91.88 81 VAL B N 1
ATOM 3243 C CA . VAL B 1 81 ? -12.984 12.094 -3.104 1 91.88 81 VAL B CA 1
ATOM 3244 C C . VAL B 1 81 ? -12.344 10.805 -3.611 1 91.88 81 VAL B C 1
ATOM 3246 O O . VAL B 1 81 ? -12.484 10.453 -4.785 1 91.88 81 VAL B O 1
ATOM 3249 N N . SER B 1 82 ? -11.727 10.07 -2.75 1 93.5 82 SER B N 1
ATOM 3250 C CA . SER B 1 82 ? -10.977 8.891 -3.15 1 93.5 82 SER B CA 1
ATOM 3251 C C . SER B 1 82 ? -11.914 7.77 -3.604 1 93.5 82 SER B C 1
ATOM 3253 O O . SER B 1 82 ? -11.508 6.879 -4.352 1 93.5 82 SER B O 1
ATOM 3255 N N . TRP B 1 83 ? -13.164 7.793 -3.205 1 92.69 83 TRP B N 1
ATOM 3256 C CA . TRP B 1 83 ? -14.148 6.816 -3.66 1 92.69 83 TRP B CA 1
ATOM 3257 C C . TRP B 1 83 ? -14.594 7.117 -5.09 1 92.69 83 TRP B C 1
ATOM 3259 O O . TRP B 1 83 ? -14.883 6.199 -5.859 1 92.69 83 TRP B O 1
ATOM 3269 N N . VAL B 1 84 ? -14.633 8.414 -5.336 1 93.44 84 VAL B N 1
ATOM 3270 C CA . VAL B 1 84 ? -15.125 8.867 -6.633 1 93.44 84 VAL B CA 1
ATOM 3271 C C . VAL B 1 84 ? -14.023 8.727 -7.68 1 93.44 84 VAL B C 1
ATOM 3273 O O . VAL B 1 84 ? -14.297 8.391 -8.836 1 93.44 84 VAL B O 1
ATOM 3276 N N . SER B 1 85 ? -12.836 8.93 -7.258 1 95.88 85 SER B N 1
ATOM 3277 C CA . SER B 1 85 ? -11.68 8.891 -8.148 1 95.88 85 SER B CA 1
ATOM 3278 C C . SER B 1 85 ? -10.531 8.109 -7.523 1 95.88 85 SER B C 1
ATOM 3280 O O . SER B 1 85 ? -9.453 8.664 -7.285 1 95.88 85 SER B O 1
ATOM 3282 N N . PRO B 1 86 ? -10.758 6.836 -7.398 1 97.38 86 PRO B N 1
ATOM 3283 C CA . PRO B 1 86 ? -9.742 6.043 -6.695 1 97.38 86 PRO B CA 1
ATOM 3284 C C . PRO B 1 86 ? -8.414 5.98 -7.445 1 97.38 86 PRO B C 1
ATOM 3286 O O . PRO B 1 86 ? -7.352 6.121 -6.836 1 97.38 86 PRO B O 1
ATOM 3289 N N . THR B 1 87 ? -8.438 5.812 -8.789 1 97.19 87 THR B N 1
ATOM 3290 C CA . THR B 1 87 ? -7.211 5.711 -9.562 1 97.19 87 THR B CA 1
ATOM 3291 C C . THR B 1 87 ? -6.43 7.023 -9.516 1 97.19 87 THR B C 1
ATOM 3293 O O . THR B 1 87 ? -5.199 7.016 -9.422 1 97.19 87 THR B O 1
ATOM 3296 N N . GLU B 1 88 ? -7.164 8.117 -9.57 1 96.62 88 GLU B N 1
ATOM 3297 C CA . GLU B 1 88 ? -6.508 9.422 -9.461 1 96.62 88 GLU B CA 1
ATOM 3298 C C . GLU B 1 88 ? -5.852 9.602 -8.102 1 96.62 88 GLU B C 1
ATOM 3300 O O . GLU B 1 88 ? -4.742 10.133 -8 1 96.62 88 GLU B O 1
ATOM 3305 N N . THR B 1 89 ? -6.547 9.203 -7.059 1 98.06 89 THR B N 1
ATOM 3306 C CA . THR B 1 89 ? -6.016 9.312 -5.703 1 98.06 89 THR B CA 1
ATOM 3307 C C . THR B 1 89 ? -4.723 8.516 -5.562 1 98.06 89 THR B C 1
ATOM 3309 O O . THR B 1 89 ? -3.746 9 -4.988 1 98.06 89 THR B O 1
ATOM 3312 N N . ILE B 1 90 ? -4.688 7.309 -6.152 1 98.06 90 ILE B N 1
ATOM 3313 C CA . ILE B 1 90 ? -3.504 6.457 -6.125 1 98.06 90 ILE B C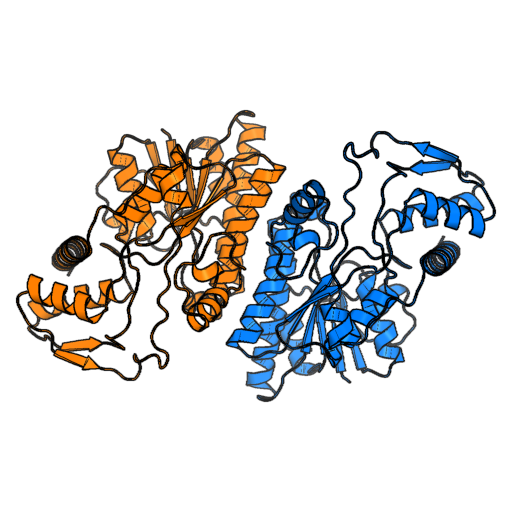A 1
ATOM 3314 C C . ILE B 1 90 ? -2.365 7.133 -6.883 1 98.06 90 ILE B C 1
ATOM 3316 O O . ILE B 1 90 ? -1.236 7.195 -6.391 1 98.06 90 ILE B O 1
ATOM 3320 N N . ASP B 1 91 ? -2.678 7.656 -7.98 1 97.06 91 ASP B N 1
ATOM 3321 C CA . ASP B 1 91 ? -1.669 8.297 -8.82 1 97.06 91 ASP B CA 1
ATOM 3322 C C . ASP B 1 91 ? -1.078 9.523 -8.133 1 97.06 91 ASP B C 1
ATOM 3324 O O . ASP B 1 91 ? 0.143 9.672 -8.055 1 97.06 91 ASP B O 1
ATOM 3328 N N . VAL B 1 92 ? -1.921 10.359 -7.652 1 97.5 92 VAL B N 1
ATOM 3329 C CA . VAL B 1 92 ? -1.488 11.602 -7.027 1 97.5 92 VAL B CA 1
ATOM 3330 C C . VAL B 1 92 ? -0.626 11.297 -5.805 1 97.5 92 VAL B C 1
ATOM 3332 O O . VAL B 1 92 ? 0.456 11.859 -5.641 1 97.5 92 VAL B O 1
ATOM 3335 N N . ASN B 1 93 ? -1.062 10.398 -4.992 1 98.62 93 ASN B N 1
ATOM 3336 C CA . ASN B 1 93 ? -0.39 10.203 -3.711 1 98.62 93 ASN B CA 1
ATOM 3337 C C . ASN B 1 93 ? 0.846 9.32 -3.854 1 98.62 93 ASN B C 1
ATOM 3339 O O . ASN B 1 93 ? 1.92 9.664 -3.355 1 98.62 93 ASN B O 1
ATOM 3343 N N . ILE B 1 94 ? 0.754 8.234 -4.566 1 98.75 94 ILE B N 1
ATOM 3344 C CA . ILE B 1 94 ? 1.862 7.281 -4.605 1 98.75 94 ILE B CA 1
ATOM 3345 C C . ILE B 1 94 ? 2.881 7.719 -5.652 1 98.75 94 ILE B C 1
ATOM 3347 O O . ILE B 1 94 ? 4.078 7.801 -5.371 1 98.75 94 ILE B O 1
ATOM 3351 N N . ASN B 1 95 ? 2.438 8.039 -6.848 1 98.06 95 ASN B N 1
ATOM 3352 C CA . ASN B 1 95 ? 3.373 8.352 -7.926 1 98.06 95 ASN B CA 1
ATOM 3353 C C . ASN B 1 95 ? 4.086 9.68 -7.684 1 98.06 95 ASN B C 1
ATOM 3355 O O . ASN B 1 95 ? 5.25 9.844 -8.062 1 98.06 95 ASN B O 1
ATOM 3359 N N . SER B 1 96 ? 3.395 10.633 -7.047 1 98.44 96 SER B N 1
ATOM 3360 C CA . SER B 1 96 ? 4.094 11.859 -6.664 1 98.44 96 SER B CA 1
ATOM 3361 C C . SER B 1 96 ? 5.258 11.562 -5.73 1 98.44 96 SER B C 1
ATOM 3363 O O . SER B 1 96 ? 6.324 12.172 -5.844 1 98.44 96 SER B O 1
ATOM 3365 N N . THR B 1 97 ? 5.047 10.68 -4.805 1 98.75 97 THR B N 1
ATOM 3366 C CA . THR B 1 97 ? 6.09 10.281 -3.861 1 98.75 97 THR B CA 1
ATOM 3367 C C . THR B 1 97 ? 7.254 9.617 -4.59 1 98.75 97 THR B C 1
ATOM 3369 O O . THR B 1 97 ? 8.414 9.922 -4.32 1 98.75 97 THR B O 1
ATOM 3372 N N . ILE B 1 98 ? 6.945 8.734 -5.527 1 98.81 98 ILE B N 1
ATOM 3373 C CA . ILE B 1 98 ? 7.965 8.078 -6.34 1 98.81 98 ILE B CA 1
ATOM 3374 C C . ILE B 1 98 ? 8.805 9.133 -7.066 1 98.81 98 ILE B C 1
ATOM 3376 O O . ILE B 1 98 ? 10.031 9.07 -7.059 1 98.81 98 ILE B O 1
ATOM 3380 N N . ASN B 1 99 ? 8.133 10.078 -7.648 1 98.62 99 ASN B N 1
ATOM 3381 C CA . ASN B 1 99 ? 8.82 11.078 -8.461 1 98.62 99 ASN B CA 1
ATOM 3382 C C . ASN B 1 99 ? 9.766 11.93 -7.621 1 98.62 99 ASN B C 1
ATOM 3384 O O . ASN B 1 99 ? 10.812 12.359 -8.102 1 98.62 99 ASN B O 1
ATOM 3388 N N . ILE B 1 100 ? 9.398 12.188 -6.387 1 98.75 100 ILE B N 1
ATOM 3389 C CA . ILE B 1 100 ? 10.281 12.922 -5.484 1 98.75 100 ILE B CA 1
ATOM 3390 C C . ILE B 1 100 ? 11.555 12.117 -5.25 1 98.75 100 ILE B C 1
ATOM 3392 O O . ILE B 1 100 ? 12.664 12.656 -5.367 1 98.75 100 ILE B O 1
ATOM 3396 N N . TYR B 1 101 ? 11.43 10.875 -4.945 1 98.69 101 TYR B N 1
ATOM 3397 C CA . TYR B 1 101 ? 12.594 10.039 -4.66 1 98.69 101 TYR B CA 1
ATOM 3398 C C . TYR B 1 101 ? 13.438 9.836 -5.91 1 98.69 101 TYR B C 1
ATOM 3400 O O . TYR B 1 101 ? 14.672 9.812 -5.84 1 98.69 101 TYR B O 1
ATOM 3408 N N . GLU B 1 102 ? 12.758 9.617 -7.031 1 98.56 102 GLU B N 1
ATOM 3409 C CA . GLU B 1 102 ? 13.5 9.469 -8.281 1 98.56 102 GLU B CA 1
ATOM 3410 C C . GLU B 1 102 ? 14.273 10.742 -8.617 1 98.56 102 GLU B C 1
ATOM 3412 O O . GLU B 1 102 ? 15.367 10.68 -9.172 1 98.56 102 GLU B O 1
ATOM 3417 N N . ALA B 1 103 ? 13.672 11.93 -8.328 1 98.69 103 ALA B N 1
ATOM 3418 C CA . ALA B 1 103 ? 14.359 13.195 -8.539 1 98.69 103 ALA B CA 1
ATOM 3419 C C . ALA B 1 103 ? 15.617 13.289 -7.668 1 98.69 103 ALA B C 1
ATOM 3421 O O . ALA B 1 103 ? 16.641 13.82 -8.102 1 98.69 103 ALA B O 1
ATOM 3422 N N . ILE B 1 104 ? 15.555 12.828 -6.43 1 98.81 104 ILE B N 1
ATOM 3423 C CA . ILE B 1 104 ? 16.703 12.812 -5.527 1 98.81 104 ILE B CA 1
ATOM 3424 C C . ILE B 1 104 ? 17.797 11.914 -6.105 1 98.81 104 ILE B C 1
ATOM 3426 O O . ILE B 1 104 ? 18.969 12.289 -6.113 1 98.81 104 ILE B O 1
ATOM 3430 N N . LYS B 1 105 ? 17.391 10.727 -6.598 1 98.38 105 LYS B N 1
ATOM 3431 C CA . LYS B 1 105 ? 18.359 9.828 -7.223 1 98.38 105 LYS B CA 1
ATOM 3432 C C . LYS B 1 105 ? 19.062 10.5 -8.406 1 98.38 105 LYS B C 1
ATOM 3434 O O . LYS B 1 105 ? 20.266 10.344 -8.594 1 98.38 105 LYS B O 1
ATOM 3439 N N . LYS B 1 106 ? 18.266 11.219 -9.172 1 98.12 106 LYS B N 1
ATOM 3440 C CA . LYS B 1 106 ? 18.828 11.938 -10.312 1 98.12 106 LYS B CA 1
ATOM 3441 C C . LYS B 1 106 ? 19.812 13 -9.852 1 98.12 106 LYS B C 1
ATOM 3443 O O . LYS B 1 106 ? 20.875 13.172 -10.461 1 98.12 106 LYS B O 1
ATOM 3448 N N . ALA B 1 107 ? 19.438 13.711 -8.844 1 98.69 107 ALA B N 1
ATOM 3449 C CA . ALA B 1 107 ? 20.328 14.734 -8.297 1 98.69 107 ALA B CA 1
ATOM 3450 C C . ALA B 1 107 ? 21.641 14.117 -7.812 1 98.69 107 ALA B C 1
ATOM 3452 O O . ALA B 1 107 ? 22.719 14.703 -8 1 98.69 107 ALA B O 1
ATOM 3453 N N . ARG B 1 108 ? 21.547 12.914 -7.16 1 98.38 108 ARG B N 1
ATOM 3454 C CA . ARG B 1 108 ? 22.734 12.195 -6.73 1 98.38 108 ARG B CA 1
ATOM 3455 C C . ARG B 1 108 ? 23.625 11.836 -7.922 1 98.38 108 ARG B C 1
ATOM 3457 O O . ARG B 1 108 ? 24.844 11.945 -7.852 1 98.38 108 ARG B O 1
ATOM 3464 N N . LYS B 1 109 ? 23 11.469 -8.961 1 97.94 109 LYS B N 1
ATOM 3465 C CA . LYS B 1 109 ? 23.719 10.977 -10.141 1 97.94 109 LYS B CA 1
ATOM 3466 C C . LYS B 1 109 ? 24.344 12.133 -10.922 1 97.94 109 LYS B C 1
ATOM 3468 O O . LYS B 1 109 ? 25.469 12.016 -11.406 1 97.94 109 LYS B O 1
ATOM 3473 N N . TYR B 1 110 ? 23.641 13.258 -11.039 1 97.81 110 TYR B N 1
ATOM 3474 C CA . TYR B 1 110 ? 24.031 14.258 -12.031 1 97.81 110 TYR B CA 1
ATOM 3475 C C . TYR B 1 110 ? 24.578 15.508 -11.352 1 97.81 110 TYR B C 1
ATOM 3477 O O . TYR B 1 110 ? 25.234 16.344 -12 1 97.81 110 TYR B O 1
ATOM 3485 N N . LYS B 1 111 ? 24.25 15.672 -10.062 1 97.75 111 LYS B N 1
ATOM 3486 C CA . LYS B 1 111 ? 24.656 16.906 -9.406 1 97.75 111 LYS B CA 1
ATOM 3487 C C . LYS B 1 111 ? 25.703 16.641 -8.32 1 97.75 111 LYS B C 1
ATOM 3489 O O . LYS B 1 111 ? 26.797 17.219 -8.352 1 97.75 111 LYS B O 1
ATOM 3494 N N . ASP B 1 112 ? 25.391 15.805 -7.352 1 98.19 112 ASP B N 1
ATOM 3495 C CA . ASP B 1 112 ? 26.25 15.523 -6.199 1 98.19 112 ASP B CA 1
ATOM 3496 C C . ASP B 1 112 ? 25.984 14.125 -5.645 1 98.19 112 ASP B C 1
ATOM 3498 O O . ASP B 1 112 ? 24.938 13.883 -5.027 1 98.19 112 ASP B O 1
ATOM 3502 N N . ASN B 1 113 ? 26.906 13.227 -5.73 1 97.56 113 ASN B N 1
ATOM 3503 C CA . ASN B 1 113 ? 26.734 11.836 -5.332 1 97.56 113 ASN B CA 1
ATOM 3504 C C . ASN B 1 113 ? 26.594 11.695 -3.82 1 97.56 113 ASN B C 1
ATOM 3506 O O . ASN B 1 113 ? 26.203 10.633 -3.326 1 97.56 113 ASN B O 1
ATOM 3510 N N . LYS B 1 114 ? 26.828 12.797 -3.105 1 97.81 114 LYS B N 1
ATOM 3511 C CA . LYS B 1 114 ? 26.719 12.766 -1.65 1 97.81 114 LYS B CA 1
ATOM 3512 C C . LYS B 1 114 ? 25.391 13.367 -1.197 1 97.81 114 LYS B C 1
ATOM 3514 O O . LYS B 1 114 ? 25.078 13.391 -0.002 1 97.81 114 LYS B O 1
ATOM 3519 N N . TYR B 1 115 ? 24.641 13.875 -2.168 1 98.19 115 TYR B N 1
ATOM 3520 C CA . TYR B 1 115 ? 23.344 14.484 -1.852 1 98.19 115 TYR B CA 1
ATOM 3521 C C . TYR B 1 115 ? 22.469 13.508 -1.08 1 98.19 115 TYR B C 1
ATOM 3523 O O . TYR B 1 115 ? 22.219 12.391 -1.535 1 98.19 115 TYR B O 1
ATOM 3531 N N . ASN B 1 116 ? 22.031 13.891 0.127 1 97.19 116 ASN B N 1
ATOM 3532 C CA . ASN B 1 116 ? 21.219 13.016 0.965 1 97.19 116 ASN B CA 1
ATOM 3533 C C . ASN B 1 116 ? 20.234 13.805 1.817 1 97.19 116 ASN B C 1
ATOM 3535 O O . ASN B 1 116 ? 20.359 13.836 3.045 1 97.19 116 ASN B O 1
ATOM 3539 N N . PRO B 1 117 ? 19.234 14.375 1.219 1 98.75 117 PRO B N 1
ATOM 3540 C CA . PRO B 1 117 ? 18.219 15.102 1.979 1 98.75 117 PRO B CA 1
ATOM 3541 C C . PRO B 1 117 ? 17.391 14.195 2.893 1 98.75 117 PRO B C 1
ATOM 3543 O O . PRO B 1 117 ? 17.422 12.969 2.736 1 98.75 117 PRO B O 1
ATOM 3546 N N . ILE B 1 118 ? 16.781 14.797 3.912 1 98.88 118 ILE B N 1
ATOM 3547 C CA . ILE B 1 118 ? 15.766 14.094 4.684 1 98.88 118 ILE B CA 1
ATOM 3548 C C . ILE B 1 118 ? 14.383 14.398 4.117 1 98.88 118 ILE B C 1
ATOM 3550 O O . ILE B 1 118 ? 14.047 15.555 3.877 1 98.88 118 ILE B O 1
ATOM 3554 N N . VAL B 1 119 ? 13.703 13.344 3.754 1 98.94 119 VAL B N 1
ATOM 3555 C CA . VAL B 1 119 ? 12.336 13.484 3.262 1 98.94 119 VAL B CA 1
ATOM 3556 C C . VAL B 1 119 ? 11.344 13.117 4.367 1 98.94 119 VAL B C 1
ATOM 3558 O O . VAL B 1 119 ? 11.305 11.969 4.816 1 98.94 119 VAL B O 1
ATOM 3561 N N . VAL B 1 120 ? 10.578 14.086 4.891 1 98.94 120 VAL B N 1
ATOM 3562 C CA . VAL B 1 120 ? 9.492 13.82 5.824 1 98.94 120 VAL B CA 1
ATOM 3563 C C . VAL B 1 120 ? 8.18 13.688 5.059 1 98.94 120 VAL B C 1
ATOM 3565 O O . VAL B 1 120 ? 7.703 14.648 4.445 1 98.94 120 VAL B O 1
ATOM 3568 N N . VAL B 1 121 ? 7.613 12.531 5.098 1 98.94 121 VAL B N 1
ATOM 3569 C CA . VAL B 1 121 ? 6.422 12.227 4.312 1 98.94 121 VAL B CA 1
ATOM 3570 C C . VAL B 1 121 ? 5.188 12.25 5.215 1 98.94 121 VAL B C 1
ATOM 3572 O O . VAL B 1 121 ? 5.145 11.555 6.234 1 98.94 121 VAL B O 1
ATOM 3575 N N . ALA B 1 122 ? 4.207 13.086 4.801 1 98.75 122 ALA B N 1
ATOM 3576 C CA . ALA B 1 122 ? 2.936 13.117 5.52 1 98.75 122 ALA B CA 1
ATOM 3577 C C . ALA B 1 122 ? 2.092 11.891 5.195 1 98.75 122 ALA B C 1
ATOM 3579 O O . ALA B 1 122 ? 1.388 11.859 4.184 1 98.75 122 ALA B O 1
ATOM 3580 N N . CYS B 1 123 ? 2.154 10.938 6.043 1 98.62 123 CYS B N 1
ATOM 3581 C CA . CYS B 1 123 ? 1.259 9.789 5.996 1 98.62 123 CYS B CA 1
ATOM 3582 C C . CYS B 1 123 ? -0.033 10.07 6.754 1 98.62 123 CYS B C 1
ATOM 3584 O O . CYS B 1 123 ? -0.477 11.219 6.828 1 98.62 123 CYS B O 1
ATOM 3586 N N . SER B 1 124 ? -0.749 9 7.152 1 98.06 124 SER B N 1
ATOM 3587 C CA . SER B 1 124 ? -2.055 9.258 7.75 1 98.06 124 SER B CA 1
ATOM 3588 C C . SER B 1 124 ? -2.475 8.117 8.672 1 98.06 124 SER B C 1
ATOM 3590 O O . SER B 1 124 ? -2.17 6.953 8.414 1 98.06 124 SER B O 1
ATOM 3592 N N . SER B 1 125 ? -3.221 8.508 9.719 1 97.12 125 SER B N 1
ATOM 3593 C CA . SER B 1 125 ? -3.836 7.496 10.578 1 97.12 125 SER B CA 1
ATOM 3594 C C . SER B 1 125 ? -4.848 6.656 9.805 1 97.12 125 SER B C 1
ATOM 3596 O O . SER B 1 125 ? -5.227 5.57 10.25 1 97.12 125 SER B O 1
ATOM 3598 N N . ALA B 1 126 ? -5.312 7.156 8.648 1 97.12 126 ALA B N 1
ATOM 3599 C CA . ALA B 1 126 ? -6.242 6.414 7.801 1 97.12 126 ALA B CA 1
ATOM 3600 C C . ALA B 1 126 ? -5.645 5.078 7.371 1 97.12 126 ALA B C 1
ATOM 3602 O O . ALA B 1 126 ? -6.367 4.176 6.941 1 97.12 126 ALA B O 1
ATOM 3603 N N . GLU B 1 127 ? -4.348 4.945 7.477 1 98.31 127 GLU B N 1
ATOM 3604 C CA . GLU B 1 127 ? -3.668 3.701 7.133 1 98.31 127 GLU B CA 1
ATOM 3605 C C . GLU B 1 127 ? -4.109 2.559 8.047 1 98.31 127 GLU B C 1
ATOM 3607 O O . GLU B 1 127 ? -4.137 1.399 7.625 1 98.31 127 GLU B O 1
ATOM 3612 N N . TYR B 1 128 ? -4.441 2.852 9.273 1 97.44 128 TYR B N 1
ATOM 3613 C CA . TYR B 1 128 ? -4.812 1.827 10.242 1 97.44 128 TYR B CA 1
ATOM 3614 C C . TYR B 1 128 ? -6.223 1.313 9.977 1 97.44 128 TYR B C 1
ATOM 3616 O O . TYR B 1 128 ? -6.496 0.122 10.141 1 97.44 128 TYR B O 1
ATOM 3624 N N . GLY B 1 129 ? -7.145 2.225 9.617 1 95.56 129 GLY B N 1
ATOM 3625 C CA . GLY B 1 129 ? -8.484 1.871 9.172 1 95.56 129 GLY B CA 1
ATOM 3626 C C . GLY B 1 129 ? -9.195 0.938 10.133 1 95.56 129 GLY B C 1
ATOM 3627 O O . GLY B 1 129 ? -9.422 1.285 11.289 1 95.56 129 GLY B O 1
ATOM 3628 N N . GLU B 1 130 ? -9.508 -0.252 9.727 1 95.75 130 GLU B N 1
ATOM 3629 C CA . GLU B 1 130 ? -10.281 -1.256 10.453 1 95.75 130 GLU B CA 1
ATOM 3630 C C . GLU B 1 130 ? -9.594 -1.655 11.75 1 95.75 130 GLU B C 1
ATOM 3632 O O . GLU B 1 130 ? -10.25 -2.008 12.734 1 95.75 130 GLU B O 1
ATOM 3637 N N . THR B 1 131 ? -8.281 -1.594 11.773 1 95.81 131 THR B N 1
ATOM 3638 C CA . THR B 1 131 ? -7.527 -1.899 12.984 1 95.81 131 THR B CA 1
ATOM 3639 C C . THR B 1 131 ? -7.984 -1.018 14.141 1 95.81 131 THR B C 1
ATOM 3641 O O . THR B 1 131 ? -8.078 -1.479 15.281 1 95.81 131 THR B O 1
ATOM 3644 N N . LEU B 1 132 ? -8.273 0.219 13.883 1 93.75 132 LEU B N 1
ATOM 3645 C CA . LEU B 1 132 ? -8.75 1.137 14.914 1 93.75 132 LEU B CA 1
ATOM 3646 C C . LEU B 1 132 ? -10.094 0.686 15.469 1 93.75 13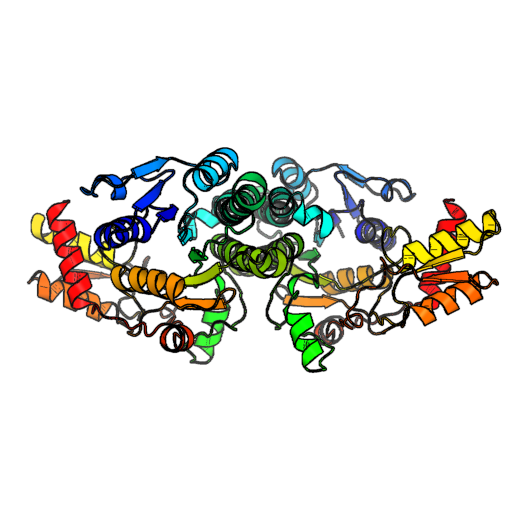2 LEU B C 1
ATOM 3648 O O . LEU B 1 132 ? -10.32 0.733 16.672 1 93.75 132 LEU B O 1
ATOM 3652 N N . ASN B 1 133 ? -10.977 0.211 14.578 1 91.88 133 ASN B N 1
ATOM 3653 C CA . ASN B 1 133 ? -12.273 -0.294 15.008 1 91.88 133 ASN B CA 1
ATOM 3654 C C . ASN B 1 133 ? -12.133 -1.524 15.898 1 91.88 133 ASN B C 1
ATOM 3656 O O . ASN B 1 133 ? -12.836 -1.649 16.906 1 91.88 133 ASN B O 1
ATOM 3660 N N . GLN B 1 134 ? -11.25 -2.369 15.492 1 92.31 134 GLN B N 1
ATOM 3661 C CA . GLN B 1 134 ? -11.016 -3.588 16.25 1 92.31 134 GLN B CA 1
ATOM 3662 C C . GLN B 1 134 ? -10.469 -3.268 17.641 1 92.31 134 GLN B C 1
ATOM 3664 O O . GLN B 1 134 ? -10.883 -3.871 18.641 1 92.31 134 GLN B O 1
ATOM 3669 N N . MET B 1 135 ? -9.586 -2.367 17.719 1 91.75 135 MET B N 1
ATOM 3670 C CA . MET B 1 135 ? -8.992 -1.955 18.984 1 91.75 135 MET B CA 1
ATOM 3671 C C . MET B 1 135 ? -10.039 -1.359 19.922 1 91.75 135 MET B C 1
ATOM 3673 O O . MET B 1 135 ? -10.047 -1.642 21.125 1 91.75 135 MET B O 1
ATOM 3677 N N . GLN B 1 136 ? -10.828 -0.592 19.375 1 86.19 136 GLN B N 1
ATOM 3678 C CA . GLN B 1 136 ? -11.898 0.001 20.172 1 86.19 136 GLN B CA 1
ATOM 3679 C C . GLN B 1 136 ? -12.82 -1.073 20.75 1 86.19 136 GLN B C 1
ATOM 3681 O O . GLN B 1 136 ? -13.281 -0.961 21.891 1 86.19 136 GLN B O 1
ATOM 3686 N N . GLY B 1 137 ? -13.148 -2.039 19.953 1 84.94 137 GLY B N 1
ATOM 3687 C CA . GLY B 1 137 ? -13.953 -3.156 20.438 1 84.94 137 GLY B CA 1
ATOM 3688 C C . GLY B 1 137 ? -13.328 -3.875 21.609 1 84.94 137 GLY B C 1
ATOM 3689 O O . GLY B 1 137 ? -14.039 -4.461 22.438 1 84.94 137 GLY B O 1
ATOM 3690 N N . LEU B 1 138 ? -12.062 -3.648 21.75 1 89.94 138 LEU B N 1
ATOM 3691 C CA . LEU B 1 138 ? -11.336 -4.285 22.844 1 89.94 138 LEU B CA 1
ATOM 3692 C C . LEU B 1 138 ? -11.07 -3.293 23.969 1 89.94 138 LEU B C 1
ATOM 3694 O O . LEU B 1 138 ? -10.398 -3.625 24.953 1 89.94 138 LEU B O 1
ATOM 3698 N N . GLY B 1 139 ? -11.523 -2.088 23.766 1 88.31 139 GLY B N 1
ATOM 3699 C CA . GLY B 1 139 ? -11.344 -1.051 24.766 1 88.31 139 GLY B CA 1
ATOM 3700 C C . GLY B 1 139 ? -9.977 -0.396 24.703 1 88.31 139 GLY B C 1
ATOM 3701 O O . GLY B 1 139 ? -9.602 0.361 25.609 1 88.31 139 GLY B O 1
ATOM 3702 N N . GLU B 1 140 ? -9.242 -0.69 23.672 1 89.19 140 GLU B N 1
ATOM 3703 C CA . GLU B 1 140 ? -7.934 -0.076 23.453 1 89.19 140 GLU B CA 1
ATOM 3704 C C . GLU B 1 140 ? -8.047 1.189 22.609 1 89.19 140 GLU B C 1
ATOM 3706 O O . GLU B 1 140 ? -8.758 1.206 21.609 1 89.19 140 GLU B O 1
ATOM 3711 N N . VAL B 1 141 ? -7.336 2.24 23.078 1 90.62 141 VAL B N 1
ATOM 3712 C CA . VAL B 1 141 ? -7.574 3.494 22.375 1 90.62 141 VAL B CA 1
ATOM 3713 C C . VAL B 1 141 ? -6.273 3.992 21.75 1 90.62 141 VAL B C 1
ATOM 3715 O O . VAL B 1 141 ? -6.289 4.844 20.859 1 90.62 141 VAL B O 1
ATOM 3718 N N . TYR B 1 142 ? -5.113 3.48 22.172 1 95.88 142 TYR B N 1
ATOM 3719 C CA . TYR B 1 142 ? -3.834 3.953 21.672 1 95.88 142 TYR B CA 1
ATOM 3720 C C . TYR B 1 142 ? -3.266 2.986 20.641 1 95.88 142 TYR B C 1
ATOM 3722 O O . TYR B 1 142 ? -2.934 1.845 20.969 1 95.88 142 TYR B O 1
ATOM 3730 N N . VAL B 1 143 ? -3.154 3.418 19.422 1 96.94 143 VAL B N 1
ATOM 3731 C CA . VAL B 1 143 ? -2.641 2.555 18.359 1 96.94 143 VAL B CA 1
ATOM 3732 C C . VAL B 1 143 ? -1.138 2.775 18.203 1 96.94 143 VAL B C 1
ATOM 3734 O O . VAL B 1 143 ? -0.678 3.916 18.109 1 96.94 143 VAL B O 1
ATOM 3737 N N . LYS B 1 144 ? -0.363 1.761 18.219 1 97.62 144 LYS B N 1
ATOM 3738 C CA . LYS B 1 144 ? 1.081 1.817 18.016 1 97.62 144 LYS B CA 1
ATOM 3739 C C . LYS B 1 144 ? 1.43 1.732 16.531 1 97.62 144 LYS B C 1
ATOM 3741 O O . LYS B 1 144 ? 0.632 1.243 15.727 1 97.62 144 LYS B O 1
ATOM 3746 N N . GLU B 1 145 ? 2.637 2.186 16.203 1 98.19 145 GLU B N 1
ATOM 3747 C CA . GLU B 1 145 ? 3.068 2.23 14.805 1 98.19 145 GLU B CA 1
ATOM 3748 C C . GLU B 1 145 ? 3.17 0.827 14.219 1 98.19 145 GLU B C 1
ATOM 3750 O O . GLU B 1 145 ? 3.137 0.658 12.992 1 98.19 145 GLU B O 1
ATOM 3755 N N . THR B 1 146 ? 3.205 -0.22 15.031 1 96.31 146 THR B N 1
ATOM 3756 C CA . THR B 1 146 ? 3.385 -1.595 14.578 1 96.31 146 THR B CA 1
ATOM 3757 C C . THR B 1 146 ? 2.039 -2.236 14.25 1 96.31 146 THR B C 1
ATOM 3759 O O . THR B 1 146 ? 1.985 -3.373 13.781 1 96.31 146 THR B O 1
ATOM 3762 N N . ALA B 1 147 ? 0.979 -1.506 14.539 1 96.69 147 ALA B N 1
ATOM 3763 C CA . ALA B 1 147 ? -0.354 -2.055 14.297 1 96.69 147 ALA B CA 1
ATOM 3764 C C . ALA B 1 147 ? -0.553 -2.381 12.82 1 96.69 147 ALA B C 1
ATOM 3766 O O . ALA B 1 147 ? 0.066 -1.762 11.945 1 96.69 147 ALA B O 1
ATOM 3767 N N . GLN B 1 148 ? -1.424 -3.355 12.547 1 97.12 148 GLN B N 1
ATOM 3768 C CA . GLN B 1 148 ? -1.721 -3.766 11.18 1 97.12 148 GLN B CA 1
ATOM 3769 C C . GLN B 1 148 ? -2.338 -2.619 10.383 1 97.12 148 GLN B C 1
ATOM 3771 O O . GLN B 1 148 ? -3.164 -1.868 10.906 1 97.12 148 GLN B O 1
ATOM 3776 N N . LEU B 1 149 ? -1.927 -2.49 9.172 1 98.12 149 LEU B N 1
ATOM 3777 C CA . LEU B 1 149 ? -2.514 -1.525 8.25 1 98.12 149 LEU B CA 1
ATOM 3778 C C . LEU B 1 149 ? -3.725 -2.121 7.539 1 98.12 149 LEU B C 1
ATOM 3780 O O . LEU B 1 149 ? -3.598 -3.1 6.801 1 98.12 149 LEU B O 1
ATOM 3784 N N . GLN B 1 150 ? -4.887 -1.578 7.828 1 97.94 150 GLN B N 1
ATOM 3785 C CA . GLN B 1 150 ? -6.145 -2.055 7.258 1 97.94 150 GLN B CA 1
ATOM 3786 C C . GLN B 1 150 ? -7.023 -0.888 6.816 1 97.94 150 GLN B C 1
ATOM 3788 O O . GLN B 1 150 ? -8.133 -0.718 7.316 1 97.94 150 GLN B O 1
ATOM 3793 N N . PRO B 1 151 ? -6.539 -0.139 5.77 1 98.12 151 PRO B N 1
ATOM 3794 C CA . PRO B 1 151 ? -7.258 1.065 5.352 1 98.12 151 PRO B CA 1
ATOM 3795 C C . PRO B 1 151 ? -8.672 0.768 4.855 1 98.12 151 PRO B C 1
ATOM 3797 O O . PRO B 1 151 ? -8.914 -0.292 4.273 1 98.12 151 PRO B O 1
ATOM 3800 N N . LEU B 1 152 ? -9.602 1.765 4.992 1 97.31 152 LEU B N 1
ATOM 3801 C CA . LEU B 1 152 ? -11.023 1.531 4.727 1 97.31 152 LEU B CA 1
ATOM 3802 C C . LEU B 1 152 ? -11.484 2.316 3.504 1 97.31 152 LEU B C 1
ATOM 3804 O O . LEU B 1 152 ? -12.672 2.338 3.188 1 97.31 152 LEU B O 1
ATOM 3808 N N . HIS B 1 153 ? -10.602 3.039 2.814 1 97.38 153 HIS B N 1
ATOM 3809 C CA . HIS B 1 153 ? -10.883 3.777 1.587 1 97.38 153 HIS B CA 1
ATOM 3810 C C . HIS B 1 153 ? -9.641 3.865 0.705 1 97.38 153 HIS B C 1
ATOM 3812 O O . HIS B 1 153 ? -8.523 3.646 1.177 1 97.38 153 HIS B O 1
ATOM 3818 N N . PRO B 1 154 ? -9.852 4.125 -0.631 1 98.25 154 PRO B N 1
ATOM 3819 C CA . PRO B 1 154 ? -8.695 4.25 -1.522 1 98.25 154 PRO B CA 1
ATOM 3820 C C . PRO B 1 154 ? -7.684 5.289 -1.039 1 98.25 154 PRO B C 1
ATOM 3822 O O . PRO B 1 154 ? -6.48 5.137 -1.263 1 98.25 154 PRO B O 1
ATOM 3825 N N . TYR B 1 155 ? -8.172 6.332 -0.351 1 98.31 155 TYR B N 1
ATOM 3826 C CA . TYR B 1 155 ? -7.266 7.305 0.247 1 98.31 155 TYR B CA 1
ATOM 3827 C C . TYR B 1 155 ? -6.312 6.633 1.227 1 98.31 155 TYR B C 1
ATOM 3829 O O . TYR B 1 155 ? -5.094 6.809 1.138 1 98.31 155 TYR B O 1
ATOM 3837 N N . GLY B 1 156 ? -6.867 5.852 2.172 1 98.56 156 GLY B N 1
ATOM 3838 C CA . GLY B 1 156 ? -6.023 5.137 3.117 1 98.56 156 GLY B CA 1
ATOM 3839 C C . GLY B 1 156 ? -5.012 4.227 2.443 1 98.56 156 GLY B C 1
ATOM 3840 O O . GLY B 1 156 ? -3.857 4.152 2.867 1 98.56 156 GLY B O 1
ATOM 3841 N N . VAL B 1 157 ? -5.426 3.547 1.404 1 98.81 157 VAL B N 1
ATOM 3842 C CA . VAL B 1 157 ? -4.531 2.67 0.654 1 98.81 157 VAL B CA 1
ATOM 3843 C C . VAL B 1 157 ? -3.41 3.492 0.023 1 98.81 157 VAL B C 1
ATOM 3845 O O . VAL B 1 157 ? -2.248 3.078 0.031 1 98.81 157 VAL B O 1
ATOM 3848 N N . SER B 1 158 ? -3.768 4.648 -0.537 1 98.81 158 SER B N 1
ATOM 3849 C CA . SER B 1 158 ? -2.777 5.516 -1.163 1 98.81 158 SER B CA 1
ATOM 3850 C C . SER B 1 158 ? -1.747 6 -0.149 1 98.81 158 SER B C 1
ATOM 3852 O O . SER B 1 158 ? -0.567 6.145 -0.475 1 98.81 158 SER B O 1
ATOM 3854 N N . LYS B 1 159 ? -2.182 6.285 1.053 1 98.88 159 LYS B N 1
ATOM 3855 C CA . LYS B 1 159 ? -1.267 6.738 2.098 1 98.88 159 LYS B CA 1
ATOM 3856 C C . LYS B 1 159 ? -0.35 5.605 2.553 1 98.88 159 LYS B C 1
ATOM 3858 O O . LYS B 1 159 ? 0.818 5.84 2.871 1 98.88 159 LYS B O 1
ATOM 3863 N N . VAL B 1 160 ? -0.893 4.371 2.602 1 98.88 160 VAL B N 1
ATOM 3864 C CA . VAL B 1 160 ? -0.029 3.219 2.84 1 98.88 160 VAL B CA 1
ATOM 3865 C C . VAL B 1 160 ? 1.04 3.143 1.752 1 98.88 160 VAL B C 1
ATOM 3867 O O . VAL B 1 160 ? 2.209 2.879 2.041 1 98.88 160 VAL B O 1
ATOM 3870 N N . GLY B 1 161 ? 0.571 3.35 0.519 1 98.81 161 GLY B N 1
ATOM 3871 C CA . GLY B 1 161 ? 1.506 3.363 -0.595 1 98.81 161 GLY B CA 1
ATOM 3872 C C . GLY B 1 161 ? 2.605 4.398 -0.439 1 98.81 161 GLY B C 1
ATOM 3873 O O . GLY B 1 161 ? 3.779 4.105 -0.674 1 98.81 161 GLY B O 1
ATOM 3874 N N . GLN B 1 162 ? 2.275 5.637 -0.033 1 98.81 162 GLN B N 1
ATOM 3875 C CA . GLN B 1 162 ? 3.258 6.684 0.215 1 98.81 162 GLN B CA 1
ATOM 3876 C C . GLN B 1 162 ? 4.242 6.27 1.305 1 98.81 162 GLN B C 1
ATOM 3878 O O . GLN B 1 162 ? 5.449 6.461 1.162 1 98.81 162 GLN B O 1
ATOM 3883 N N . ASP B 1 163 ? 3.695 5.75 2.344 1 98.88 163 ASP B N 1
ATOM 3884 C CA . ASP B 1 163 ? 4.457 5.293 3.5 1 98.88 163 ASP B CA 1
ATOM 3885 C C . ASP B 1 163 ? 5.484 4.238 3.1 1 98.88 163 ASP B C 1
ATOM 3887 O O . ASP B 1 163 ? 6.688 4.426 3.299 1 98.88 163 ASP B O 1
ATOM 3891 N N . LEU B 1 164 ? 5.074 3.275 2.369 1 98.88 164 LEU B N 1
ATOM 3892 C CA . LEU B 1 164 ? 5.91 2.107 2.1 1 98.88 164 LEU B CA 1
ATOM 3893 C C . LEU B 1 164 ? 6.848 2.369 0.927 1 98.88 164 LEU B C 1
ATOM 3895 O O . LEU B 1 164 ? 7.953 1.822 0.878 1 98.88 164 LEU B O 1
ATOM 3899 N N . ILE B 1 165 ? 6.43 3.221 -0.014 1 98.81 165 ILE B N 1
ATOM 3900 C CA . ILE B 1 165 ? 7.344 3.658 -1.062 1 98.81 165 ILE B CA 1
ATOM 3901 C C . ILE B 1 165 ? 8.547 4.367 -0.439 1 98.81 165 ILE B C 1
ATOM 3903 O O . ILE B 1 165 ? 9.688 4.141 -0.841 1 98.81 165 ILE B O 1
ATOM 3907 N N . SER B 1 166 ? 8.258 5.234 0.504 1 98.88 166 SER B N 1
ATOM 3908 C CA . SER B 1 166 ? 9.336 5.941 1.186 1 98.88 166 SER B CA 1
ATOM 3909 C C . SER B 1 166 ? 10.266 4.969 1.903 1 98.88 166 SER B C 1
ATOM 3911 O O . SER B 1 166 ? 11.492 5.121 1.853 1 98.88 166 SER B O 1
ATOM 3913 N N . PHE B 1 167 ? 9.68 3.994 2.527 1 98.81 167 PHE B N 1
ATOM 3914 C CA . PHE B 1 167 ? 10.445 2.988 3.254 1 98.81 167 PHE B CA 1
ATOM 3915 C C . PHE B 1 167 ? 11.383 2.234 2.312 1 98.81 167 PHE B C 1
ATOM 3917 O O . PHE B 1 167 ? 12.562 2.049 2.619 1 98.81 167 PHE B O 1
ATOM 3924 N N . GLN B 1 168 ? 10.82 1.76 1.156 1 98.06 168 GLN B N 1
ATOM 3925 C CA . GLN B 1 168 ? 11.641 0.942 0.271 1 98.06 168 GLN B CA 1
ATOM 3926 C C . GLN B 1 168 ? 12.781 1.761 -0.337 1 98.06 168 GLN B C 1
ATOM 3928 O O . GLN B 1 168 ? 13.875 1.243 -0.559 1 98.06 168 GLN B O 1
ATOM 3933 N N . TYR B 1 169 ? 12.633 3.111 -0.611 1 98.25 169 TYR B N 1
ATOM 3934 C CA . TYR B 1 169 ? 13.711 3.938 -1.127 1 98.25 169 TYR B CA 1
ATOM 3935 C C . TYR B 1 169 ? 14.789 4.152 -0.066 1 98.25 169 TYR B C 1
ATOM 3937 O O . TYR B 1 169 ? 15.969 4.27 -0.387 1 98.25 169 TYR B O 1
ATOM 3945 N N . PHE B 1 170 ? 14.43 4.203 1.238 1 98.75 170 PHE B N 1
ATOM 3946 C CA . PHE B 1 170 ? 15.391 4.25 2.328 1 98.75 170 PHE B CA 1
ATOM 3947 C C . PHE B 1 170 ? 16.219 2.967 2.377 1 98.75 170 PHE B C 1
ATOM 3949 O O . PHE B 1 170 ? 17.438 3.014 2.484 1 98.75 170 PHE B O 1
ATOM 3956 N N . MET B 1 171 ? 15.531 1.852 2.238 1 97.81 171 MET B N 1
ATOM 3957 C CA . MET B 1 171 ? 16.172 0.55 2.393 1 97.81 171 MET B CA 1
ATOM 3958 C C . MET B 1 171 ? 17.125 0.27 1.229 1 97.81 171 MET B C 1
ATOM 3960 O O . MET B 1 171 ? 18.188 -0.31 1.42 1 97.81 171 MET B O 1
ATOM 3964 N N . ASN B 1 172 ? 16.781 0.721 0.048 1 96.38 172 ASN B N 1
ATOM 3965 C CA . ASN B 1 172 ? 17.516 0.292 -1.137 1 96.38 172 ASN B CA 1
ATOM 3966 C C . ASN B 1 172 ? 18.453 1.386 -1.641 1 96.38 172 ASN B C 1
ATOM 3968 O O . ASN B 1 172 ? 19.547 1.097 -2.109 1 96.38 172 ASN B O 1
ATOM 3972 N N . ASP B 1 173 ? 17.969 2.619 -1.591 1 96.81 173 ASP B N 1
ATOM 3973 C CA . ASP B 1 173 ? 18.766 3.729 -2.119 1 96.81 173 ASP B CA 1
ATOM 3974 C C . ASP B 1 173 ? 19.375 4.551 -0.991 1 96.81 173 ASP B C 1
ATOM 3976 O O . ASP B 1 173 ? 20.125 5.504 -1.242 1 96.81 173 ASP B O 1
ATOM 3980 N N . HIS B 1 174 ? 19.031 4.23 0.269 1 98.06 174 HIS B N 1
ATOM 3981 C CA . HIS B 1 174 ? 19.562 4.895 1.454 1 98.06 174 HIS B CA 1
ATOM 3982 C C . HIS B 1 174 ? 19.234 6.387 1.439 1 98.06 174 HIS B C 1
ATOM 3984 O O . HIS B 1 174 ? 20.078 7.207 1.823 1 98.06 174 HIS B O 1
ATOM 3990 N N . ILE B 1 175 ? 18.172 6.73 0.833 1 98.56 175 ILE B N 1
ATOM 3991 C CA . ILE B 1 175 ? 17.656 8.086 0.954 1 98.56 175 ILE B CA 1
ATOM 3992 C C . ILE B 1 175 ? 16.922 8.242 2.279 1 98.56 175 ILE B C 1
ATOM 3994 O O . ILE B 1 175 ? 15.938 7.531 2.537 1 98.56 175 ILE B O 1
ATOM 3998 N N . ARG B 1 176 ? 17.328 9.18 3.129 1 98.81 176 ARG B N 1
ATOM 3999 C CA . ARG B 1 176 ? 16.75 9.352 4.457 1 98.81 176 ARG B CA 1
ATOM 4000 C C . ARG B 1 176 ? 15.297 9.781 4.367 1 98.81 176 ARG B C 1
ATOM 4002 O O . ARG B 1 176 ? 14.945 10.656 3.57 1 98.81 176 ARG B O 1
ATOM 4009 N N . CYS B 1 177 ? 14.492 9.094 5.129 1 98.75 177 CYS B N 1
ATOM 4010 C CA . CYS B 1 177 ? 13.078 9.477 5.168 1 98.75 177 CYS B CA 1
ATOM 4011 C C . CYS B 1 177 ? 12.5 9.281 6.566 1 98.75 177 CYS B C 1
ATOM 4013 O O . CYS B 1 177 ? 13.055 8.531 7.371 1 98.75 177 CYS B O 1
ATOM 4015 N N . ILE B 1 178 ? 11.5 10.047 6.879 1 98.88 178 ILE B N 1
ATOM 4016 C CA . ILE B 1 178 ? 10.625 9.883 8.039 1 98.88 178 ILE B CA 1
ATOM 4017 C C . ILE B 1 178 ? 9.18 9.719 7.578 1 98.88 178 ILE B C 1
ATOM 4019 O O . ILE B 1 178 ? 8.68 10.516 6.785 1 98.88 178 ILE B O 1
ATOM 4023 N N . ARG B 1 179 ? 8.586 8.625 7.941 1 98.94 179 ARG B N 1
ATOM 4024 C CA . ARG B 1 179 ? 7.176 8.383 7.645 1 98.94 179 ARG B CA 1
ATOM 4025 C C . ARG B 1 179 ? 6.289 8.812 8.812 1 98.94 179 ARG B C 1
ATOM 4027 O O . ARG B 1 179 ? 6.254 8.141 9.844 1 98.94 179 ARG B O 1
ATOM 4034 N N . ALA B 1 180 ? 5.582 9.922 8.664 1 98.94 180 ALA B N 1
ATOM 4035 C CA . ALA B 1 180 ? 4.801 10.508 9.75 1 98.94 180 ALA B CA 1
ATOM 4036 C C . ALA B 1 180 ? 3.314 10.203 9.586 1 98.94 180 ALA B C 1
ATOM 4038 O O . ALA B 1 180 ? 2.645 10.797 8.734 1 98.94 180 ALA B O 1
ATOM 4039 N N . ARG B 1 181 ? 2.781 9.297 10.359 1 98.81 181 ARG B N 1
ATOM 4040 C CA . ARG B 1 181 ? 1.351 9.008 10.336 1 98.81 181 ARG B CA 1
ATOM 4041 C C . ARG B 1 181 ? 0.582 10 11.203 1 98.81 181 ARG B C 1
ATOM 4043 O O . ARG B 1 181 ? 0.502 9.828 12.422 1 98.81 181 ARG B O 1
ATOM 4050 N N . ILE B 1 182 ? -0.006 10.914 10.531 1 98.44 182 ILE B N 1
ATOM 4051 C CA . ILE B 1 182 ? -0.603 12.086 11.156 1 98.44 182 ILE B CA 1
ATOM 4052 C C . ILE B 1 182 ? -2.061 11.797 11.516 1 98.44 182 ILE B C 1
ATOM 4054 O O . ILE B 1 182 ? -2.812 11.266 10.688 1 98.44 182 ILE B O 1
ATOM 4058 N N . PHE B 1 183 ? -2.441 12.109 12.727 1 97.12 183 PHE B N 1
ATOM 4059 C CA . PHE B 1 183 ? -3.818 11.992 13.188 1 97.12 183 PHE B CA 1
ATOM 4060 C C . PHE B 1 183 ? -4.543 13.328 13.078 1 97.12 183 PHE B C 1
ATOM 4062 O O . PHE B 1 183 ? -4.113 14.211 12.336 1 97.12 183 PHE B O 1
ATOM 4069 N N . ASN B 1 184 ? -5.695 13.523 13.672 1 94.38 184 ASN B N 1
ATOM 4070 C CA . ASN B 1 184 ? -6.57 14.672 13.508 1 94.38 184 ASN B CA 1
ATOM 4071 C C . ASN B 1 184 ? -5.914 15.953 14.008 1 94.38 184 ASN B C 1
ATOM 4073 O O . ASN B 1 184 ? -5.34 15.977 15.102 1 94.38 184 ASN B O 1
ATOM 4077 N N . SER B 1 185 ? -5.949 16.906 13.188 1 95.88 185 SER B N 1
ATOM 4078 C CA . SER B 1 185 ? -5.453 18.234 13.547 1 95.88 185 SER B CA 1
ATOM 4079 C C . SER B 1 185 ? -6.391 19.328 13.047 1 95.88 185 SER B C 1
ATOM 4081 O O . SER B 1 185 ? -7.203 19.094 12.148 1 95.88 185 SER B O 1
ATOM 4083 N N . THR B 1 186 ? -6.34 20.453 13.656 1 96.38 186 THR B N 1
ATOM 4084 C CA . THR B 1 186 ? -7.164 21.609 13.281 1 96.38 186 THR B CA 1
ATOM 4085 C C . THR B 1 186 ? -6.398 22.906 13.492 1 96.38 186 THR B C 1
ATOM 4087 O O . THR B 1 186 ? -5.23 22.891 13.883 1 96.38 186 THR B O 1
ATOM 4090 N N . GLY B 1 187 ? -7.023 23.969 13.141 1 97.62 187 GLY B N 1
ATOM 4091 C CA . GLY B 1 187 ? -6.418 25.297 13.258 1 97.62 187 GLY B CA 1
ATOM 4092 C C . GLY B 1 187 ? -6.883 26.266 12.188 1 97.62 187 GLY B C 1
ATOM 4093 O O . GLY B 1 187 ? -7.844 25.984 11.469 1 97.62 187 GLY B O 1
ATOM 4094 N N . THR B 1 188 ? -6.195 27.438 12.18 1 97.06 188 THR B N 1
ATOM 4095 C CA . THR B 1 188 ? -6.527 28.438 11.172 1 97.06 188 THR B CA 1
ATOM 4096 C C . THR B 1 188 ? -6.312 27.891 9.766 1 97.06 188 THR B C 1
ATOM 4098 O O . THR B 1 188 ? -5.469 27.016 9.555 1 97.06 188 THR B O 1
ATOM 4101 N N . ARG B 1 189 ? -7.137 28.297 8.828 1 96 189 ARG B N 1
ATOM 4102 C CA . ARG B 1 189 ? -7.078 27.938 7.41 1 96 189 ARG B CA 1
ATOM 4103 C C . ARG B 1 189 ? -7.648 26.547 7.168 1 96 189 ARG B C 1
ATOM 4105 O O . ARG B 1 189 ? -7.668 26.062 6.035 1 96 189 ARG B O 1
ATOM 4112 N N . LYS B 1 190 ? -8.031 25.812 8.25 1 94.75 190 LYS B N 1
ATOM 4113 C CA . LYS B 1 190 ? -8.719 24.531 8.094 1 94.75 190 LYS B CA 1
ATOM 4114 C C . LYS B 1 190 ? -10.164 24.75 7.648 1 94.75 190 LYS B C 1
ATOM 4116 O O . LYS B 1 190 ? -10.844 25.672 8.109 1 94.75 190 LYS B O 1
ATOM 4121 N N . VAL B 1 191 ? -10.578 23.859 6.75 1 89.44 191 VAL B N 1
ATOM 4122 C CA . VAL B 1 191 ? -11.984 23.844 6.352 1 89.44 191 VAL B CA 1
ATOM 4123 C C . VAL B 1 191 ? -12.516 22.406 6.363 1 89.44 191 VAL B C 1
ATOM 4125 O O . VAL B 1 191 ? -11.734 21.453 6.336 1 89.44 191 VAL B O 1
ATOM 4128 N N . ASN B 1 192 ? -13.766 22.266 6.527 1 84.44 192 ASN B N 1
ATOM 4129 C CA . ASN B 1 192 ? -14.477 21 6.363 1 84.44 192 ASN B CA 1
ATOM 4130 C C . ASN B 1 192 ? -14.148 20.016 7.488 1 84.44 192 ASN B C 1
ATOM 4132 O O . ASN B 1 192 ? -13.859 18.844 7.234 1 84.44 192 ASN B O 1
ATOM 4136 N N . ASP B 1 193 ? -13.945 20.484 8.602 1 85.19 193 ASP B N 1
ATOM 4137 C CA . ASP B 1 193 ? -13.938 19.656 9.805 1 85.19 193 ASP B CA 1
ATOM 4138 C C . ASP B 1 193 ? -14.836 20.25 10.891 1 85.19 193 ASP B C 1
ATOM 4140 O O . ASP B 1 193 ? -15.336 21.375 10.75 1 85.19 193 ASP B O 1
ATOM 4144 N N . VAL B 1 194 ? -15.016 19.594 11.867 1 83.38 194 VAL B N 1
ATOM 4145 C CA . VAL B 1 194 ? -16.016 19.938 12.875 1 83.38 194 VAL B CA 1
ATOM 4146 C C . VAL B 1 194 ? -15.617 21.234 13.57 1 83.38 194 VAL B C 1
ATOM 4148 O O . VAL B 1 194 ? -16.453 22.141 13.75 1 83.38 194 VAL B O 1
ATOM 4151 N N . THR B 1 195 ? -14.367 21.359 13.914 1 90.38 195 THR B N 1
ATOM 4152 C CA . THR B 1 195 ? -13.914 22.531 14.648 1 90.38 195 THR B CA 1
ATOM 4153 C C . THR B 1 195 ? -13.953 23.781 13.766 1 90.38 195 THR B C 1
ATOM 4155 O O . THR B 1 195 ? -14.367 24.844 14.211 1 90.38 195 THR B O 1
ATOM 4158 N N . SER B 1 196 ? -13.523 23.609 12.562 1 92.19 196 SER B N 1
ATOM 4159 C CA . SER B 1 196 ? -13.562 24.719 11.625 1 92.19 196 SER B CA 1
ATOM 4160 C C . SER B 1 196 ? -14.992 25.141 11.328 1 92.19 196 SER B C 1
ATOM 4162 O O . SER B 1 196 ? -15.289 26.344 11.234 1 92.19 196 SER B O 1
ATOM 4164 N N . ASP B 1 197 ? -15.812 24.172 11.211 1 90.31 197 ASP B N 1
ATOM 4165 C CA . ASP B 1 197 ? -17.219 24.453 10.945 1 90.31 197 ASP B CA 1
ATOM 4166 C C . ASP B 1 197 ? -17.859 25.203 12.117 1 90.31 197 ASP B C 1
ATOM 4168 O O . ASP B 1 197 ? -18.562 26.188 11.914 1 90.31 197 ASP B O 1
ATOM 4172 N N . PHE B 1 198 ? -17.625 24.734 13.273 1 91.88 198 PHE B N 1
ATOM 4173 C CA . PHE B 1 198 ? -18.203 25.344 14.477 1 91.88 198 PHE B CA 1
ATOM 4174 C C . PHE B 1 198 ? -17.703 26.781 14.648 1 91.88 198 PHE B C 1
ATOM 4176 O O . PHE B 1 198 ? -18.5 27.672 14.938 1 91.88 198 PHE B O 1
ATOM 4183 N N . THR B 1 199 ? -16.484 26.969 14.516 1 95.69 199 THR B N 1
ATOM 4184 C CA . THR B 1 199 ? -15.914 28.297 14.734 1 95.69 199 THR B CA 1
ATOM 4185 C C . THR B 1 199 ? -16.391 29.266 13.648 1 95.69 199 THR B C 1
ATOM 4187 O O . THR B 1 199 ? -16.688 30.422 13.938 1 95.69 199 THR B O 1
ATOM 4190 N N . ARG B 1 200 ? -16.422 28.797 12.414 1 95.31 200 ARG B N 1
ATOM 4191 C CA . ARG B 1 200 ? -16.922 29.641 11.328 1 95.31 200 ARG B CA 1
ATOM 4192 C C . ARG B 1 200 ? -18.359 30.062 11.562 1 95.31 200 ARG B C 1
ATOM 4194 O O . ARG B 1 200 ? -18.703 31.25 11.438 1 95.31 200 ARG B O 1
ATOM 4201 N N . ARG B 1 201 ? -19.141 29.141 11.938 1 93.06 201 ARG B N 1
ATOM 4202 C CA . ARG B 1 201 ? -20.562 29.406 12.172 1 93.06 201 ARG B CA 1
ATOM 4203 C C . ARG B 1 201 ? -20.75 30.375 13.336 1 93.06 201 ARG B C 1
ATOM 4205 O O . ARG B 1 201 ? -21.641 31.219 13.305 1 93.06 201 ARG B O 1
ATOM 4212 N N . ALA B 1 202 ? -20.016 30.188 14.344 1 95.06 202 ALA B N 1
ATOM 4213 C CA . ALA B 1 202 ? -20.078 31.078 15.492 1 95.06 202 ALA B CA 1
ATOM 4214 C C . ALA B 1 202 ? -19.797 32.531 15.086 1 95.06 202 ALA B C 1
ATOM 4216 O O . ALA B 1 202 ? -20.5 33.438 15.523 1 95.06 202 ALA B O 1
ATOM 4217 N N . VAL B 1 203 ? -18.797 32.688 14.281 1 96.25 203 VAL B N 1
ATOM 4218 C CA . VAL B 1 203 ? -18.438 34.031 13.828 1 96.25 203 VAL B CA 1
ATOM 4219 C C . VAL B 1 203 ? -19.531 34.562 12.906 1 96.25 203 VAL B C 1
ATOM 4221 O O . VAL B 1 203 ? -19.859 35.75 12.953 1 96.25 203 VAL B O 1
ATOM 4224 N N . GLU B 1 204 ? -20.031 33.688 12.078 1 95.75 204 GLU B N 1
ATOM 4225 C CA . GLU B 1 204 ? -21.172 34.094 11.242 1 95.75 204 GLU B CA 1
ATOM 4226 C C . GLU B 1 204 ? -22.344 34.531 12.102 1 95.75 204 GLU B C 1
ATOM 4228 O O . GLU B 1 204 ? -23.031 35.5 11.758 1 95.75 204 GLU B O 1
ATOM 4233 N N . ALA B 1 205 ? -22.547 33.875 13.156 1 94.25 205 ALA B N 1
ATOM 4234 C CA . ALA B 1 205 ? -23.641 34.219 14.078 1 94.25 205 ALA B CA 1
ATOM 4235 C C . ALA B 1 205 ? -23.422 35.594 14.711 1 94.25 205 ALA B C 1
ATOM 4237 O O . ALA B 1 205 ? -24.375 36.312 14.938 1 94.25 205 ALA B O 1
ATOM 4238 N N . GLU B 1 206 ? -22.188 35.875 15.023 1 93.5 206 GLU B N 1
ATOM 4239 C CA . GLU B 1 206 ? -21.859 37.188 15.555 1 93.5 206 GLU B CA 1
ATOM 4240 C C . GLU B 1 206 ? -22.312 38.281 14.609 1 93.5 206 GLU B C 1
ATOM 4242 O O . GLU B 1 206 ? -22.719 39.375 15.055 1 93.5 206 GLU B O 1
ATOM 4247 N N . LYS B 1 207 ? -22.234 37.969 13.398 1 93.81 207 LYS B N 1
ATOM 4248 C CA . LYS B 1 207 ? -22.531 38.969 12.383 1 93.81 207 LYS B CA 1
ATOM 4249 C C . LYS B 1 207 ? -24.016 39 12.055 1 93.81 207 LYS B C 1
ATOM 4251 O O . LYS B 1 207 ? -24.562 40.031 11.688 1 93.81 207 LYS B O 1
ATOM 4256 N N . THR B 1 208 ? -24.703 37.906 12.18 1 94.44 208 THR B N 1
ATOM 4257 C CA . THR B 1 208 ? -26.078 37.812 11.711 1 94.44 208 THR B CA 1
ATOM 4258 C C . THR B 1 208 ? -27.047 37.719 12.891 1 94.44 208 THR B C 1
ATOM 4260 O O . THR B 1 208 ? -28.266 37.875 12.719 1 94.44 208 THR B O 1
ATOM 4263 N N . ASN B 1 209 ? -26.516 37.406 14.008 1 93.44 209 ASN B N 1
ATOM 4264 C CA . ASN B 1 209 ? -27.297 37.188 15.234 1 93.44 209 ASN B CA 1
ATOM 4265 C C . ASN B 1 209 ? -28.125 35.938 15.148 1 93.44 209 ASN B C 1
ATOM 4267 O O . ASN B 1 209 ? -29.156 35.812 15.82 1 93.44 209 ASN B O 1
ATOM 4271 N N . ASN B 1 210 ? -27.828 35.125 14.219 1 92.31 210 ASN B N 1
ATOM 4272 C CA . ASN B 1 210 ? -28.406 33.781 14.141 1 92.31 210 ASN B CA 1
ATOM 4273 C C . ASN B 1 210 ? -27.5 32.75 14.812 1 92.31 210 ASN B C 1
ATOM 4275 O O . ASN B 1 210 ? -26.594 32.219 14.18 1 92.31 210 ASN B O 1
ATOM 4279 N N . TRP B 1 211 ? -27.828 32.375 16 1 91.94 211 TRP B N 1
ATOM 4280 C CA . TRP B 1 211 ? -26.922 31.594 16.859 1 91.94 211 TRP B CA 1
ATOM 4281 C C . TRP B 1 211 ? -27.266 30.109 16.781 1 91.94 211 TRP B C 1
ATOM 4283 O O . TRP B 1 211 ? -26.922 29.344 17.688 1 91.94 211 TRP B O 1
ATOM 4293 N N . GLU B 1 212 ? -27.875 29.672 15.719 1 87.69 212 GLU B N 1
ATOM 4294 C CA . GLU B 1 212 ? -28.188 28.25 15.531 1 87.69 212 GLU B CA 1
ATOM 4295 C C . GLU B 1 212 ? -26.984 27.5 14.977 1 87.69 212 GLU B C 1
ATOM 4297 O O . GLU B 1 212 ? -26.312 27.969 14.062 1 87.69 212 GLU B O 1
ATOM 4302 N N . LEU B 1 213 ? -26.703 26.391 15.633 1 81.5 213 LEU B N 1
ATOM 4303 C CA . LEU B 1 213 ? -25.609 25.531 15.195 1 81.5 213 LEU B CA 1
ATOM 4304 C C . LEU B 1 213 ? -26.094 24.109 14.914 1 81.5 213 LEU B C 1
ATOM 4306 O O . LEU B 1 213 ? -26.609 23.438 15.812 1 81.5 213 LEU B O 1
ATOM 4310 N N . LYS B 1 214 ? -26.078 23.703 13.711 1 77.75 214 LYS B N 1
ATOM 4311 C CA . LYS B 1 214 ? -26.422 22.328 13.367 1 77.75 214 LYS B CA 1
ATOM 4312 C C . LYS B 1 214 ? -25.234 21.391 13.633 1 77.75 214 LYS B C 1
ATOM 4314 O O . LYS B 1 214 ? -24.125 21.625 13.148 1 77.75 214 LYS B O 1
ATOM 4319 N N . VAL B 1 215 ? -25.547 20.516 14.508 1 74.94 215 VAL B N 1
ATOM 4320 C CA . VAL B 1 215 ? -24.438 19.656 14.883 1 74.94 215 VAL B CA 1
ATOM 4321 C C . VAL B 1 215 ? -24.844 18.188 14.75 1 74.94 215 VAL B C 1
ATOM 4323 O O . VAL B 1 215 ? -26.031 17.891 14.641 1 74.94 215 VAL B O 1
ATOM 4326 N N . GLY B 1 216 ? -23.812 17.312 14.547 1 73.31 216 GLY B N 1
ATOM 4327 C CA . GLY B 1 216 ? -24.078 15.898 14.688 1 73.31 216 GLY B CA 1
ATOM 4328 C C . GLY B 1 216 ? -24.094 15.43 16.125 1 73.31 216 GLY B C 1
ATOM 4329 O O . GLY B 1 216 ? -24.719 16.047 16.984 1 73.31 216 GLY B O 1
ATOM 4330 N N . ASN B 1 217 ? -23.312 14.273 16.344 1 72.31 217 ASN B N 1
ATOM 4331 C CA . ASN B 1 217 ? -23.25 13.703 17.688 1 72.31 217 ASN B CA 1
ATOM 4332 C C . ASN B 1 217 ? -22.25 14.445 18.578 1 72.31 217 ASN B C 1
ATOM 4334 O O . ASN B 1 217 ? -21.031 14.312 18.375 1 72.31 217 ASN B O 1
ATOM 4338 N N . LEU B 1 218 ? -22.672 15.148 19.516 1 78.38 218 LEU B N 1
ATOM 4339 C CA . LEU B 1 218 ? -21.844 15.984 20.375 1 78.38 218 LEU B CA 1
ATOM 4340 C C . LEU B 1 218 ? -21.219 15.156 21.484 1 78.38 218 LEU B C 1
ATOM 4342 O O . LEU B 1 218 ? -20.375 15.648 22.234 1 78.38 218 LEU B O 1
ATOM 4346 N N . ASN B 1 219 ? -21.594 13.953 21.531 1 79.62 219 ASN B N 1
ATOM 4347 C CA . ASN B 1 219 ? -21.062 13.102 22.594 1 79.62 219 ASN B CA 1
ATOM 4348 C C . ASN B 1 219 ? -19.781 12.391 22.141 1 79.62 219 ASN B C 1
ATOM 4350 O O . ASN B 1 219 ? -19.125 11.727 22.953 1 79.62 219 ASN B O 1
ATOM 4354 N N . THR B 1 220 ? -19.406 12.719 21.031 1 82.38 220 THR B N 1
ATOM 4355 C CA . THR B 1 220 ? -18.219 12.062 20.5 1 82.38 220 THR B CA 1
ATOM 4356 C C . THR B 1 220 ? -16.953 12.703 21.062 1 82.38 220 THR B C 1
ATOM 4358 O O . THR B 1 220 ? -16.938 13.891 21.391 1 82.38 220 THR B O 1
ATOM 4361 N N . LYS B 1 221 ? -16 11.883 21.344 1 88 221 LYS B N 1
ATOM 4362 C CA . LYS B 1 221 ? -14.672 12.32 21.781 1 88 221 LYS B CA 1
ATOM 4363 C C . LYS B 1 221 ? -13.648 12.148 20.656 1 88 221 LYS B C 1
ATOM 4365 O O . LYS B 1 221 ? -13.703 11.18 19.906 1 88 221 LYS B O 1
ATOM 4370 N N . ARG B 1 222 ? -12.789 13.117 20.547 1 90 222 ARG B N 1
ATOM 4371 C CA . ARG B 1 222 ? -11.75 13.07 19.516 1 90 222 ARG B CA 1
ATOM 4372 C C . ARG B 1 222 ? -10.438 13.633 20.047 1 90 222 ARG B C 1
ATOM 4374 O O . ARG B 1 222 ? -10.43 14.555 20.859 1 90 222 ARG B O 1
ATOM 4381 N N . ALA B 1 223 ? -9.406 12.969 19.656 1 93.56 223 ALA B N 1
ATOM 4382 C CA . ALA B 1 223 ? -8.078 13.547 19.844 1 93.56 223 ALA B CA 1
ATOM 4383 C C . ALA B 1 223 ? -7.73 14.508 18.719 1 93.56 223 ALA B C 1
ATOM 4385 O O . ALA B 1 223 ? -7.512 14.078 17.578 1 93.56 223 ALA B O 1
ATOM 4386 N N . ILE B 1 224 ? -7.664 15.812 19.031 1 94.5 224 ILE B N 1
ATOM 4387 C CA . ILE B 1 224 ? -7.438 16.828 18 1 94.5 224 ILE B CA 1
ATOM 4388 C C . ILE B 1 224 ? -6.254 17.719 18.406 1 94.5 224 ILE B C 1
ATOM 4390 O O . ILE B 1 224 ? -6.211 18.234 19.531 1 94.5 224 ILE B O 1
ATOM 4394 N N . MET B 1 225 ? -5.348 17.828 17.578 1 96.44 225 MET B N 1
ATOM 4395 C CA . MET B 1 225 ? -4.172 18.656 17.859 1 96.44 225 MET B CA 1
ATOM 4396 C C . MET B 1 225 ? -4.164 19.906 17 1 96.44 225 MET B C 1
ATOM 4398 O O . MET B 1 225 ? -4.73 19.906 15.898 1 96.44 225 MET B O 1
ATOM 4402 N N . ASP B 1 226 ? -3.58 21 17.547 1 97.56 226 ASP B N 1
ATOM 4403 C CA . ASP B 1 226 ? -3.377 22.219 16.766 1 97.56 226 ASP B CA 1
ATOM 4404 C C . ASP B 1 226 ? -2.365 22 15.648 1 97.56 226 ASP B C 1
ATOM 4406 O O . ASP B 1 226 ? -1.326 21.359 15.859 1 97.56 226 ASP B O 1
ATOM 4410 N N . GLN B 1 227 ? -2.684 22.547 14.484 1 97.69 227 GLN B N 1
ATOM 4411 C CA . GLN B 1 227 ? -1.812 22.344 13.336 1 97.69 227 GLN B CA 1
ATOM 4412 C C . GLN B 1 227 ? -0.41 22.875 13.602 1 97.69 227 GLN B C 1
ATOM 4414 O O . GLN B 1 227 ? 0.572 22.359 13.062 1 97.69 227 GLN B O 1
ATOM 4419 N N . ARG B 1 228 ? -0.172 23.938 14.414 1 97.56 228 ARG B N 1
ATOM 4420 C CA . ARG B 1 228 ? 1.151 24.469 14.734 1 97.56 228 ARG B CA 1
ATOM 4421 C C . ARG B 1 228 ? 1.982 23.422 15.484 1 97.56 228 ARG B C 1
ATOM 4423 O O . ARG B 1 228 ? 3.195 23.344 15.297 1 97.56 228 ARG B O 1
ATOM 4430 N N . ASP B 1 229 ? 1.336 22.672 16.344 1 98.44 229 ASP B N 1
ATOM 4431 C CA . ASP B 1 229 ? 2.027 21.594 17.031 1 98.44 229 ASP B CA 1
ATOM 4432 C C . ASP B 1 229 ? 2.373 20.469 16.062 1 98.44 229 ASP B C 1
ATOM 4434 O O . ASP B 1 229 ? 3.416 19.828 16.188 1 98.44 229 ASP B O 1
ATOM 4438 N N . LEU B 1 230 ? 1.463 20.188 15.125 1 98.69 230 LEU B N 1
ATOM 4439 C CA . LEU B 1 230 ? 1.751 19.219 14.078 1 98.69 230 LEU B CA 1
ATOM 4440 C C . LEU B 1 230 ? 2.994 19.609 13.289 1 98.69 230 LEU B C 1
ATOM 4442 O O . LEU B 1 230 ? 3.898 18.797 13.094 1 98.69 230 LEU B O 1
ATOM 4446 N N . VAL B 1 231 ? 3.035 20.875 12.812 1 98.75 231 VAL B N 1
ATOM 4447 C CA . VAL B 1 231 ? 4.152 21.359 12.008 1 98.75 231 VAL B CA 1
ATOM 4448 C C . VAL B 1 231 ? 5.445 21.266 12.812 1 98.75 231 VAL B C 1
ATOM 4450 O O . VAL B 1 231 ? 6.473 20.828 12.289 1 98.75 231 VAL B O 1
ATOM 4453 N N . LYS B 1 232 ? 5.375 21.656 14.062 1 98.38 232 LYS B N 1
ATOM 4454 C CA . LYS B 1 232 ? 6.543 21.547 14.93 1 98.38 232 LYS B CA 1
ATOM 4455 C C . LYS B 1 232 ? 7.004 20.094 15.039 1 98.38 232 LYS B C 1
ATOM 4457 O O . LYS B 1 232 ? 8.203 19.828 15.07 1 98.38 232 LYS B O 1
ATOM 4462 N N . GLY B 1 233 ? 6.055 19.188 15.195 1 98.81 233 GLY B N 1
ATOM 4463 C CA . GLY B 1 233 ? 6.391 17.766 15.234 1 98.81 233 GLY B CA 1
ATOM 4464 C C . GLY B 1 233 ? 7.109 17.297 13.984 1 98.81 233 GLY B C 1
ATOM 4465 O O . GLY B 1 233 ? 8.102 16.578 14.078 1 98.81 233 GLY B O 1
ATOM 4466 N N . LEU B 1 234 ? 6.645 17.703 12.852 1 98.88 234 LEU B N 1
ATOM 4467 C CA . LEU B 1 234 ? 7.258 17.328 11.578 1 98.88 234 LEU B CA 1
ATOM 4468 C C . LEU B 1 234 ? 8.672 17.891 11.477 1 98.88 234 LEU B C 1
ATOM 4470 O O . LEU B 1 234 ? 9.586 17.203 11.023 1 98.88 234 LEU B O 1
ATOM 4474 N N . MET B 1 235 ? 8.844 19.141 11.875 1 98.69 235 MET B N 1
ATOM 4475 C CA . MET B 1 235 ? 10.156 19.766 11.844 1 98.69 235 MET B CA 1
ATOM 4476 C C . MET B 1 235 ? 11.133 19.047 12.766 1 98.69 235 MET B C 1
ATOM 4478 O O . MET B 1 235 ? 12.281 18.812 12.398 1 98.69 235 MET B O 1
ATOM 4482 N N . LEU B 1 236 ? 10.664 18.703 13.969 1 98.75 236 LEU B N 1
ATOM 4483 C CA . LEU B 1 236 ? 11.508 17.984 14.922 1 98.75 236 LEU B CA 1
ATOM 4484 C C . LEU B 1 236 ? 11.898 16.609 14.383 1 98.75 236 LEU B C 1
ATOM 4486 O O . LEU B 1 236 ? 13.016 16.141 14.609 1 98.75 236 LEU B O 1
ATOM 4490 N N . LEU B 1 237 ? 10.984 15.961 13.742 1 98.88 237 LEU B N 1
ATOM 4491 C CA . LEU B 1 237 ? 11.258 14.648 13.164 1 98.88 237 LEU B CA 1
ATOM 4492 C C . LEU B 1 237 ? 12.344 14.742 12.094 1 98.88 237 LEU B C 1
ATOM 4494 O O . LEU B 1 237 ? 13.164 13.836 11.961 1 98.88 237 LEU B O 1
ATOM 4498 N N . ALA B 1 238 ? 12.305 15.797 11.273 1 98.75 238 ALA B N 1
ATOM 4499 C CA . ALA B 1 238 ? 13.352 15.992 10.273 1 98.75 238 ALA B CA 1
ATOM 4500 C C . ALA B 1 238 ? 14.719 16.125 10.922 1 98.75 238 ALA B C 1
ATOM 4502 O O . ALA B 1 238 ? 15.727 15.695 10.359 1 98.75 238 ALA B O 1
ATOM 4503 N N . GLU B 1 239 ? 14.766 16.688 12.07 1 98.31 239 GLU B N 1
ATOM 4504 C CA . GLU B 1 239 ? 16.016 17.016 12.75 1 98.31 239 GLU B CA 1
ATOM 4505 C C . GLU B 1 239 ? 16.5 15.852 13.617 1 98.31 239 GLU B C 1
ATOM 4507 O O . GLU B 1 239 ? 17.688 15.578 13.688 1 98.31 239 GLU B O 1
ATOM 4512 N N . LYS B 1 240 ? 15.508 15.203 14.281 1 98.69 240 LYS B N 1
ATOM 4513 C CA . LYS B 1 240 ? 15.914 14.305 15.352 1 98.69 240 LYS B CA 1
ATOM 4514 C C . LYS B 1 240 ? 15.367 12.898 15.125 1 98.69 240 LYS B C 1
ATOM 4516 O O . LYS B 1 240 ? 15.781 11.953 15.797 1 98.69 240 LYS B O 1
ATOM 4521 N N . GLY B 1 241 ? 14.445 12.75 14.234 1 98.75 241 GLY B N 1
ATOM 4522 C CA . GLY B 1 241 ? 13.898 11.43 13.984 1 98.75 241 GLY B CA 1
ATOM 4523 C C . GLY B 1 241 ? 14.922 10.453 13.445 1 98.75 241 GLY B C 1
ATOM 4524 O O . GLY B 1 241 ? 15.953 10.859 12.906 1 98.75 241 GLY B O 1
ATOM 4525 N N . LYS B 1 242 ? 14.648 9.203 13.609 1 98.62 242 LYS B N 1
ATOM 4526 C CA . LYS B 1 242 ? 15.5 8.164 13.031 1 98.62 242 LYS B CA 1
ATOM 4527 C C . LYS B 1 242 ? 15.086 7.848 11.602 1 98.62 242 LYS B C 1
ATOM 4529 O O . LYS B 1 242 ? 13.93 7.492 11.352 1 98.62 242 LYS B O 1
ATOM 4534 N N . ALA B 1 243 ? 16.078 7.941 10.672 1 98.38 243 ALA B N 1
ATOM 4535 C CA . ALA B 1 243 ? 15.781 7.711 9.258 1 98.38 243 ALA B CA 1
ATOM 4536 C C . ALA B 1 243 ? 15.203 6.316 9.047 1 98.38 243 ALA B C 1
ATOM 4538 O O . ALA B 1 243 ? 15.672 5.344 9.641 1 98.38 243 ALA B O 1
ATOM 4539 N N . GLY B 1 244 ? 14.172 6.219 8.25 1 98.31 244 GLY B N 1
ATOM 4540 C CA . GLY B 1 244 ? 13.531 4.961 7.898 1 98.31 244 GLY B CA 1
ATOM 4541 C C . GLY B 1 244 ? 12.375 4.605 8.805 1 98.31 244 GLY B C 1
ATOM 4542 O O . GLY B 1 244 ? 11.555 3.752 8.469 1 98.31 244 GLY B O 1
ATOM 4543 N N . GLU B 1 245 ? 12.203 5.344 9.914 1 98.56 245 GLU B N 1
ATOM 4544 C CA . GLU B 1 245 ? 11.219 4.988 10.93 1 98.56 245 GLU B CA 1
ATOM 4545 C C . GLU B 1 245 ? 9.875 5.656 10.656 1 98.56 245 GLU B C 1
ATOM 4547 O O . GLU B 1 245 ? 9.805 6.641 9.914 1 98.56 245 GLU B O 1
ATOM 4552 N N . VAL B 1 246 ? 8.875 5.012 11.203 1 98.81 246 VAL B N 1
ATOM 4553 C CA . VAL B 1 246 ? 7.516 5.547 11.164 1 98.81 246 VAL B CA 1
ATOM 4554 C C . VAL B 1 246 ? 7.129 6.074 12.547 1 98.81 246 VAL B C 1
ATOM 4556 O O . VAL B 1 246 ? 7.496 5.488 13.562 1 98.81 246 VAL B O 1
ATOM 4559 N N . TYR B 1 247 ? 6.453 7.238 12.586 1 98.88 247 TYR B N 1
ATOM 4560 C CA . TYR B 1 247 ? 6.012 7.867 13.828 1 98.88 247 TYR B CA 1
ATOM 4561 C C . TYR B 1 247 ? 4.539 8.25 13.75 1 98.88 247 TYR B C 1
ATOM 4563 O O . TYR B 1 247 ? 4.078 8.758 12.727 1 98.88 247 TYR B O 1
ATOM 4571 N N . ASN B 1 248 ? 3.816 7.949 14.789 1 98.81 248 ASN B N 1
ATOM 4572 C CA . ASN B 1 248 ? 2.518 8.586 14.992 1 98.81 248 ASN B CA 1
ATOM 4573 C C . ASN B 1 248 ? 2.666 10.023 15.477 1 98.81 248 ASN B C 1
ATOM 4575 O O . ASN B 1 248 ? 3.514 10.312 16.328 1 98.81 248 ASN B O 1
ATOM 4579 N N . ILE B 1 249 ? 1.939 10.891 14.906 1 98.69 249 ILE B N 1
ATOM 4580 C CA . ILE B 1 249 ? 1.767 12.234 15.445 1 98.69 249 ILE B CA 1
ATOM 4581 C C . ILE B 1 249 ? 0.298 12.461 15.797 1 98.69 249 ILE B C 1
ATOM 4583 O O . ILE B 1 249 ? -0.543 12.617 14.914 1 98.69 249 ILE B O 1
ATOM 4587 N N . SER B 1 250 ? -0.005 12.484 17.031 1 98.06 250 SER B N 1
ATOM 4588 C CA . SER B 1 250 ? -1.369 12.547 17.531 1 98.06 250 SER B CA 1
ATOM 4589 C C . SER B 1 250 ? -1.469 13.484 18.734 1 98.06 250 SER B C 1
ATOM 4591 O O . SER B 1 250 ? -0.463 13.773 19.391 1 98.06 250 SER B O 1
ATOM 4593 N N . SER B 1 251 ? -2.695 13.93 18.953 1 97.31 251 SER B N 1
ATOM 4594 C CA . SER B 1 251 ? -2.951 14.781 20.109 1 97.31 251 SER B CA 1
ATOM 4595 C C . SER B 1 251 ? -2.697 14.031 21.406 1 97.31 251 SER B C 1
ATOM 4597 O O . SER B 1 251 ? -3.027 12.852 21.531 1 97.31 251 SER B O 1
ATOM 4599 N N . GLU B 1 252 ? -2.15 14.727 22.344 1 95.75 252 GLU B N 1
ATOM 4600 C CA . GLU B 1 252 ? -1.975 14.211 23.703 1 95.75 252 GLU B CA 1
ATOM 4601 C C . GLU B 1 252 ? -3.258 14.344 24.516 1 95.75 252 GLU B C 1
ATOM 4603 O O . GLU B 1 252 ? -3.379 13.766 25.594 1 95.75 252 GLU B O 1
ATOM 4608 N N . TYR B 1 253 ? -4.199 15.031 23.922 1 94.69 253 TYR B N 1
ATOM 4609 C CA . TYR B 1 253 ? -5.438 15.328 24.641 1 94.69 253 TYR B CA 1
ATOM 4610 C C . TYR B 1 253 ? -6.648 14.844 23.859 1 94.69 253 TYR B C 1
ATOM 4612 O O . TYR B 1 253 ? -6.641 14.836 22.625 1 94.69 253 TYR B O 1
ATOM 4620 N N . ILE B 1 254 ? -7.641 14.414 24.578 1 93.38 254 ILE B N 1
ATOM 4621 C CA . ILE B 1 254 ? -8.93 14.016 24.016 1 93.38 254 ILE B CA 1
ATOM 4622 C C . ILE B 1 254 ? -10 15.023 24.438 1 93.38 254 ILE B C 1
ATOM 4624 O O . ILE B 1 254 ? -10.086 15.406 25.609 1 93.38 254 ILE B O 1
ATOM 4628 N N . TYR B 1 255 ? -10.719 15.43 23.453 1 91.38 255 TYR B N 1
ATOM 4629 C CA . TYR B 1 255 ? -11.75 16.438 23.719 1 91.38 255 TYR B CA 1
ATOM 4630 C C . TYR B 1 255 ? -13.133 15.906 23.375 1 91.38 255 TYR B C 1
ATOM 4632 O O . TYR B 1 255 ? -13.297 15.203 22.375 1 91.38 255 TYR B O 1
ATOM 4640 N N . GLN B 1 256 ? -14.07 16.219 24.219 1 90.25 256 GLN B N 1
ATOM 4641 C CA . GLN B 1 256 ? -15.469 16 23.859 1 90.25 256 GLN B CA 1
ATOM 4642 C C . GLN B 1 256 ? -16 17.141 22.984 1 90.25 256 GLN B C 1
ATOM 4644 O O . GLN B 1 256 ? -15.703 18.312 23.25 1 90.25 256 GLN B O 1
ATOM 4649 N N . MET B 1 257 ? -16.75 16.781 22.016 1 88.5 257 MET B N 1
ATOM 4650 C CA . MET B 1 257 ? -17.25 17.797 21.078 1 88.5 257 MET B CA 1
ATOM 4651 C C . MET B 1 257 ? -18.094 18.828 21.812 1 88.5 257 MET B C 1
ATOM 4653 O O . MET B 1 257 ? -18.078 20.016 21.453 1 88.5 257 MET B O 1
ATOM 4657 N N . SER B 1 258 ? -18.812 18.391 22.828 1 89.75 258 SER B N 1
ATOM 4658 C CA . SER B 1 258 ? -19.609 19.312 23.625 1 89.75 258 SER B CA 1
ATOM 4659 C C . SER B 1 258 ? -18.719 20.328 24.328 1 89.75 258 SER B C 1
ATOM 4661 O O . SER B 1 258 ? -19.125 21.484 24.516 1 89.75 258 SER B O 1
ATOM 4663 N N . ASP B 1 259 ? -17.562 19.875 24.734 1 92.19 259 ASP B N 1
ATOM 4664 C CA . ASP B 1 259 ? -16.625 20.781 25.406 1 92.19 259 ASP B CA 1
ATOM 4665 C C . ASP B 1 259 ? -16.078 21.828 24.422 1 92.19 259 ASP B C 1
ATOM 4667 O O . ASP B 1 259 ? -15.859 22.969 24.812 1 92.19 259 ASP B O 1
ATOM 4671 N N . ILE B 1 260 ? -15.922 21.406 23.219 1 93.12 260 ILE B N 1
ATOM 4672 C CA . ILE B 1 260 ? -15.453 22.312 22.188 1 93.12 260 ILE B CA 1
ATOM 4673 C C . ILE B 1 260 ? -16.5 23.406 21.969 1 93.12 260 ILE B C 1
ATOM 4675 O O . ILE B 1 260 ? -16.156 24.594 21.875 1 93.12 260 ILE B O 1
ATOM 4679 N N . VAL B 1 261 ? -17.734 23.031 21.938 1 92.94 261 VAL B N 1
ATOM 4680 C CA . VAL B 1 261 ? -18.828 23.969 21.766 1 92.94 261 VAL B CA 1
ATOM 4681 C C . VAL B 1 261 ? -18.844 24.953 22.938 1 92.94 261 VAL B C 1
ATOM 4683 O O . VAL B 1 261 ? -19 26.172 22.75 1 92.94 261 VAL B O 1
ATOM 4686 N N . LYS B 1 262 ? -18.688 24.422 24.078 1 95 262 LYS B N 1
ATOM 4687 C CA . LYS B 1 262 ? -18.688 25.266 25.266 1 95 262 LYS B CA 1
ATOM 4688 C C . LYS B 1 262 ? -17.531 26.266 25.219 1 95 262 LYS B C 1
ATOM 4690 O O . LYS B 1 262 ? -17.703 27.422 25.641 1 95 262 LYS B O 1
ATOM 4695 N N . MET B 1 263 ? -16.359 25.797 24.797 1 96.31 263 MET B N 1
ATOM 4696 C CA . MET B 1 263 ? -15.211 26.688 24.656 1 96.31 263 MET B CA 1
ATOM 4697 C C . MET B 1 263 ? -15.508 27.812 23.688 1 96.31 263 MET B C 1
ATOM 4699 O O . MET B 1 263 ? -15.125 28.969 23.922 1 96.31 263 MET B O 1
ATOM 4703 N N . ILE B 1 264 ? -16.188 27.484 22.625 1 96.5 264 ILE B N 1
ATOM 4704 C CA . ILE B 1 264 ? -16.547 28.469 21.609 1 96.5 264 ILE B CA 1
ATOM 4705 C C . ILE B 1 264 ? -17.547 29.469 22.172 1 96.5 264 ILE B C 1
ATOM 4707 O O . ILE B 1 264 ? -17.375 30.688 22.031 1 96.5 264 ILE B O 1
ATOM 4711 N N . GLU B 1 265 ? -18.578 28.969 22.891 1 96.19 265 GLU B N 1
ATOM 4712 C CA . GLU B 1 265 ? -19.594 29.812 23.484 1 96.19 265 GLU B CA 1
ATOM 4713 C C . GLU B 1 265 ? -19 30.797 24.484 1 96.19 265 GLU B C 1
ATOM 4715 O O . GLU B 1 265 ? -19.375 31.969 24.516 1 96.19 265 GLU B O 1
ATOM 4720 N N . LYS B 1 266 ? -18.109 30.297 25.172 1 97.06 266 LYS B N 1
ATOM 4721 C CA . LYS B 1 266 ? -17.438 31.125 26.172 1 97.06 266 LYS B CA 1
ATOM 4722 C C . LYS B 1 266 ? -16.703 32.281 25.516 1 97.06 266 LYS B C 1
ATOM 4724 O O . LYS B 1 266 ? -16.734 33.406 26 1 97.06 266 LYS B O 1
ATOM 4729 N N . GLN B 1 267 ? -16.047 32.031 24.438 1 96.62 267 GLN B N 1
ATOM 4730 C CA . GLN B 1 267 ? -15.195 33.031 23.797 1 96.62 267 GLN B CA 1
ATOM 4731 C C . GLN B 1 267 ? -16.016 34 22.969 1 96.62 267 GLN B C 1
ATOM 4733 O O . GLN B 1 267 ? -15.641 35.188 22.844 1 96.62 267 GLN B O 1
ATOM 4738 N N . VAL B 1 268 ? -17.125 33.531 22.453 1 96.06 268 VAL B N 1
ATOM 4739 C CA . VAL B 1 268 ? -17.938 34.438 21.656 1 96.06 268 VAL B CA 1
ATOM 4740 C C . VAL B 1 268 ? -18.922 35.188 22.562 1 96.06 268 VAL B C 1
ATOM 4742 O O . VAL B 1 268 ? -19.5 36.188 22.172 1 96.06 268 VAL B O 1
ATOM 4745 N N . GLY B 1 269 ? -19.125 34.656 23.781 1 95.25 269 GLY B N 1
ATOM 4746 C CA . GLY B 1 269 ? -19.969 35.312 24.781 1 95.25 269 GLY B CA 1
ATOM 4747 C C . GLY B 1 269 ? -21.453 35.062 24.531 1 95.25 269 GLY B C 1
ATOM 4748 O O . GLY B 1 269 ? -22.281 35.906 24.891 1 95.25 269 GLY B O 1
ATOM 4749 N N . HIS B 1 270 ? -21.781 34.062 23.812 1 95.19 270 HIS B N 1
ATOM 4750 C CA . HIS B 1 270 ? -23.156 33.75 23.484 1 95.19 270 HIS B CA 1
ATOM 4751 C C . HIS B 1 270 ? -23.375 32.219 23.359 1 95.19 270 HIS B C 1
ATOM 4753 O O . HIS B 1 270 ? -22.5 31.516 22.844 1 95.19 270 HIS B O 1
ATOM 4759 N N . LYS B 1 271 ? -24.516 31.797 23.797 1 92.94 271 LYS B N 1
ATOM 4760 C CA . LYS B 1 271 ? -24.859 30.391 23.656 1 92.94 271 LYS B CA 1
ATOM 4761 C C . LYS B 1 271 ? -25.312 30.078 22.234 1 92.94 271 LYS B C 1
ATOM 4763 O O . LYS B 1 271 ? -25.984 30.875 21.594 1 92.94 271 LYS B O 1
ATOM 4768 N N . LEU B 1 272 ? -24.859 28.938 21.812 1 88.94 272 LEU B N 1
ATOM 4769 C CA . LEU B 1 272 ? -25.281 28.453 20.5 1 88.94 272 LEU B CA 1
ATOM 4770 C C . LEU B 1 272 ? -26.469 27.5 20.625 1 88.94 272 LEU B C 1
ATOM 4772 O O . LEU B 1 272 ? -26.516 26.688 21.547 1 88.94 272 LEU B O 1
ATOM 4776 N N . GLU B 1 273 ? -27.484 27.719 19.859 1 88.5 273 GLU B N 1
ATOM 4777 C CA . GLU B 1 273 ? -28.609 26.781 19.812 1 88.5 273 GLU B CA 1
ATOM 4778 C C . GLU B 1 273 ? -28.281 25.547 18.984 1 88.5 273 GLU B C 1
ATOM 4780 O O . GLU B 1 273 ? -28.203 25.609 17.766 1 88.5 273 GLU B O 1
ATOM 4785 N N . ILE B 1 274 ? -28.125 24.5 19.703 1 81.44 274 ILE B N 1
ATOM 4786 C CA . ILE B 1 274 ? -27.656 23.266 19.078 1 81.44 274 ILE B CA 1
ATOM 4787 C C . ILE B 1 274 ? -28.844 22.547 18.438 1 81.44 274 ILE B C 1
ATOM 4789 O O . ILE B 1 274 ? -29.844 22.266 19.109 1 81.44 274 ILE B O 1
ATOM 4793 N N . LYS B 1 275 ? -28.859 22.422 17.203 1 81 275 LYS B N 1
ATOM 4794 C CA . LYS B 1 275 ? -29.828 21.594 16.484 1 81 275 LYS B CA 1
ATOM 4795 C C . LYS B 1 275 ? -29.172 20.328 15.953 1 81 275 LYS B C 1
ATOM 4797 O O . LYS B 1 275 ? -28.266 20.391 15.109 1 81 275 LYS B O 1
ATOM 4802 N N . VAL B 1 276 ? -29.672 19.25 16.609 1 73 276 VAL B N 1
ATOM 4803 C CA . VAL B 1 276 ? -29.078 17.969 16.234 1 73 276 VAL B CA 1
ATOM 4804 C C . VAL B 1 276 ? -29.641 17.516 14.883 1 73 276 VAL B C 1
ATOM 4806 O O . VAL B 1 276 ? -30.859 17.469 14.695 1 73 276 VAL B O 1
ATOM 4809 N N . ASP B 1 277 ? -28.891 17.422 13.961 1 65.88 277 ASP B N 1
ATOM 4810 C CA . ASP B 1 277 ? -29.25 16.859 12.656 1 65.88 277 ASP B CA 1
ATOM 4811 C C . ASP B 1 277 ? -28.938 15.367 12.594 1 65.88 277 ASP B C 1
ATOM 4813 O O . ASP B 1 277 ? -27.766 14.969 12.664 1 65.88 277 ASP B O 1
ATOM 4817 N N . GLU B 1 278 ? -29.969 14.609 12.578 1 60.38 278 GLU B N 1
ATOM 4818 C CA . GLU B 1 278 ? -29.875 13.156 12.586 1 60.38 278 GLU B CA 1
ATOM 4819 C C . GLU B 1 278 ? -28.922 12.664 11.492 1 60.38 278 GLU B C 1
ATOM 4821 O O . GLU B 1 278 ? -28.281 11.625 11.641 1 60.38 278 GLU B O 1
ATOM 4826 N N . LYS B 1 279 ? -28.953 13.469 10.547 1 57.75 279 LYS B N 1
ATOM 4827 C CA . LYS B 1 279 ? -28.156 13.078 9.391 1 57.75 279 LYS B CA 1
ATOM 4828 C C . LYS B 1 279 ? -26.672 13.109 9.719 1 57.75 279 LYS B C 1
ATOM 4830 O O . LYS B 1 279 ? -25.859 12.5 9.008 1 57.75 279 LYS B O 1
ATOM 4835 N N . LEU B 1 280 ? -26.516 13.938 10.742 1 56.06 280 LEU B N 1
ATOM 4836 C CA . LEU B 1 280 ? -25.125 14.102 11.164 1 56.06 280 LEU B CA 1
ATOM 4837 C C . LEU B 1 280 ? -24.766 13.109 12.266 1 56.06 280 LEU B C 1
ATOM 4839 O O . LEU B 1 280 ? -23.625 13.047 12.703 1 56.06 280 LEU B O 1
ATOM 4843 N N . ILE B 1 281 ? -25.875 12.531 12.773 1 53.28 281 ILE B N 1
ATOM 4844 C CA . ILE B 1 281 ? -25.672 11.523 13.812 1 53.28 281 ILE B CA 1
ATOM 4845 C C . ILE B 1 281 ? -25.141 10.242 13.188 1 53.28 281 ILE B C 1
ATOM 4847 O O . ILE B 1 281 ? -25.781 9.656 12.312 1 53.28 281 ILE B O 1
ATOM 4851 N N . ARG B 1 282 ? -23.875 10.078 13.266 1 51.88 282 ARG B N 1
ATOM 4852 C CA . ARG B 1 282 ? -23.344 8.773 12.891 1 51.88 282 ARG B CA 1
ATOM 4853 C C . ARG B 1 282 ? -23.656 7.73 13.961 1 51.88 282 ARG B C 1
ATOM 4855 O O . ARG B 1 282 ? -23.641 8.031 15.148 1 51.88 282 ARG B O 1
ATOM 4862 N N . PRO B 1 283 ? -24.516 6.781 13.578 1 45.09 283 PRO B N 1
ATOM 4863 C CA . PRO B 1 283 ? -24.953 5.809 14.586 1 45.09 283 PRO B CA 1
ATOM 4864 C C . PRO B 1 283 ? -23.906 5.586 15.68 1 45.09 283 PRO B C 1
ATOM 4866 O O . PRO B 1 283 ? -24.25 5.105 16.766 1 45.09 283 PRO B O 1
ATOM 4869 N N . THR B 1 284 ? -22.766 5.035 15.297 1 45.22 284 THR B N 1
ATOM 4870 C CA . THR B 1 284 ? -21.812 4.434 16.219 1 45.22 284 THR B CA 1
ATOM 4871 C C . THR B 1 284 ? -21.078 5.512 17.016 1 45.22 284 THR B C 1
ATOM 4873 O O . THR B 1 284 ? -20.812 6.598 16.5 1 45.22 284 THR B O 1
ATOM 4876 N N . ASP B 1 285 ? -21.219 5.488 18.297 1 48.62 285 ASP B N 1
ATOM 4877 C CA . ASP B 1 285 ? -20.328 6.203 19.188 1 48.62 285 ASP B CA 1
ATOM 4878 C C . ASP B 1 285 ? -19 6.516 18.5 1 48.62 285 ASP B C 1
ATOM 4880 O O . ASP B 1 285 ? -18.344 5.617 17.969 1 48.62 285 ASP B O 1
ATOM 4884 N N . GLU B 1 286 ? -18.906 7.68 18.094 1 54.44 286 GLU B N 1
ATOM 4885 C CA . GLU B 1 286 ? -17.672 8.086 17.422 1 54.44 286 GLU B CA 1
ATOM 4886 C C . GLU B 1 286 ? -16.453 7.539 18.141 1 54.44 286 GLU B C 1
ATOM 4888 O O . GLU B 1 286 ? -16.344 7.66 19.375 1 54.44 286 GLU B O 1
ATOM 4893 N N . LYS B 1 287 ? -15.594 6.633 17.5 1 65.12 287 LYS B N 1
ATOM 4894 C CA . LYS B 1 287 ? -14.398 5.883 17.875 1 65.12 287 LYS B CA 1
ATOM 4895 C C . LYS B 1 287 ? -13.273 6.824 18.297 1 65.12 287 LYS B C 1
ATOM 4897 O O . LYS B 1 287 ? -13.062 7.867 17.672 1 65.12 287 LYS B O 1
ATOM 4902 N N . ILE B 1 288 ? -12.953 6.812 19.609 1 80.94 288 ILE B N 1
ATOM 4903 C CA . ILE B 1 288 ? -11.773 7.535 20.078 1 80.94 288 ILE B CA 1
ATOM 4904 C C . ILE B 1 288 ? -10.516 6.941 19.453 1 80.94 288 ILE B C 1
ATOM 4906 O O . ILE B 1 288 ? -10.211 5.766 19.656 1 80.94 288 ILE B O 1
ATOM 4910 N N . ILE B 1 289 ? -9.93 7.711 18.594 1 81.25 289 ILE B N 1
ATOM 4911 C CA . ILE B 1 289 ? -8.711 7.27 17.922 1 81.25 289 ILE B CA 1
ATOM 4912 C C . ILE B 1 289 ? -7.531 8.133 18.375 1 81.25 289 ILE B C 1
ATOM 4914 O O . ILE B 1 289 ? -7.539 9.352 18.188 1 81.25 289 ILE B O 1
ATOM 4918 N N . VAL B 1 290 ? -6.637 7.512 19.125 1 94.5 290 VAL B N 1
ATOM 4919 C CA . VAL B 1 290 ? -5.449 8.234 19.562 1 94.5 290 VAL B CA 1
ATOM 4920 C C . VAL B 1 290 ? -4.195 7.473 19.141 1 94.5 290 VAL B C 1
ATOM 4922 O O . VAL B 1 290 ? -4.113 6.258 19.312 1 94.5 290 VAL B O 1
ATOM 4925 N N . GLY B 1 291 ? -3.334 8.133 18.484 1 97.5 291 GLY B N 1
ATOM 4926 C CA . GLY B 1 291 ? -2.049 7.516 18.203 1 97.5 291 GLY B CA 1
ATOM 4927 C C . GLY B 1 291 ? -1.118 7.484 19.391 1 97.5 291 GLY B C 1
ATOM 4928 O O . GLY B 1 291 ? -1 8.477 20.125 1 97.5 291 GLY B O 1
ATOM 4929 N N . ASP B 1 292 ? -0.543 6.281 19.672 1 98.25 292 ASP B N 1
ATOM 4930 C CA . ASP B 1 292 ? 0.537 6.234 20.641 1 98.25 292 ASP B CA 1
ATOM 4931 C C . ASP B 1 292 ? 1.731 7.07 20.188 1 98.25 292 ASP B C 1
ATOM 4933 O O . ASP B 1 292 ? 2.32 6.797 19.141 1 98.25 292 ASP B O 1
ATOM 4937 N N . ILE B 1 293 ? 2.119 8.078 20.969 1 98.38 293 ILE B N 1
ATOM 4938 C CA . ILE B 1 293 ? 3.143 9.016 20.531 1 98.38 293 ILE B CA 1
ATOM 4939 C C . ILE B 1 293 ? 4.418 8.82 21.344 1 98.38 293 ILE B C 1
ATOM 4941 O O . ILE B 1 293 ? 5.266 9.711 21.406 1 98.38 293 ILE B O 1
ATOM 4945 N N . THR B 1 294 ? 4.562 7.711 22.031 1 98.44 294 THR B N 1
ATOM 4946 C CA . THR B 1 294 ? 5.73 7.43 22.859 1 98.44 294 THR B CA 1
ATOM 4947 C C . THR B 1 294 ? 7.012 7.535 22.031 1 98.44 294 THR B C 1
ATOM 4949 O O . THR B 1 294 ? 7.973 8.188 22.453 1 98.44 294 THR B O 1
ATOM 4952 N N . LYS B 1 295 ? 7.059 6.902 20.906 1 98.56 295 LYS B N 1
ATOM 4953 C CA . LYS B 1 295 ? 8.227 6.914 20.031 1 98.56 295 LYS B CA 1
ATOM 4954 C C . LYS B 1 295 ? 8.594 8.336 19.625 1 98.56 295 LYS B C 1
ATOM 4956 O O . LYS B 1 295 ? 9.773 8.703 19.625 1 98.56 295 LYS B O 1
ATOM 4961 N N . LEU B 1 296 ? 7.609 9.133 19.234 1 98.75 296 LEU B N 1
ATOM 4962 C CA . LEU B 1 296 ? 7.797 10.523 18.844 1 98.75 296 LEU B CA 1
ATOM 4963 C C . LEU B 1 296 ? 8.43 11.32 19.984 1 98.75 296 LEU B C 1
ATOM 4965 O O . LEU B 1 296 ? 9.406 12.039 19.766 1 98.75 296 LEU B O 1
ATOM 4969 N N . LYS B 1 297 ? 7.902 11.18 21.156 1 98.56 297 LYS B N 1
ATOM 4970 C CA . LYS B 1 297 ? 8.391 11.914 22.312 1 98.56 297 LYS B CA 1
ATOM 4971 C C . LYS B 1 297 ? 9.812 11.5 22.672 1 98.56 297 LYS B C 1
ATOM 4973 O O . LYS B 1 297 ? 10.672 12.344 22.938 1 98.56 297 LYS B O 1
ATOM 4978 N N . GLU B 1 298 ? 10.062 10.242 22.719 1 98.56 298 GLU B N 1
ATOM 4979 C CA . GLU B 1 298 ? 11.367 9.727 23.109 1 98.56 298 GLU B CA 1
ATOM 4980 C C . GLU B 1 298 ? 12.453 10.148 22.141 1 98.56 298 GLU B C 1
ATOM 4982 O O . GLU B 1 298 ? 13.555 10.539 22.547 1 98.56 298 GLU B O 1
ATOM 4987 N N . ASP B 1 299 ? 12.172 10.125 20.859 1 98.56 299 ASP B N 1
ATOM 4988 C CA . ASP B 1 299 ? 13.203 10.367 19.844 1 98.56 299 ASP B CA 1
ATOM 4989 C C . ASP B 1 299 ? 13.398 11.859 19.609 1 98.56 299 ASP B C 1
ATOM 4991 O O . ASP B 1 299 ? 14.484 12.297 19.219 1 98.56 299 ASP B O 1
ATOM 4995 N N . THR B 1 300 ? 12.367 12.711 19.844 1 98.62 300 THR B N 1
ATOM 4996 C CA . THR B 1 300 ? 12.477 14.086 19.359 1 98.62 300 THR B CA 1
ATOM 4997 C C . THR B 1 300 ? 12.297 15.07 20.516 1 98.62 300 THR B C 1
ATOM 4999 O O . THR B 1 300 ? 12.641 16.25 20.375 1 98.62 300 THR B O 1
ATOM 5002 N N . GLY B 1 301 ? 11.672 14.664 21.609 1 98.38 301 GLY B N 1
ATOM 5003 C CA . GLY B 1 301 ? 11.328 15.57 22.688 1 98.38 301 GLY B CA 1
ATOM 5004 C C . GLY B 1 301 ? 10.07 16.375 22.422 1 98.38 301 GLY B C 1
ATOM 5005 O O . GLY B 1 301 ? 9.773 17.344 23.125 1 98.38 301 GLY B O 1
ATOM 5006 N N . TRP B 1 302 ? 9.289 16.031 21.469 1 98.38 302 TRP B N 1
ATOM 5007 C CA . TRP B 1 302 ? 8.07 16.734 21.078 1 98.38 302 TRP B CA 1
ATOM 5008 C C . TRP B 1 302 ? 7.035 16.672 22.203 1 98.38 302 TRP B C 1
ATOM 5010 O O . TRP B 1 302 ? 6.945 15.68 22.922 1 98.38 302 TRP B O 1
ATOM 5020 N N . TYR B 1 303 ? 6.297 17.672 22.375 1 97.62 303 TYR B N 1
ATOM 5021 C CA . TYR B 1 303 ? 5.113 17.719 23.219 1 97.62 303 TYR B CA 1
ATOM 5022 C C . TYR B 1 303 ? 4.082 18.688 22.656 1 97.62 303 TYR B C 1
ATOM 5024 O O . TYR B 1 303 ? 4.43 19.625 21.938 1 97.62 303 TYR B O 1
ATOM 5032 N N . GLN B 1 304 ? 2.857 18.438 22.922 1 97.62 304 GLN B N 1
ATOM 5033 C CA . GLN B 1 304 ? 1.795 19.328 22.469 1 97.62 304 GLN B CA 1
ATOM 5034 C C . GLN B 1 304 ? 1.748 20.609 23.312 1 97.62 304 GLN B C 1
ATOM 5036 O O . GLN B 1 304 ? 1.484 20.547 24.516 1 97.62 304 GLN B O 1
ATOM 5041 N N . ASP B 1 305 ? 1.959 21.688 22.719 1 97.56 305 ASP B N 1
ATOM 5042 C CA . ASP B 1 305 ? 2.113 22.953 23.438 1 97.56 305 ASP B CA 1
ATOM 5043 C C . ASP B 1 305 ? 0.81 23.75 23.438 1 97.56 305 ASP B C 1
ATOM 5045 O O . ASP B 1 305 ? 0.472 24.391 24.438 1 97.56 305 ASP B O 1
ATOM 5049 N N . ILE B 1 306 ? 0.067 23.719 22.391 1 97.75 306 ILE B N 1
ATOM 5050 C CA . ILE B 1 306 ? -1.093 24.578 22.219 1 97.75 306 ILE B CA 1
ATOM 5051 C C . ILE B 1 306 ? -2.359 23.844 22.656 1 97.75 306 ILE B C 1
ATOM 5053 O O . ILE B 1 306 ? -2.678 22.781 22.125 1 97.75 306 ILE B O 1
ATOM 5057 N N . ARG B 1 307 ? -3.068 24.422 23.578 1 96.19 307 ARG B N 1
ATOM 5058 C CA . ARG B 1 307 ? -4.316 23.844 24.062 1 96.19 307 ARG B CA 1
ATOM 5059 C C . ARG B 1 307 ? -5.492 24.25 23.188 1 96.19 307 ARG B C 1
ATOM 5061 O O . ARG B 1 307 ? -5.434 25.281 22.5 1 96.19 307 ARG B O 1
ATOM 5068 N N . MET B 1 308 ? -6.59 23.5 23.297 1 96.69 308 MET B N 1
ATOM 5069 C CA . MET B 1 308 ? -7.734 23.672 22.406 1 96.69 308 MET B CA 1
ATOM 5070 C C . MET B 1 308 ? -8.344 25.062 22.562 1 96.69 308 MET B C 1
ATOM 5072 O O . MET B 1 308 ? -8.82 25.641 21.578 1 96.69 308 MET B O 1
ATOM 5076 N N . GLU B 1 309 ? -8.312 25.578 23.734 1 97.12 309 GLU B N 1
ATOM 5077 C CA . GLU B 1 309 ? -8.859 26.906 23.969 1 97.12 309 GLU B CA 1
ATOM 5078 C C . GLU B 1 309 ? -8.164 27.969 23.109 1 97.12 309 GLU B C 1
ATOM 5080 O O . GLU B 1 309 ? -8.812 28.844 22.547 1 97.12 309 GLU B O 1
ATOM 5085 N N . GLN B 1 310 ? -6.863 27.844 23.094 1 98.12 310 GLN B N 1
ATOM 5086 C CA . GLN B 1 310 ? -6.086 28.766 22.281 1 98.12 310 GLN B CA 1
ATOM 5087 C C . GLN B 1 310 ? -6.359 28.547 20.797 1 98.12 310 GLN B C 1
ATOM 5089 O O . GLN B 1 310 ? -6.461 29.516 20.031 1 98.12 310 GLN B O 1
ATOM 5094 N N . THR B 1 311 ? -6.434 27.266 20.359 1 98.12 311 THR B N 1
ATOM 5095 C CA . THR B 1 311 ? -6.742 26.938 18.969 1 98.12 311 THR B CA 1
ATOM 5096 C C . THR B 1 311 ? -8.062 27.578 18.547 1 98.12 311 THR B C 1
ATOM 5098 O O . THR B 1 311 ? -8.148 28.203 17.484 1 98.12 311 THR B O 1
ATOM 5101 N N . ILE B 1 312 ? -9.055 27.453 19.406 1 97.75 312 ILE B N 1
ATOM 5102 C CA . ILE B 1 312 ? -10.383 27.984 19.109 1 97.75 312 ILE B CA 1
ATOM 5103 C C . ILE B 1 312 ? -10.328 29.5 19.031 1 97.75 312 ILE B C 1
ATOM 5105 O O . ILE B 1 312 ? -10.914 30.094 18.109 1 97.75 312 ILE B O 1
ATOM 5109 N N . SER B 1 313 ? -9.625 30.125 19.969 1 98.25 313 SER B N 1
ATOM 5110 C CA . SER B 1 313 ? -9.469 31.578 19.938 1 98.25 313 SER B CA 1
ATOM 5111 C C . SER B 1 313 ? -8.867 32.031 18.625 1 98.25 313 SER B C 1
ATOM 5113 O O . SER B 1 313 ? -9.375 32.969 18 1 98.25 313 SER B O 1
ATOM 5115 N N . ASP B 1 314 ? -7.82 31.391 18.219 1 98.31 314 ASP B N 1
ATOM 5116 C CA . ASP B 1 314 ? -7.133 31.766 16.984 1 98.31 314 ASP B CA 1
ATOM 5117 C C . ASP B 1 314 ? -8.031 31.547 15.766 1 98.31 314 ASP B C 1
ATOM 5119 O O . ASP B 1 314 ? -8.016 32.344 14.828 1 98.31 314 ASP B O 1
ATOM 5123 N N . MET B 1 315 ? -8.797 30.422 15.75 1 98.19 315 MET B N 1
ATOM 5124 C CA . MET B 1 315 ? -9.695 30.125 14.633 1 98.19 315 MET B CA 1
ATOM 5125 C C . MET B 1 315 ? -10.812 31.172 14.555 1 98.19 315 MET B C 1
ATOM 5127 O O . MET B 1 315 ? -11.195 31.594 13.461 1 98.19 315 MET B O 1
ATOM 5131 N N . LEU B 1 316 ? -11.359 31.594 15.719 1 97.81 316 LEU B N 1
ATOM 5132 C CA . LEU B 1 316 ? -12.383 32.656 15.742 1 97.81 316 LEU B CA 1
ATOM 5133 C C . LEU B 1 316 ? -11.828 33.938 15.172 1 97.81 316 LEU B C 1
ATOM 5135 O O . LEU B 1 316 ? -12.477 34.594 14.328 1 97.81 316 LEU B O 1
ATOM 5139 N N . ASP B 1 317 ? -10.648 34.312 15.633 1 98.19 317 ASP B N 1
ATOM 5140 C CA . ASP B 1 317 ? -10.016 35.531 15.148 1 98.19 317 ASP B CA 1
ATOM 5141 C C . ASP B 1 317 ? -9.773 35.469 13.641 1 98.19 317 ASP B C 1
ATOM 5143 O O . ASP B 1 317 ? -9.961 36.469 12.93 1 98.19 317 ASP B O 1
ATOM 5147 N N . TYR B 1 318 ? -9.359 34.312 13.195 1 97.5 318 TYR B N 1
ATOM 5148 C CA . TYR B 1 318 ? -9.125 34.094 11.773 1 97.5 318 TYR B CA 1
ATOM 5149 C C . TYR B 1 318 ? -10.398 34.344 10.969 1 97.5 318 TYR B C 1
ATOM 5151 O O . TYR B 1 318 ? -10.383 35.062 9.977 1 97.5 318 TYR B O 1
ATOM 5159 N N . TRP B 1 319 ? -11.469 33.719 11.391 1 96.94 319 TRP B N 1
ATOM 5160 C CA . TRP B 1 319 ? -12.734 33.844 10.664 1 96.94 319 TRP B CA 1
ATOM 5161 C C . TRP B 1 319 ? -13.242 35.281 10.719 1 96.94 319 TRP B C 1
ATOM 5163 O O . TRP B 1 319 ? -13.82 35.781 9.742 1 96.94 319 TRP B O 1
ATOM 5173 N N . ARG B 1 320 ? -13.039 35.969 11.82 1 96.94 320 ARG B N 1
ATOM 5174 C CA . ARG B 1 320 ? -13.453 37.375 11.961 1 96.94 320 ARG B CA 1
ATOM 5175 C C . ARG B 1 320 ? -12.742 38.25 10.938 1 96.94 320 ARG B C 1
ATOM 5177 O O . ARG B 1 320 ? -13.312 39.25 10.461 1 96.94 320 ARG B O 1
ATOM 5184 N N . LYS B 1 321 ? -11.562 37.812 10.594 1 95.19 321 LYS B N 1
ATOM 5185 C CA . LYS B 1 321 ? -10.766 38.594 9.648 1 95.19 321 LYS B CA 1
ATOM 5186 C C . LYS B 1 321 ? -11.211 38.344 8.211 1 95.19 321 LYS B C 1
ATOM 5188 O O . LYS B 1 321 ? -11.156 39.219 7.363 1 95.19 321 LYS B O 1
ATOM 5193 N N . ILE B 1 322 ? -11.641 37.125 7.941 1 92.12 322 ILE B N 1
ATOM 5194 C CA . ILE B 1 322 ? -11.836 36.75 6.543 1 92.12 322 ILE B CA 1
ATOM 5195 C C . ILE B 1 322 ? -13.312 36.906 6.172 1 92.12 322 ILE B C 1
ATOM 5197 O O . ILE B 1 322 ? -13.648 37 4.992 1 92.12 322 ILE B O 1
ATOM 5201 N N . LEU B 1 323 ? -14.18 36.812 7.109 1 91.19 323 LEU B N 1
ATOM 5202 C CA . LEU B 1 323 ? -15.609 36.938 6.84 1 91.19 323 LEU B CA 1
ATOM 5203 C C . LEU B 1 323 ? -16.062 38.406 6.941 1 91.19 323 LEU B C 1
ATOM 5205 O O . LEU B 1 323 ? -16.953 38.812 6.203 1 91.19 323 LEU B O 1
#

InterPro domains:
  IPR016040 NAD(P)-binding domain [PF16363] (4-315)
  IPR036291 NAD(P)-binding domain superfamily [SSF51735] (1-321)

pLDDT: mean 94.24, std 8.88, range [44.84, 98.94]

Nearest PDB structures (foldseek):
  2pk3-assembly1_B  TM=8.936E-01  e=2.812E-32  Aneurinibacillus thermoaerophilus
  4lw8-assembly1_B  TM=9.104E-01  e=2.250E-26  Burkholderia cenocepacia J2315
  2z95-assembly1_B  TM=8.738E-01  e=5.157E-25  Aquifex aeolicus VF5
  7yst-assembly1_B  TM=8.399E-01  e=2.012E-23  Mycobacterium tuberculosis
  7ys8-assembly1_B  TM=8.449E-01  e=2.017E-22  Mycobacterium tuberculosis H37Rv

Foldseek 3Di:
DEEEEEPCQAPLNVVLQVVCVVVPYQYEYEDEDHNPSVVPDPDPHHYDHDQLLDLPVLLVVCLVRVGQEYEYPWAPQDLVVCQVPVVVRLSRQQSSLVSNLVSQVVSCVPPNVPRAHEYEYEAAPLQQDVVLVVCVVVVHAADEPPHDGDHDGSNSVSSVSSQVSQLVCCVPVVRFYEAEHEYAEDFAPDDDDDLLQLLLVLLVCVVVVQQEDEAEDQQAKEWYAYSVLVSVLSVLCSVFNDTSDYFYDTHPDMDGSVVSQVLSCVLSVHHHHYDYDHVRHDPDRHRYHTYDGVNSCVRRVRDGDDDSSNRSVRSNVNSNVPD/DEEEEEPCQAPLNVVLQVVCVVVPYQYEYEDEDHNPSVVVDPDPHHYYHDQLLDLPVLLVCCLVRVGQEYEYPWAPQDLVVCQVPVVVRLSRQQSSLVSNLVSQVVSCVPPNVPRAHEYEYEAAPLQQDVVLVVCVVVVHAADEPPHDGDHDGSNSVSSVSSLVSQLVCCVPVVRFYEAEHEYAEDFAPDDDDDLLQLLLVLLVCVVVVQQEDEAEDQQAKEFYAYSVLVSVLSVLCSVFNDTSDYFYDTHPDIDGSVVSQVLSCVVSVHHHHYDYDHVRHDPDRHRYHTYDGVNSCVRRVRDRDDDSSNRSVRSNVNSNVPD

Sequence (646 aa):
MKVLVTGAGGMVGSHMVELLYKRGDEVVGIWHKNKKNIEQITLPIKFVQCDLRYAQGIDELIMDFMPEQIYHLAAQSYPTVSWVSPTETIDVNINSTINIYEAIKKARKYKDNKYNPIVVVACSSAEYGETLNQMQGLGEVYVKETAQLQPLHPYGVSKVGQDLISFQYFMNDHIRCIRARIFNSTGTRKVNDVTSDFTRRAVEAEKTNNWELKVGNLNTKRAIMDQRDLVKGLMLLAEKGKAGEVYNISSEYIYQMSDIVKMIEKQVGHKLEIKVDEKLIRPTDEKIIVGDITKLKEDTGWYQDIRMEQTISDMLDYWRKILMKVLVTGAGGMVGSHMVELLYKRGDEVVGIWHKNKKNIEQITLPIKFVQCDLRYAQGIDELIMDFMPEQIYHLAAQSYPTVSWVSPTETIDVNINSTINIYEAIKKARKYKDNKYNPIVVVACSSAEYGETLNQMQGLGEVYVKETAQLQPLHPYGVSKVGQDLISFQYFMNDHIRCIRARIFNSTGTRKVNDVTSDFTRRAVEAEKTNNWELKVGNLNTKRAIMDQRDLVKGLMLLAEKGKAGEVYNISSEYIYQMSDIVKMIEKQVGHKLEIKVDEKLIRPTDEKIIVGDITKLKEDTGWYQDIRMEQTISDMLDYWRKIL

Organism: NCBI:txid33039